Protein AF-0000000066530525 (afdb_homodimer)

Solvent-accessible surface area (backbone atoms only — not comparable to full-atom values): 28312 Å² total; per-residue (Å²): 135,85,79,77,78,76,69,78,75,75,74,71,73,74,76,71,74,76,57,92,73,70,79,67,71,62,77,43,75,44,38,34,40,32,46,62,47,77,69,37,93,89,78,38,77,35,65,62,40,33,33,30,38,30,34,34,74,51,79,55,91,53,41,34,40,40,40,39,33,54,46,49,60,94,56,88,71,56,88,66,39,27,39,45,40,33,41,35,35,56,82,79,39,29,33,33,80,48,50,69,79,32,78,45,62,76,74,68,93,49,53,59,66,38,38,52,50,9,54,53,42,45,59,44,36,73,79,42,27,84,22,32,36,68,40,48,56,42,35,51,80,58,39,76,40,72,67,42,32,53,51,50,52,46,46,44,40,71,32,47,35,44,79,47,57,83,45,94,80,63,61,44,37,32,40,36,46,69,36,43,60,66,43,40,54,64,60,63,60,78,34,43,33,79,44,54,67,53,55,51,27,42,49,49,38,49,46,53,52,49,47,52,51,49,50,51,48,46,51,51,51,50,51,50,44,52,51,49,52,52,50,50,55,51,50,52,50,51,42,51,52,46,50,53,51,38,52,52,49,52,51,52,44,54,50,59,72,73,103,134,84,77,76,79,75,69,78,75,76,73,72,73,74,77,72,74,77,58,92,72,71,80,68,70,62,77,42,78,45,39,33,40,32,44,62,46,78,68,37,92,87,78,38,77,35,64,62,41,34,33,32,39,31,33,36,72,50,79,55,92,53,40,34,40,40,40,40,34,55,47,47,60,95,55,88,71,57,88,66,38,26,40,44,42,35,41,36,34,57,82,78,39,30,33,33,79,50,48,70,78,33,78,44,62,75,76,69,94,47,53,57,64,40,38,52,50,10,54,52,41,45,60,44,37,74,80,41,26,84,22,32,34,68,43,47,56,42,37,50,80,57,39,77,39,71,67,41,32,52,51,51,53,46,47,44,40,72,32,48,35,43,79,47,59,82,44,95,80,63,61,46,36,31,41,37,44,68,36,43,59,65,42,40,53,64,58,62,61,78,32,42,33,80,44,53,67,53,55,49,24,42,49,49,38,50,45,52,53,49,49,52,49,49,51,52,50,46,52,50,51,51,50,50,43,53,51,50,52,52,50,49,55,52,51,52,50,51,42,51,53,46,51,53,50,38,52,53,52,53,50,50,46,55,50,57,72,73,100

Foldseek 3Di:
DPPPPPPPPPPPPPPPPDDPCNDDFFDDKFKKWFDFDPADPVQGGRHIFIKMWGWDWDDDPFKIKIKIAIGGPPDDDDPQARIKMKMAGPVQLEIETGDQQAYHYPPPPLFSVLQVVLVVLVVCCVPRQAGFYPKYKHAQVQPPDVVSVVVVCVSLVVQPWDKDAPDPVSRIIIIGDGTSNRTHNDTDCNRMPIADPVNVVVVVVVVVVVVVVVVVVVVVVVVVVVVVVVVVVVVVVVVVVVVVVVVVVVVVVVVVVVD/DPPPPPPPPPPPPPPPPDDPCNDDFFDDKFKKWFDFDPADPVQGGRHIFIKMKGWDWDDDPFKIKIKIAIGGPPDDDDPQARIKMKMAGPVQLEIETGDQQAYHYPPPPLFSVLQVVLVVLVVCCVPRQAGFYPKYKHAQVQPPDVVSVVVVCVSLVVQPWDWDAPDPVSRIIIIGDGTSNRTHNDTDCNRMPIADPVNVVVVVVVVVVVVVVVVVVVVVVVVVVVVVVVVVVVVVVVVVVVVVVVVVVVVVVVVVVVD

pLDDT: mean 87.41, std 14.87, range [31.16, 98.5]

Structure (mmCIF, N/CA/C/O backbone):
data_AF-0000000066530525-model_v1
#
loop_
_entity.id
_entity.type
_entity.pdbx_description
1 polymer N-acetyltransferase
#
loop_
_atom_site.group_PDB
_atom_site.id
_atom_site.type_symbol
_atom_site.label_atom_id
_atom_site.label_alt_id
_atom_site.label_comp_id
_atom_site.label_asym_id
_atom_site.label_entity_id
_atom_site.label_seq_id
_atom_site.pdbx_PDB_ins_code
_atom_site.Cartn_x
_atom_site.Cartn_y
_atom_site.Cartn_z
_atom_site.occupancy
_atom_site.B_iso_or_equiv
_atom_site.auth_seq_id
_atom_site.auth_comp_id
_atom_site.auth_asym_id
_atom_site.auth_atom_id
_atom_site.pdbx_PDB_model_num
ATOM 1 N N . MET A 1 1 ? -60.719 47.156 -19.688 1 31.31 1 MET A N 1
ATOM 2 C CA . MET A 1 1 ? -59.75 47.344 -18.609 1 31.31 1 MET A CA 1
ATOM 3 C C . MET A 1 1 ? -58.906 46.062 -18.453 1 31.31 1 MET A C 1
ATOM 5 O O . MET A 1 1 ? -59.406 45 -18.219 1 31.31 1 MET A O 1
ATOM 9 N N . ILE A 1 2 ? -57.656 46.031 -19.172 1 38.38 2 ILE A N 1
ATOM 10 C CA . ILE A 1 2 ? -56.656 45.031 -19.406 1 38.38 2 ILE A CA 1
ATOM 11 C C . ILE A 1 2 ? -56 44.625 -18.078 1 38.38 2 ILE A C 1
ATOM 13 O O . ILE A 1 2 ? -55.406 45.469 -17.391 1 38.38 2 ILE A O 1
ATOM 17 N N . ASP A 1 3 ? -56.656 43.875 -17.188 1 38.28 3 ASP A N 1
ATOM 18 C CA . ASP A 1 3 ? -56.156 43.344 -15.914 1 38.28 3 ASP A CA 1
ATOM 19 C C . ASP A 1 3 ? -54.75 42.75 -16.062 1 38.28 3 ASP A C 1
ATOM 21 O O . ASP A 1 3 ? -54.594 41.781 -16.812 1 38.28 3 ASP A O 1
ATOM 25 N N . SER A 1 4 ? -53.688 43.625 -16.078 1 39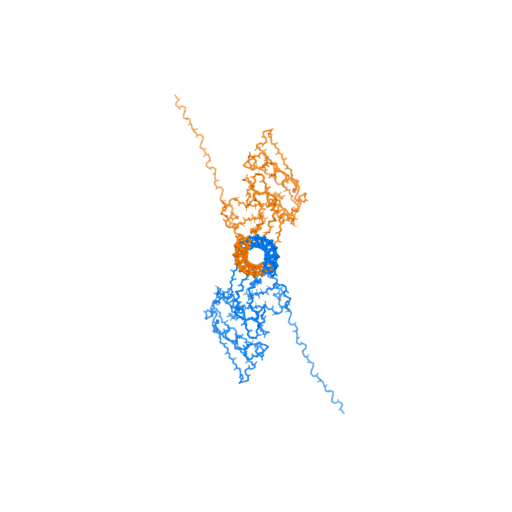.72 4 SER A N 1
ATOM 26 C CA . SER A 1 4 ? -52.25 43.312 -16.094 1 39.72 4 SER A CA 1
ATOM 27 C C . SER A 1 4 ? -51.906 42.281 -15.008 1 39.72 4 SER A C 1
ATOM 29 O O . SER A 1 4 ? -52.125 42.531 -13.82 1 39.72 4 SER A O 1
ATOM 31 N N . ASP A 1 5 ? -52.125 41 -15.219 1 41.25 5 ASP A N 1
ATOM 32 C CA . ASP A 1 5 ? -51.719 39.844 -14.438 1 41.25 5 ASP A CA 1
ATOM 33 C C . ASP A 1 5 ? -50.281 39.938 -13.977 1 41.25 5 ASP A C 1
ATOM 35 O O . ASP A 1 5 ? -49.344 39.844 -14.789 1 41.25 5 ASP A O 1
ATOM 39 N N . THR A 1 6 ? -49.906 41 -13.102 1 38.53 6 THR A N 1
ATOM 40 C CA . THR A 1 6 ? -48.562 41.125 -12.523 1 38.53 6 THR A CA 1
ATOM 41 C C . THR A 1 6 ? -48.125 39.812 -11.906 1 38.53 6 THR A C 1
ATOM 43 O O . THR A 1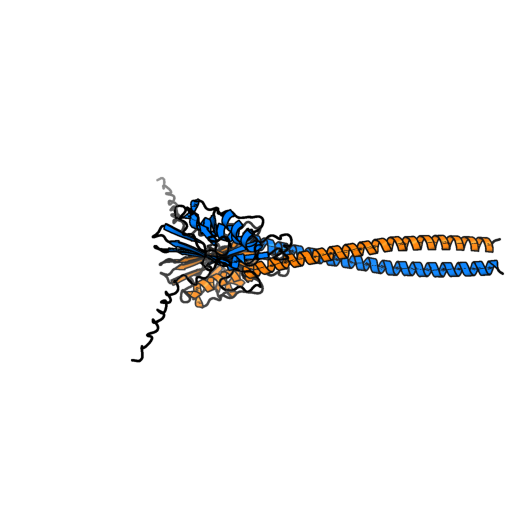 6 ? -48.719 39.312 -10.945 1 38.53 6 THR A O 1
ATOM 46 N N . GLN A 1 7 ? -47.656 38.812 -12.703 1 40.38 7 GLN A N 1
ATOM 47 C CA . GLN A 1 7 ? -47.031 37.594 -12.25 1 40.38 7 GLN A CA 1
ATOM 48 C C . GLN A 1 7 ? -46.062 37.844 -11.117 1 40.38 7 GLN A C 1
ATOM 50 O O . GLN A 1 7 ? -45.188 38.719 -11.211 1 40.38 7 GLN A O 1
ATOM 55 N N . PRO A 1 8 ? -46.438 37.625 -9.828 1 42.31 8 PRO A N 1
ATOM 56 C CA . PRO A 1 8 ? -45.5 37.812 -8.734 1 42.31 8 PRO A CA 1
ATOM 57 C C . PRO A 1 8 ? -44.062 37.406 -9.109 1 42.31 8 PRO A C 1
ATOM 59 O O . PRO A 1 8 ? -43.875 36.375 -9.797 1 42.31 8 PRO A O 1
ATOM 62 N N . ALA A 1 9 ? -43.094 38.344 -9.203 1 38.91 9 ALA A N 1
ATOM 63 C CA . ALA A 1 9 ? -41.656 38.188 -9.367 1 38.91 9 ALA A CA 1
ATOM 64 C C . ALA A 1 9 ? -41.125 37 -8.555 1 38.91 9 ALA A C 1
ATOM 66 O O . ALA A 1 9 ? -41.406 36.906 -7.359 1 38.91 9 ALA A O 1
ATOM 67 N N . ALA A 1 10 ? -40.969 35.844 -9.102 1 38.03 10 ALA A N 1
ATOM 68 C CA . ALA A 1 10 ? -40.156 34.75 -8.531 1 38.03 10 ALA A CA 1
ATOM 69 C C . ALA A 1 10 ? -39 35.312 -7.715 1 38.03 10 ALA A C 1
ATOM 71 O O . ALA A 1 10 ? -38.156 36.062 -8.234 1 38.03 10 ALA A O 1
ATOM 72 N N . GLU A 1 11 ? -39.125 35.812 -6.496 1 35.66 11 GLU A N 1
ATOM 73 C CA . GLU A 1 11 ? -37.969 36.156 -5.652 1 35.66 11 GLU A CA 1
ATOM 74 C C . GLU A 1 11 ? -36.781 35.25 -5.977 1 35.66 11 GLU A C 1
ATOM 76 O O . GLU A 1 11 ? -36.906 34.031 -5.988 1 35.66 11 GLU A O 1
ATOM 81 N N . GLU A 1 12 ? -35.906 35.625 -6.859 1 35.75 12 GLU A N 1
ATOM 82 C CA . GLU A 1 12 ? -34.594 35.062 -7.082 1 35.75 12 GLU A CA 1
ATOM 83 C C . GLU A 1 12 ? -33.969 34.562 -5.781 1 35.75 12 GLU A C 1
ATOM 85 O O . GLU A 1 12 ? -33.75 35.312 -4.844 1 35.75 12 GLU A O 1
ATOM 90 N N . ALA A 1 13 ? -34.438 33.531 -5.207 1 40.66 13 ALA A N 1
ATOM 91 C CA . ALA A 1 13 ? -33.781 32.938 -4.062 1 40.66 13 ALA A CA 1
ATOM 92 C C . ALA A 1 13 ? -32.312 33.312 -4.031 1 40.66 13 ALA A C 1
ATOM 94 O O . ALA A 1 13 ? -31.578 33.094 -5.016 1 40.66 13 ALA A O 1
ATOM 95 N N . GLU A 1 14 ? -31.859 34.344 -3.514 1 41.34 14 GLU A N 1
ATOM 96 C CA . GLU A 1 14 ? -30.516 34.812 -3.244 1 41.34 14 GLU A CA 1
ATOM 97 C C . GLU A 1 14 ? -29.562 33.625 -3.041 1 41.34 14 GLU A C 1
ATOM 99 O O . GLU A 1 14 ? -29.781 32.781 -2.176 1 41.34 14 GLU A O 1
ATOM 104 N N . LYS A 1 15 ? -29.016 33.156 -4.012 1 47.31 15 LYS A N 1
ATOM 105 C CA . LYS A 1 15 ? -27.922 32.188 -3.99 1 47.31 15 LYS A CA 1
ATOM 106 C C . LYS A 1 15 ? -26.938 32.469 -2.869 1 47.31 15 LYS A C 1
ATOM 108 O O . LYS A 1 15 ? -26.219 33.469 -2.918 1 47.31 15 LYS A O 1
ATOM 113 N N . LYS A 1 16 ? -27.219 32.281 -1.553 1 53.44 16 LYS A N 1
ATOM 114 C CA . LYS A 1 16 ? -26.266 32.375 -0.456 1 53.44 16 LYS A CA 1
ATOM 115 C C . LYS A 1 16 ? -24.859 31.953 -0.903 1 53.44 16 LYS A C 1
ATOM 117 O O . LYS A 1 16 ? -24.703 30.922 -1.566 1 53.44 16 LYS A O 1
ATOM 122 N N . PRO A 1 17 ? -23.906 32.875 -0.909 1 59.25 17 PRO A N 1
ATOM 123 C CA . PRO A 1 17 ? -22.531 32.562 -1.287 1 59.25 17 PRO A CA 1
ATOM 124 C C . PRO A 1 17 ? -22.031 31.25 -0.692 1 59.25 17 PRO A C 1
ATOM 126 O O . PRO A 1 17 ? -22.453 30.859 0.398 1 59.25 17 PRO A O 1
ATOM 129 N N . PRO A 1 18 ? -21.469 30.453 -1.572 1 64.81 18 PRO A N 1
ATOM 130 C CA . PRO A 1 18 ? -20.953 29.172 -1.075 1 64.81 18 PRO A CA 1
ATOM 131 C C . PRO A 1 18 ? -20.062 29.344 0.157 1 64.81 18 PRO A C 1
ATOM 133 O O . PRO A 1 18 ? -19.359 30.344 0.289 1 64.81 18 PRO A O 1
ATOM 136 N N . HIS A 1 19 ? -20.359 28.641 1.205 1 71.69 19 HIS A N 1
ATOM 137 C CA . HIS A 1 19 ? -19.562 28.656 2.428 1 71.69 19 HIS A CA 1
ATOM 138 C C . HIS A 1 19 ? -18.078 28.531 2.119 1 71.69 19 HIS A C 1
ATOM 140 O O . HIS A 1 19 ? -17.688 27.797 1.207 1 71.69 19 HIS A O 1
ATOM 146 N N . PRO A 1 20 ? -17.266 29.344 2.674 1 70.06 20 PRO A N 1
ATOM 147 C CA . PRO A 1 20 ? -15.812 29.328 2.441 1 70.06 20 PRO A CA 1
ATOM 148 C C . PRO A 1 20 ? -15.227 27.922 2.541 1 70.06 20 PRO A C 1
ATOM 150 O O . PRO A 1 20 ? -14.18 27.641 1.948 1 70.06 20 PRO A O 1
ATOM 153 N N . TRP A 1 21 ? -15.945 27.062 3.277 1 80 21 TRP A N 1
ATOM 154 C CA . TRP A 1 21 ? -15.414 25.719 3.471 1 80 21 TRP A CA 1
ATOM 155 C C . TRP A 1 21 ? -16.078 24.719 2.52 1 80 21 TRP A C 1
ATOM 157 O O . TRP A 1 21 ? -16.016 23.516 2.725 1 80 21 TRP A O 1
ATOM 167 N N . ALA A 1 22 ? -16.656 25.234 1.517 1 74.06 22 ALA A N 1
ATOM 168 C CA . ALA A 1 22 ? -17.422 24.375 0.608 1 74.06 22 ALA A CA 1
ATOM 169 C C . ALA A 1 22 ? -16.5 23.422 -0.149 1 74.06 22 ALA A C 1
ATOM 171 O O . ALA A 1 22 ? -16.828 22.25 -0.36 1 74.06 22 ALA A O 1
ATOM 172 N N . GLU A 1 23 ? -15.242 23.938 -0.478 1 75 23 GLU A N 1
ATOM 173 C CA . GLU A 1 23 ? -14.359 23.094 -1.267 1 75 23 GLU A CA 1
ATO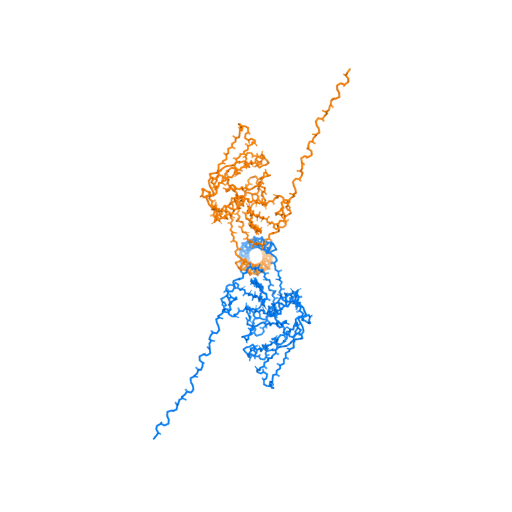M 174 C C . GLU A 1 23 ? -13.016 22.906 -0.567 1 75 23 GLU A C 1
ATOM 176 O O . GLU A 1 23 ? -12.008 23.469 -0.979 1 75 23 GLU A O 1
ATOM 181 N N . LEU A 1 24 ? -13.102 22.172 0.426 1 81.06 24 LEU A N 1
ATOM 182 C CA . LEU A 1 24 ? -11.844 21.906 1.121 1 81.06 24 LEU A CA 1
ATOM 183 C C . LEU A 1 24 ? -11.25 20.578 0.677 1 81.06 24 LEU A C 1
ATOM 185 O O . LEU A 1 24 ? -11.953 19.562 0.624 1 81.06 24 LEU A O 1
ATOM 189 N N . ALA A 1 25 ? -10.031 20.672 0.246 1 80.19 25 ALA A N 1
ATOM 190 C CA . ALA A 1 25 ? -9.336 19.438 -0.119 1 80.19 25 ALA A CA 1
ATOM 191 C C . ALA A 1 25 ? -8.883 18.672 1.122 1 80.19 25 ALA A C 1
ATOM 193 O O . ALA A 1 25 ? -8.547 19.281 2.143 1 80.19 25 ALA A O 1
ATOM 194 N N . PRO A 1 26 ? -8.875 17.359 1.005 1 81.19 26 PRO A N 1
ATOM 195 C CA . PRO A 1 26 ? -8.406 16.562 2.141 1 81.19 26 PRO A CA 1
ATOM 196 C C . PRO A 1 26 ? -6.953 16.859 2.506 1 81.19 26 PRO A C 1
ATOM 198 O O . PRO A 1 26 ? -6.133 17.125 1.623 1 81.19 26 PRO A O 1
ATOM 201 N N . GLU A 1 27 ? -6.742 16.781 3.785 1 84.19 27 GLU A N 1
ATOM 202 C CA . GLU A 1 27 ? -5.402 17.078 4.293 1 84.19 27 GLU A CA 1
ATOM 203 C C . GLU A 1 27 ? -4.719 15.812 4.809 1 84.19 27 GLU A C 1
ATOM 205 O O . GLU A 1 27 ? -3.488 15.719 4.801 1 84.19 27 GLU A O 1
ATOM 210 N N . HIS A 1 28 ? -5.582 14.93 5.289 1 89.25 28 HIS A N 1
ATOM 211 C CA . HIS A 1 28 ? -5.062 13.68 5.816 1 89.25 28 HIS A CA 1
ATOM 212 C C . HIS A 1 28 ? -5.648 12.484 5.07 1 89.25 28 HIS A C 1
ATOM 214 O O . HIS A 1 28 ? -6.832 12.477 4.734 1 89.25 28 HIS A O 1
ATOM 220 N N . PHE A 1 29 ? -4.773 11.609 4.797 1 93.31 29 PHE A N 1
ATOM 221 C CA . PHE A 1 29 ? -5.223 10.422 4.07 1 93.31 29 PHE A CA 1
ATOM 222 C C . PHE A 1 29 ? -4.875 9.156 4.84 1 93.31 29 PHE A C 1
ATOM 224 O O . PHE A 1 29 ? -3.846 9.094 5.516 1 93.31 29 PHE A O 1
ATOM 231 N N . ARG A 1 30 ? -5.797 8.211 4.707 1 95.75 30 ARG A N 1
ATOM 232 C CA . ARG A 1 30 ? -5.582 6.883 5.281 1 95.75 30 ARG A CA 1
ATOM 233 C C . ARG A 1 30 ? -6.023 5.793 4.312 1 95.75 30 ARG A C 1
ATOM 235 O O . ARG A 1 30 ? -6.852 6.031 3.43 1 95.75 30 ARG A O 1
ATOM 242 N N . LEU A 1 31 ? -5.438 4.699 4.523 1 97.06 31 LEU A N 1
ATOM 243 C CA . LEU A 1 31 ? -5.773 3.543 3.699 1 97.06 31 LEU A CA 1
ATOM 244 C C . LEU A 1 31 ? -6.738 2.615 4.434 1 97.06 31 LEU A C 1
ATOM 246 O O . LEU A 1 31 ? -6.547 2.328 5.617 1 97.06 31 LEU A O 1
ATOM 250 N N . LEU A 1 32 ? -7.773 2.225 3.734 1 97.94 32 LEU A N 1
ATOM 251 C CA . LEU A 1 32 ? -8.742 1.288 4.289 1 97.94 32 LEU A CA 1
ATOM 252 C C . LEU A 1 32 ? -8.719 -0.033 3.529 1 97.94 32 LEU A C 1
ATOM 254 O O . LEU A 1 32 ? -8.602 -0.045 2.303 1 97.94 32 LEU A O 1
ATOM 258 N N . ARG A 1 33 ? -8.797 -1.049 4.254 1 97.94 33 ARG A N 1
ATOM 259 C CA . ARG A 1 33 ? -8.945 -2.387 3.693 1 97.94 33 ARG A CA 1
ATOM 260 C C . ARG A 1 33 ? -10.383 -2.885 3.846 1 97.94 33 ARG A C 1
ATOM 262 O O . ARG A 1 33 ? -10.906 -2.941 4.957 1 97.94 33 ARG A O 1
ATOM 269 N N . LEU A 1 34 ? -11.008 -3.186 2.773 1 97.75 34 LEU A N 1
ATOM 270 C CA . LEU A 1 34 ? -12.336 -3.797 2.775 1 97.75 34 LEU A CA 1
ATOM 271 C C . LEU A 1 34 ? -12.234 -5.312 2.619 1 97.75 34 LEU A C 1
ATOM 273 O O . LEU A 1 34 ? -11.781 -5.805 1.583 1 97.75 34 LEU A O 1
ATOM 277 N N . ALA A 1 35 ? -12.648 -6.008 3.572 1 97.06 35 ALA A N 1
ATOM 278 C CA . ALA A 1 35 ? -12.547 -7.465 3.58 1 97.06 35 ALA A CA 1
ATOM 279 C C . ALA A 1 35 ? -13.43 -8.078 2.5 1 97.06 35 ALA A C 1
ATOM 281 O O . ALA A 1 35 ? -14.477 -7.523 2.152 1 97.06 35 ALA A O 1
ATOM 282 N N . PRO A 1 36 ? -12.93 -9.156 1.977 1 94.88 36 PRO A N 1
ATOM 283 C CA . PRO A 1 36 ? -13.828 -9.867 1.064 1 94.88 36 PRO A CA 1
ATOM 284 C C . PRO A 1 36 ? -15.07 -10.414 1.768 1 94.88 36 PRO A C 1
ATOM 286 O O . PRO A 1 36 ? -14.984 -10.883 2.906 1 94.88 36 PRO A O 1
ATOM 289 N N . LEU A 1 37 ? -16.156 -10.273 1.065 1 94.5 37 LEU A N 1
ATOM 290 C CA . LEU A 1 37 ? -17.438 -10.758 1.585 1 94.5 37 LEU A CA 1
ATOM 291 C C . LEU A 1 37 ? -18.109 -11.68 0.579 1 94.5 37 LEU A C 1
ATOM 293 O O . LEU A 1 37 ? -17.812 -11.625 -0.616 1 94.5 37 LEU A O 1
ATOM 297 N N . PRO A 1 38 ? -18.953 -12.562 1.107 1 93.62 38 PRO A N 1
ATOM 298 C CA . PRO A 1 38 ? -19.688 -13.406 0.16 1 93.62 38 PRO A CA 1
ATOM 299 C C . PRO A 1 38 ? -20.484 -12.609 -0.855 1 93.62 38 PRO A C 1
ATOM 301 O O . PRO A 1 38 ? -20.922 -11.484 -0.563 1 93.62 38 PRO A O 1
ATOM 304 N N . THR A 1 39 ? -20.609 -13.133 -2.025 1 92.75 39 THR A N 1
ATOM 305 C CA . THR A 1 39 ? -21.375 -12.477 -3.086 1 92.75 39 THR A CA 1
ATOM 306 C C . THR A 1 39 ? -22.781 -12.125 -2.605 1 92.75 39 THR A C 1
ATOM 308 O O . THR A 1 39 ? -23.422 -12.906 -1.896 1 92.75 39 THR A O 1
ATOM 311 N N . ASP A 1 40 ? -23.25 -10.938 -2.908 1 87.69 40 ASP A N 1
ATOM 312 C CA . ASP A 1 40 ? -24.562 -10.43 -2.523 1 87.69 40 ASP A CA 1
ATOM 313 C C . ASP A 1 40 ? -25.516 -10.383 -3.725 1 87.69 40 ASP A C 1
ATOM 315 O O . ASP A 1 40 ? -25.094 -10.047 -4.836 1 87.69 40 ASP A O 1
ATOM 319 N N . ARG A 1 41 ? -26.672 -10.719 -3.523 1 84.12 41 ARG A N 1
ATOM 320 C CA . ARG A 1 41 ? -27.656 -10.789 -4.598 1 84.12 41 ARG A CA 1
ATOM 321 C C . ARG A 1 41 ? -27.875 -9.414 -5.227 1 84.12 41 ARG A C 1
ATOM 323 O O . ARG A 1 41 ? -28 -9.297 -6.449 1 84.12 41 ARG A O 1
ATOM 330 N N . ALA A 1 42 ? -27.828 -8.438 -4.469 1 78.38 42 ALA A N 1
ATOM 331 C CA . ALA A 1 42 ? -28.172 -7.098 -4.938 1 78.38 42 ALA A CA 1
ATOM 332 C C . ALA A 1 42 ? -26.953 -6.383 -5.512 1 78.38 42 ALA A C 1
ATOM 334 O O . ALA A 1 42 ? -27.031 -5.73 -6.551 1 78.38 42 ALA A O 1
ATOM 335 N N . THR A 1 43 ? -25.719 -6.602 -4.91 1 83.44 43 THR A N 1
ATOM 336 C CA . THR A 1 43 ? -24.578 -5.781 -5.266 1 83.44 43 THR A CA 1
ATOM 337 C C . THR A 1 43 ? -23.531 -6.605 -6.012 1 83.44 43 THR A C 1
ATOM 339 O O . THR A 1 43 ? -22.625 -6.051 -6.641 1 83.44 43 THR A O 1
ATOM 342 N N . GLY A 1 44 ? -23.656 -7.969 -6 1 88.94 44 GLY A N 1
ATOM 343 C CA . GLY A 1 44 ? -22.734 -8.812 -6.734 1 88.94 44 GLY A CA 1
ATOM 344 C C . GLY A 1 44 ? -21.516 -9.211 -5.922 1 88.94 44 GLY A C 1
ATOM 345 O O . GLY A 1 44 ? -21.609 -9.438 -4.715 1 88.94 44 GLY A O 1
ATOM 346 N N . ALA A 1 45 ? -20.422 -9.328 -6.625 1 91.19 45 ALA A N 1
ATOM 347 C CA . ALA A 1 45 ? -19.203 -9.773 -5.969 1 91.19 45 ALA A CA 1
ATOM 348 C C . ALA A 1 45 ? -18.625 -8.68 -5.078 1 91.19 45 ALA A C 1
ATOM 350 O O . ALA A 1 45 ? -18.672 -7.5 -5.426 1 91.19 45 ALA A O 1
ATOM 351 N N . ARG A 1 46 ? -18.125 -9.055 -3.982 1 93.75 46 ARG A N 1
ATOM 352 C CA . ARG A 1 46 ? -17.516 -8.141 -3.023 1 93.75 46 ARG A CA 1
ATOM 353 C C . ARG A 1 46 ? -16.094 -8.586 -2.66 1 93.75 46 ARG A C 1
ATOM 355 O O . ARG A 1 46 ? -15.844 -9 -1.526 1 93.75 46 ARG A O 1
ATOM 362 N N . PRO A 1 47 ? -15.219 -8.422 -3.621 1 92.94 47 PRO A N 1
ATOM 363 C CA . PRO A 1 47 ? -13.836 -8.844 -3.396 1 92.94 47 PRO A CA 1
ATOM 364 C C . PRO A 1 47 ? -13.078 -7.922 -2.447 1 92.94 47 PRO A C 1
ATOM 366 O O . PRO A 1 47 ? -13.602 -6.875 -2.053 1 92.94 47 PRO A O 1
ATOM 369 N N . LEU A 1 48 ? -11.914 -8.375 -2.105 1 94.81 48 LEU A N 1
ATOM 370 C CA . LEU A 1 48 ? -11.023 -7.527 -1.325 1 94.81 48 LEU A CA 1
ATOM 371 C C . LEU A 1 48 ? -10.727 -6.223 -2.059 1 94.81 48 LEU A C 1
ATOM 373 O O . LEU A 1 48 ? -10.484 -6.227 -3.268 1 94.81 48 LEU A O 1
ATOM 377 N N . ARG A 1 49 ? -10.891 -5.152 -1.383 1 95.75 49 ARG A N 1
ATOM 378 C CA . ARG A 1 49 ? -10.625 -3.844 -1.969 1 95.75 49 ARG A CA 1
ATOM 379 C C . ARG A 1 49 ? -9.844 -2.961 -1.002 1 95.75 49 ARG A C 1
ATOM 381 O O . ARG A 1 49 ? -9.906 -3.152 0.214 1 95.75 49 ARG A O 1
ATOM 388 N N . PHE A 1 50 ? -9.086 -2.131 -1.589 1 97.25 50 PHE A N 1
ATOM 389 C CA . PHE A 1 50 ? -8.422 -1.085 -0.821 1 97.25 50 PHE A CA 1
ATOM 390 C C . PHE A 1 50 ? -8.844 0.296 -1.305 1 97.25 50 PHE A C 1
ATOM 392 O O . PHE A 1 50 ? -8.906 0.547 -2.51 1 97.25 50 PHE A O 1
ATOM 399 N N . VAL A 1 51 ? -9.227 1.144 -0.358 1 97.19 51 VAL A N 1
ATOM 400 C CA . VAL A 1 51 ? -9.695 2.477 -0.718 1 97.19 51 VAL A CA 1
ATOM 401 C C . VAL A 1 51 ? -8.984 3.525 0.131 1 97.19 51 VAL A C 1
ATOM 403 O O . VAL A 1 51 ? -8.32 3.188 1.119 1 97.19 51 VAL A O 1
ATOM 406 N N . GLN A 1 52 ? -9.047 4.762 -0.285 1 96.94 52 GLN A N 1
ATOM 407 C CA . GLN A 1 52 ? -8.391 5.859 0.417 1 96.94 52 GLN A CA 1
ATOM 408 C C . GLN A 1 52 ? -9.406 6.738 1.134 1 96.94 52 GLN A C 1
ATOM 410 O O . GLN A 1 52 ? -10.398 7.164 0.536 1 96.94 52 GLN A O 1
ATOM 415 N N . LEU A 1 53 ? -9.195 6.957 2.412 1 97.06 53 LEU A N 1
ATOM 416 C CA . LEU A 1 53 ? -10.016 7.867 3.199 1 97.06 53 LEU A CA 1
ATOM 417 C C . LEU A 1 53 ? -9.375 9.25 3.281 1 97.06 53 LEU A C 1
ATOM 419 O O . LEU A 1 53 ? -8.227 9.383 3.709 1 97.06 53 LEU A O 1
ATOM 423 N N . GLY A 1 54 ? -10.031 10.203 2.781 1 95.44 54 GLY A N 1
ATOM 424 C CA . GLY A 1 54 ? -9.609 11.586 2.943 1 95.44 54 GLY A CA 1
ATOM 425 C C . GLY A 1 54 ? -10.336 12.305 4.066 1 95.44 54 GLY A C 1
ATOM 426 O O . GLY A 1 54 ? -11.539 12.102 4.262 1 95.44 54 GLY A O 1
ATOM 427 N N . ARG A 1 55 ? -9.625 13.094 4.848 1 95.19 55 ARG A N 1
ATOM 428 C CA . ARG A 1 55 ? -10.188 13.805 5.988 1 95.19 55 ARG A CA 1
ATOM 429 C C . ARG A 1 55 ? -9.703 15.25 6.023 1 95.19 55 ARG A C 1
ATOM 431 O O . ARG A 1 55 ? -8.539 15.531 5.742 1 95.19 55 ARG A O 1
ATOM 438 N N . VAL A 1 56 ? -10.57 16.188 6.23 1 95 56 VAL A N 1
ATOM 439 C CA . VAL A 1 56 ? -10.219 17.594 6.453 1 95 56 VAL A CA 1
ATOM 440 C C . VAL A 1 56 ? -11.125 18.188 7.523 1 95 56 VAL A C 1
ATOM 442 O O . VAL A 1 56 ? -12.32 17.891 7.57 1 95 56 VAL A O 1
ATOM 445 N N . GLU A 1 57 ? -10.617 18.828 8.477 1 94 57 GLU A N 1
ATOM 446 C CA . GLU A 1 57 ? -11.406 19.484 9.516 1 94 57 GLU A CA 1
ATOM 447 C C . GLU A 1 57 ? -11.031 20.969 9.641 1 94 57 GLU A C 1
ATOM 449 O O . GLU A 1 57 ? -9.867 21.328 9.453 1 94 57 GLU A O 1
ATOM 454 N N . ARG A 1 58 ? -11.953 21.766 9.805 1 94.19 58 ARG A N 1
ATOM 455 C CA . ARG A 1 58 ? -11.789 23.203 10.016 1 94.19 58 ARG A CA 1
ATOM 456 C C . ARG A 1 58 ? -12.57 23.672 11.242 1 94.19 58 ARG A C 1
ATOM 458 O O . ARG A 1 58 ? -13.664 23.172 11.516 1 94.19 58 ARG A O 1
ATOM 465 N N . HIS A 1 59 ? -11.945 24.562 11.984 1 92.56 59 HIS A N 1
ATOM 466 C CA . HIS A 1 59 ? -12.586 25.062 13.203 1 92.56 59 HIS A CA 1
ATOM 467 C C . HIS A 1 59 ? -12.656 26.578 13.203 1 92.56 59 HIS A C 1
ATOM 469 O O . HIS A 1 59 ? -11.727 27.25 12.758 1 92.56 59 HIS A O 1
ATOM 475 N N . SER A 1 60 ? -13.781 27.094 13.461 1 92.69 60 SER A N 1
ATOM 476 C CA . SER A 1 60 ? -13.977 28.516 13.711 1 92.69 60 SER A CA 1
ATOM 477 C C . SER A 1 60 ? -14.703 28.75 15.031 1 92.69 60 SER A C 1
ATOM 479 O O . SER A 1 60 ? -15.094 27.797 15.711 1 92.69 60 SER A O 1
ATOM 481 N N . ALA A 1 61 ? -14.836 29.969 15.453 1 92.94 61 ALA A N 1
ATOM 482 C CA . ALA A 1 61 ? -15.508 30.312 16.703 1 92.94 61 ALA A CA 1
ATOM 483 C C . ALA A 1 61 ? -17 29.953 16.641 1 92.94 61 ALA A C 1
ATOM 48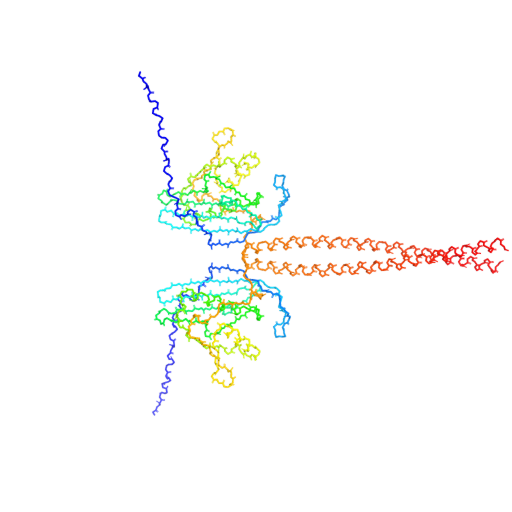5 O O . ALA A 1 61 ? -17.609 29.609 17.656 1 92.94 61 ALA A O 1
ATOM 486 N N . ASP A 1 62 ? -17.469 29.953 15.43 1 93.31 62 ASP A N 1
ATOM 487 C CA . ASP A 1 62 ? -18.906 29.797 15.289 1 93.31 62 ASP A CA 1
ATOM 488 C C . ASP A 1 62 ? -19.281 28.375 14.836 1 93.31 62 ASP A C 1
ATOM 490 O O . ASP A 1 62 ? -20.312 27.844 15.219 1 93.31 62 ASP A O 1
ATOM 494 N N . GLN A 1 63 ? -18.375 27.875 13.938 1 94.12 63 GLN A N 1
ATOM 495 C CA . GLN A 1 63 ? -18.734 26.578 13.359 1 94.12 63 GLN A CA 1
ATOM 496 C C . GLN A 1 63 ? -17.5 25.734 13.125 1 94.12 63 GLN A C 1
ATOM 498 O O . GLN A 1 63 ? -16.391 26.25 13 1 94.12 63 GLN A O 1
ATOM 503 N N . SER A 1 64 ? -17.688 24.453 13.227 1 95.38 64 SER A N 1
ATOM 504 C CA . SER A 1 64 ? -16.656 23.484 12.867 1 95.38 64 SER A CA 1
ATOM 505 C C . SER A 1 64 ? -17.172 22.5 11.82 1 95.38 64 SER A C 1
ATOM 507 O O . SER A 1 64 ? -18.359 22.172 11.797 1 95.38 64 SER A O 1
ATOM 509 N N . LEU A 1 65 ? -16.25 22.094 10.938 1 94.88 65 LEU A N 1
ATOM 510 C CA . LEU A 1 65 ? -16.625 21.203 9.852 1 94.88 65 LEU A CA 1
ATOM 511 C C . LEU A 1 65 ? -15.656 20.016 9.758 1 94.88 65 LEU A C 1
ATOM 513 O O . LEU A 1 65 ? -14.445 20.203 9.875 1 94.88 65 LEU A O 1
ATOM 517 N N . LEU A 1 66 ? -16.219 18.875 9.633 1 95.5 66 LEU A N 1
ATOM 518 C CA . LEU A 1 66 ? -15.461 17.672 9.258 1 95.5 66 LEU A CA 1
ATOM 519 C C . LEU A 1 66 ? -15.961 17.109 7.934 1 95.5 66 LEU A C 1
ATOM 521 O O . LEU A 1 66 ? -17.172 16.922 7.746 1 95.5 66 LEU A O 1
ATOM 525 N N . ARG A 1 67 ? -15.039 16.906 7.062 1 94.81 67 ARG A N 1
ATOM 526 C CA . ARG A 1 67 ? -15.367 16.297 5.777 1 94.81 67 ARG A CA 1
ATOM 527 C C . ARG A 1 67 ? -14.57 15.008 5.562 1 94.81 67 ARG A C 1
ATOM 529 O O . ARG A 1 67 ? -13.344 15.008 5.664 1 94.81 67 ARG A O 1
ATOM 536 N N . LEU A 1 68 ? -15.328 13.969 5.348 1 95.75 68 LEU A N 1
ATOM 537 C CA . LEU A 1 68 ? -14.742 12.664 5.059 1 95.75 68 LEU A CA 1
ATOM 538 C C . LEU A 1 68 ? -15.062 12.227 3.633 1 95.75 68 LEU A C 1
ATOM 540 O O . LEU A 1 68 ? -16.219 12.328 3.193 1 95.75 68 LEU A O 1
ATOM 544 N N . SER A 1 69 ? -14.078 11.828 2.938 1 94.81 69 SER A N 1
ATOM 545 C CA . SER A 1 69 ? -14.273 11.375 1.563 1 94.81 69 SER A CA 1
ATOM 546 C C . SER A 1 69 ? -13.555 10.055 1.307 1 94.81 69 SER A C 1
ATOM 548 O O . SER A 1 69 ? -12.5 9.797 1.888 1 94.81 69 SER A O 1
ATOM 550 N N . ILE A 1 70 ? -14.188 9.242 0.487 1 96.06 70 ILE A N 1
ATOM 551 C CA . ILE A 1 70 ? -13.602 7.949 0.125 1 96.06 70 ILE A CA 1
ATOM 552 C C . ILE A 1 70 ? -13.289 7.926 -1.369 1 96.06 70 ILE A C 1
ATOM 554 O O . ILE A 1 70 ? -14.148 8.25 -2.195 1 96.06 70 ILE A O 1
ATOM 558 N N . GLN A 1 71 ? -12.078 7.613 -1.689 1 96 71 GLN A N 1
ATOM 559 C CA . GLN A 1 71 ? -11.68 7.43 -3.082 1 96 71 GLN A CA 1
ATOM 560 C C . GLN A 1 71 ? -11.391 5.965 -3.385 1 96 71 GLN A C 1
ATOM 562 O O . GLN A 1 71 ? -10.719 5.285 -2.602 1 96 71 GLN A O 1
ATOM 567 N N . VAL A 1 72 ? -11.914 5.48 -4.426 1 95.31 72 VAL A N 1
ATOM 568 C CA . VAL A 1 72 ? -11.742 4.094 -4.848 1 95.31 72 VAL A CA 1
ATOM 569 C C . VAL A 1 72 ? -10.859 4.039 -6.09 1 95.31 72 VAL A C 1
ATOM 571 O O . VAL A 1 72 ? -11.125 4.727 -7.082 1 95.31 72 VAL A O 1
ATOM 574 N N . PRO A 1 73 ? -9.828 3.184 -5.992 1 94.19 73 PRO A N 1
ATOM 575 C CA . PRO A 1 73 ? -8.961 3.096 -7.168 1 94.19 73 PRO A CA 1
ATOM 576 C C . PRO A 1 73 ? -9.719 2.693 -8.43 1 94.19 73 PRO A C 1
ATOM 578 O O . PRO A 1 73 ? -10.453 1.703 -8.43 1 94.19 73 PRO A O 1
ATOM 581 N N . GLY A 1 74 ? -9.492 3.455 -9.492 1 88.75 74 GLY A N 1
ATOM 582 C CA . GLY A 1 74 ? -10.031 3.1 -10.797 1 88.75 74 GLY A CA 1
ATOM 583 C C . GLY A 1 74 ? -11.484 3.502 -10.969 1 88.75 74 GLY A C 1
ATOM 584 O O . GLY A 1 74 ? -12.078 3.256 -12.023 1 88.75 74 GLY A O 1
ATOM 585 N N . LEU A 1 75 ? -12.125 4.008 -9.945 1 88.75 75 LEU A N 1
ATOM 586 C CA . LEU A 1 75 ? -13.523 4.402 -10.031 1 88.75 75 LEU A CA 1
ATOM 587 C C . LEU A 1 75 ? -13.664 5.922 -9.992 1 88.75 75 LEU A C 1
ATOM 589 O O . LEU A 1 75 ? -13.117 6.578 -9.102 1 88.75 75 LEU A O 1
ATOM 593 N N . MET A 1 76 ? -14.25 6.422 -10.977 1 89.44 76 MET A N 1
ATOM 594 C CA . MET A 1 76 ? -14.531 7.852 -10.992 1 89.44 76 MET A CA 1
ATOM 595 C C . MET A 1 76 ? -15.867 8.156 -10.312 1 89.44 76 MET A C 1
ATOM 597 O O . MET A 1 76 ? -16.906 7.656 -10.742 1 89.44 76 MET A O 1
ATOM 601 N N . LEU A 1 77 ? -15.828 8.883 -9.32 1 88.38 77 LEU A N 1
ATOM 602 C CA . LEU A 1 77 ? -17.016 9.18 -8.523 1 88.38 77 LEU A CA 1
ATOM 603 C C . LEU A 1 77 ? -17.422 10.641 -8.688 1 88.38 77 LEU A C 1
ATOM 605 O O . LEU A 1 77 ? -16.594 11.492 -8.992 1 88.38 77 LEU A O 1
ATOM 609 N N . ARG A 1 78 ? -18.688 10.844 -8.562 1 86.75 78 ARG A N 1
ATOM 610 C CA . ARG A 1 78 ? -19.188 12.211 -8.555 1 86.75 78 ARG A CA 1
ATOM 611 C C . ARG A 1 78 ? -18.766 12.945 -7.285 1 86.75 78 ARG A C 1
ATOM 613 O O . ARG A 1 78 ? -18.406 12.312 -6.289 1 86.75 78 ARG A O 1
ATOM 620 N N . LYS A 1 79 ? -18.859 14.195 -7.336 1 81.88 79 LYS A N 1
ATOM 621 C CA . LYS A 1 79 ? -18.375 15.039 -6.25 1 81.88 79 LYS A CA 1
ATOM 622 C C . LYS A 1 79 ? -19.156 14.797 -4.969 1 81.88 79 LYS A C 1
ATOM 624 O O . LYS A 1 79 ? -18.609 14.883 -3.869 1 81.88 79 LYS A O 1
ATOM 629 N N . GLU A 1 80 ? -20.422 14.383 -5.16 1 84.38 80 GLU A N 1
ATOM 630 C CA . GLU A 1 80 ? -21.281 14.25 -3.98 1 84.38 80 GLU A CA 1
ATOM 631 C C . GLU A 1 80 ? -21.281 12.82 -3.459 1 84.38 80 GLU A C 1
ATOM 633 O O . GLU A 1 80 ? -21.812 12.539 -2.381 1 84.38 80 GLU A O 1
ATOM 638 N N . GLN A 1 81 ? -20.594 12.016 -4.242 1 89.25 81 GLN A N 1
ATOM 639 C CA . GLN A 1 81 ? -20.562 10.609 -3.838 1 89.25 81 GLN A CA 1
ATOM 640 C C . GLN A 1 81 ? -19.375 10.336 -2.928 1 89.25 81 GLN A C 1
ATOM 642 O O . GLN A 1 81 ? -18.297 10.906 -3.113 1 89.25 81 GLN A O 1
ATOM 647 N N . ASN A 1 82 ? -19.578 9.453 -1.98 1 93.31 82 ASN A N 1
ATOM 648 C CA . ASN A 1 82 ? -18.531 9.047 -1.052 1 93.31 82 ASN A CA 1
ATOM 649 C C . ASN A 1 82 ? -18.031 10.227 -0.225 1 93.31 82 ASN A C 1
ATOM 651 O O . ASN A 1 82 ? -16.812 10.398 -0.053 1 93.31 82 ASN A O 1
ATOM 655 N N . LEU A 1 83 ? -19.016 11.031 0.139 1 92.5 83 LEU A N 1
ATOM 656 C CA . LEU A 1 83 ? -18.688 12.242 0.888 1 92.5 83 LEU A CA 1
ATOM 657 C C . LEU A 1 83 ? -19.609 12.406 2.09 1 92.5 83 LEU A C 1
ATOM 659 O O . LEU A 1 83 ? -20.828 12.273 1.963 1 92.5 83 LEU A O 1
ATOM 663 N N . LEU A 1 84 ? -19.078 12.555 3.256 1 93.12 84 LEU A N 1
ATOM 664 C CA . LEU A 1 84 ? -19.844 12.828 4.469 1 93.12 84 LEU A CA 1
ATOM 665 C C . LEU A 1 84 ? -19.359 14.109 5.137 1 93.12 84 LEU A C 1
ATOM 667 O O . LEU A 1 84 ? -18.172 14.258 5.418 1 93.12 84 LEU A O 1
ATOM 671 N N . GLU A 1 85 ? -20.25 14.992 5.328 1 92.75 85 GLU A N 1
ATOM 672 C CA . GLU A 1 85 ? -19.922 16.25 5.996 1 92.75 85 GLU A CA 1
ATOM 673 C C . GLU A 1 85 ? -20.641 16.359 7.336 1 92.75 85 GLU A C 1
ATOM 675 O O . GLU A 1 85 ? -21.812 15.992 7.449 1 92.75 85 GLU A O 1
ATOM 680 N N . VAL A 1 86 ? -19.953 16.844 8.305 1 93.94 86 VAL A N 1
ATOM 681 C CA . VAL A 1 86 ? -20.516 17.078 9.633 1 93.94 86 VAL A CA 1
ATOM 682 C C . VAL A 1 86 ? -20.266 18.516 10.047 1 93.94 86 VAL A C 1
ATOM 684 O O . VAL A 1 86 ? -19.141 19 9.992 1 93.94 86 VAL A O 1
ATOM 687 N N . TRP A 1 87 ? -21.344 19.156 10.484 1 93.44 87 TRP A N 1
ATOM 688 C CA . TRP A 1 87 ? -21.266 20.562 10.875 1 93.44 87 TRP A CA 1
ATOM 689 C C . TRP A 1 87 ? -21.609 20.734 12.352 1 93.44 87 TRP A C 1
ATOM 691 O O . TRP A 1 87 ? -22.625 20.219 12.812 1 93.44 87 TRP A O 1
ATOM 701 N N . ALA A 1 88 ? -20.781 21.359 13.016 1 95.38 88 ALA A N 1
ATOM 702 C CA . ALA A 1 88 ? -21.047 21.719 14.406 1 95.38 88 ALA A CA 1
ATOM 703 C C . ALA A 1 88 ? -21.297 23.219 14.562 1 95.38 88 ALA A C 1
ATOM 705 O O . ALA A 1 88 ? -20.422 24.031 14.234 1 95.38 88 ALA A O 1
ATOM 706 N N . ASP A 1 89 ? -22.422 23.531 15 1 95.5 89 ASP A N 1
ATOM 707 C CA . ASP A 1 89 ? -22.781 24.922 15.297 1 95.5 89 ASP A CA 1
ATOM 708 C C . ASP A 1 89 ? -22.578 25.234 16.781 1 95.5 89 ASP A C 1
ATOM 710 O O . ASP A 1 89 ? -23.312 24.75 17.625 1 95.5 89 ASP A O 1
ATOM 714 N N . HIS A 1 90 ? -21.719 26.078 17.109 1 95.38 90 HIS A N 1
ATOM 715 C CA . HIS A 1 90 ? -21.344 26.328 18.5 1 95.38 90 HIS A CA 1
ATOM 716 C C . HIS A 1 90 ? -22.297 27.328 19.156 1 95.38 90 HIS A C 1
ATOM 718 O O . HIS A 1 90 ? -22.391 27.391 20.375 1 95.38 90 HIS A O 1
ATOM 724 N N . ARG A 1 91 ? -22.906 28.094 18.328 1 94.38 91 ARG A N 1
ATOM 725 C CA . ARG A 1 91 ? -23.875 29.047 18.875 1 94.38 91 ARG A CA 1
ATOM 726 C C . ARG A 1 91 ? -25.094 28.344 19.453 1 94.38 91 ARG A C 1
ATOM 728 O O . ARG A 1 91 ? -25.484 28.594 20.578 1 94.38 91 ARG A O 1
ATOM 735 N N . ASN A 1 92 ? -25.547 27.422 18.688 1 94.62 92 ASN A N 1
ATOM 736 C CA . ASN A 1 92 ? -26.75 26.703 19.094 1 94.62 92 ASN A CA 1
ATOM 737 C C . ASN A 1 92 ? -26.406 25.375 19.781 1 94.62 92 ASN A C 1
ATOM 739 O O . ASN A 1 92 ? -27.297 24.672 20.25 1 94.62 92 ASN A O 1
ATOM 743 N N . LYS A 1 93 ? -25.062 25.047 19.797 1 95.88 93 LYS A N 1
ATOM 744 C CA . LYS A 1 93 ? -24.578 23.812 20.406 1 95.88 93 LYS A CA 1
ATOM 745 C C . LYS A 1 93 ? -25.266 22.594 19.797 1 95.88 93 LYS A C 1
ATOM 747 O O . LYS A 1 93 ? -25.781 21.75 20.516 1 95.88 93 LYS A O 1
ATOM 752 N N . GLU A 1 94 ? -25.25 22.594 18.469 1 96.12 94 GLU A N 1
ATOM 753 C CA . GLU A 1 94 ? -25.859 21.5 17.703 1 96.12 94 GLU A CA 1
ATOM 754 C C . GLU A 1 94 ? -24.906 20.953 16.656 1 96.12 94 GLU A C 1
ATOM 756 O O . GLU A 1 94 ? -24.062 21.688 16.125 1 96.12 94 GLU A O 1
ATOM 761 N N . VAL A 1 95 ? -25.109 19.656 16.391 1 96 95 VAL A N 1
ATOM 762 C CA . VAL A 1 95 ? -24.297 19.016 15.367 1 96 95 VAL A CA 1
ATOM 763 C C . VAL A 1 95 ? -25.188 18.391 14.297 1 96 95 VAL A C 1
ATOM 765 O O . VAL A 1 95 ? -26.188 17.75 14.617 1 96 95 VAL A O 1
ATOM 768 N N . ARG A 1 96 ? -24.812 18.625 13.086 1 92.81 96 ARG A N 1
ATOM 769 C CA . ARG A 1 96 ? -25.547 18.047 11.961 1 92.81 96 ARG A CA 1
ATOM 770 C C . ARG A 1 96 ? -24.688 17.031 11.211 1 92.81 96 ARG A C 1
ATOM 772 O O . ARG A 1 96 ? -23.562 17.344 10.797 1 92.81 96 ARG A O 1
ATOM 779 N N . PHE A 1 97 ? -25.266 15.836 11.078 1 91.44 97 PHE A N 1
ATOM 780 C CA . PHE A 1 97 ? -24.547 14.789 10.352 1 91.44 97 PHE A CA 1
ATOM 781 C C . PHE A 1 97 ? -25.094 14.656 8.938 1 91.44 97 PHE A C 1
ATOM 783 O O . PHE A 1 97 ? -26.281 14.383 8.742 1 91.44 97 PHE A O 1
ATOM 790 N N . GLY A 1 98 ? -24.188 14.867 7.977 1 82.56 98 GLY A N 1
ATOM 791 C CA . GLY A 1 98 ? -24.562 14.648 6.59 1 82.56 98 GLY A CA 1
ATOM 792 C C . GLY A 1 98 ? -25.25 15.844 5.957 1 82.56 98 GLY A C 1
ATOM 793 O O . GLY A 1 98 ? -25.484 16.859 6.621 1 82.56 98 GLY A O 1
ATOM 794 N N . SER A 1 99 ? -25.438 15.688 4.645 1 72.94 99 SER A N 1
ATOM 795 C CA . SER A 1 99 ? -26.156 16.719 3.896 1 72.94 99 SER A CA 1
ATOM 796 C C . SER A 1 99 ? -27.594 16.281 3.619 1 72.94 99 SER A C 1
ATOM 798 O O . SER A 1 99 ? -27.953 15.133 3.867 1 72.94 99 SER A O 1
ATOM 800 N N . ASP A 1 100 ? -28.359 17.219 3.174 1 67.75 100 ASP A N 1
ATOM 801 C CA . ASP A 1 100 ? -29.75 16.938 2.824 1 67.75 100 ASP A CA 1
ATOM 802 C C . ASP A 1 100 ? -29.828 15.992 1.629 1 67.75 100 ASP A C 1
ATOM 804 O O . ASP A 1 100 ? -30.828 15.305 1.448 1 67.75 100 ASP A O 1
ATOM 808 N N . ALA A 1 101 ? -28.703 15.992 0.924 1 69.81 101 ALA A N 1
ATOM 809 C CA . ALA A 1 101 ? -28.688 15.156 -0.271 1 69.81 101 ALA A CA 1
ATOM 810 C C . ALA A 1 101 ? -28.469 13.688 0.092 1 69.81 101 ALA A C 1
ATOM 812 O O . ALA A 1 101 ? -28.719 12.797 -0.726 1 69.81 101 ALA A O 1
ATOM 813 N N . GLY A 1 102 ? -28.219 13.438 1.258 1 75.94 102 GLY A N 1
ATOM 814 C CA . GLY A 1 102 ? -28.016 12.062 1.692 1 75.94 102 GLY A CA 1
ATOM 815 C C . GLY A 1 102 ? -26.594 11.57 1.482 1 75.94 102 GLY A C 1
ATOM 816 O O . GLY A 1 102 ? -25.75 12.32 1.003 1 75.94 102 GLY A O 1
ATOM 817 N N . LEU A 1 103 ? -26.359 10.359 1.92 1 83.62 103 LEU A N 1
ATOM 818 C CA . LEU A 1 103 ? -25.047 9.734 1.823 1 83.62 103 LEU A CA 1
ATOM 819 C C . LEU A 1 103 ? -25.047 8.609 0.788 1 83.62 103 LEU A C 1
ATOM 821 O O . LEU A 1 103 ? -25.812 7.648 0.915 1 83.62 103 LEU A O 1
ATOM 825 N N . SER A 1 104 ? -24.406 8.891 -0.344 1 85.19 104 SER A N 1
ATOM 826 C CA . SER A 1 104 ? -24.25 7.875 -1.384 1 85.19 104 SER A CA 1
ATOM 827 C C . SER A 1 104 ? -22.844 7.301 -1.394 1 85.19 104 SER A C 1
ATOM 829 O O . SER A 1 104 ? -21.875 8.016 -1.674 1 85.19 104 SER A O 1
ATOM 831 N N . LEU A 1 105 ? -22.828 6.023 -1.168 1 89.06 105 LEU A N 1
ATOM 832 C CA . LEU A 1 105 ? -21.5 5.426 -1.013 1 89.06 105 LEU A CA 1
ATOM 833 C C . LEU A 1 105 ? -21.266 4.344 -2.061 1 89.06 105 LEU A C 1
ATOM 835 O O . LEU A 1 105 ? -22.188 3.596 -2.402 1 89.06 105 LEU A O 1
ATOM 839 N N . GLU A 1 106 ? -20.156 4.363 -2.535 1 90.44 106 GLU A N 1
ATOM 840 C CA . GLU A 1 106 ? -19.641 3.32 -3.414 1 90.44 106 GLU A CA 1
ATOM 841 C C . GLU A 1 106 ? -18.266 2.854 -2.957 1 90.44 106 GLU A C 1
ATOM 843 O O . GLU A 1 106 ? -17.391 3.674 -2.656 1 90.44 106 GLU A O 1
ATOM 848 N N . PRO A 1 107 ? -18.047 1.604 -2.945 1 91.25 107 PRO A N 1
ATOM 849 C CA . PRO A 1 107 ? -18.906 0.452 -3.221 1 91.25 107 PRO A CA 1
ATOM 850 C C . PRO A 1 107 ? -19.953 0.228 -2.135 1 91.25 107 PRO A C 1
ATOM 852 O O . PRO A 1 107 ? -19.719 0.545 -0.966 1 91.25 107 PRO A O 1
ATOM 855 N N . LEU A 1 108 ? -21.031 -0.43 -2.559 1 87.19 108 LEU A N 1
ATOM 856 C CA . LEU A 1 108 ? -22.172 -0.62 -1.671 1 87.19 108 LEU A CA 1
ATOM 857 C C . LEU A 1 108 ? -21.984 -1.862 -0.806 1 87.19 108 LEU A C 1
ATOM 859 O O . LEU A 1 108 ? -21.328 -2.818 -1.219 1 87.19 108 LEU A O 1
ATOM 863 N N . ASN A 1 109 ? -22.562 -1.73 0.371 1 89.19 109 ASN A N 1
ATOM 864 C CA . ASN A 1 109 ? -22.688 -2.887 1.253 1 89.19 109 ASN A CA 1
ATOM 865 C C . ASN A 1 109 ? -21.328 -3.441 1.644 1 89.19 109 ASN A C 1
ATOM 867 O O . ASN A 1 109 ? -21.094 -4.648 1.561 1 89.19 109 ASN A O 1
ATOM 871 N N . ARG A 1 110 ? -20.438 -2.57 1.997 1 92.88 110 ARG A N 1
ATOM 872 C CA . ARG A 1 110 ? -19.094 -2.969 2.42 1 92.88 110 ARG A CA 1
ATOM 873 C C . ARG A 1 110 ? -18.812 -2.494 3.84 1 92.88 110 ARG A C 1
ATOM 875 O O . ARG A 1 110 ? -17.703 -2.682 4.348 1 92.88 110 ARG A O 1
ATOM 882 N N . GLY A 1 111 ? -19.734 -1.819 4.422 1 93.19 111 GLY A N 1
ATOM 883 C CA . GLY A 1 111 ? -19.562 -1.338 5.785 1 93.19 111 GLY A CA 1
ATOM 884 C C . GLY A 1 111 ? -19 0.067 5.855 1 93.19 111 GLY A C 1
ATOM 885 O O . GLY A 1 111 ? -18.656 0.547 6.938 1 93.19 111 GLY A O 1
ATOM 886 N N . LEU A 1 112 ? -18.891 0.728 4.75 1 94.44 112 LEU A N 1
ATOM 887 C CA . LEU A 1 112 ? -18.281 2.049 4.672 1 94.44 112 LEU A CA 1
ATOM 888 C C . LEU A 1 112 ? -19.156 3.096 5.352 1 94.44 112 LEU A C 1
ATOM 890 O O . LEU A 1 112 ? -18.641 4.047 5.945 1 94.44 112 LEU A O 1
ATOM 894 N N . GLY A 1 113 ? -20.469 2.879 5.234 1 93.12 113 GLY A N 1
ATOM 895 C CA . GLY A 1 113 ? -21.375 3.824 5.871 1 93.12 113 GLY A CA 1
ATOM 896 C C . GLY A 1 113 ? -21.203 3.883 7.379 1 93.12 113 GLY A C 1
ATOM 897 O O . GLY A 1 113 ? -20.984 4.957 7.941 1 93.12 113 GLY A O 1
ATOM 898 N N . ARG A 1 114 ? -21.297 2.744 7.93 1 94.38 114 ARG A N 1
ATOM 899 C CA . ARG A 1 114 ? -21.125 2.664 9.375 1 94.38 114 ARG A CA 1
ATOM 900 C C . ARG A 1 114 ? -19.75 3.197 9.797 1 94.38 114 ARG A C 1
ATOM 902 O O . ARG A 1 114 ? -19.641 3.895 10.805 1 94.38 114 ARG A O 1
ATOM 909 N N . PHE A 1 115 ? -18.812 2.875 9.062 1 96.88 115 PHE A N 1
ATOM 910 C CA . PHE A 1 115 ? -17.453 3.312 9.367 1 96.88 115 PHE A CA 1
ATOM 911 C C . PHE A 1 115 ? -17.359 4.832 9.344 1 96.88 115 PHE A C 1
ATOM 913 O O . PHE A 1 115 ? -16.812 5.438 10.273 1 96.88 115 PHE A O 1
ATOM 920 N N . LEU A 1 116 ? -17.812 5.457 8.25 1 96.19 116 LEU A N 1
ATOM 921 C CA . LEU A 1 116 ? -17.734 6.906 8.102 1 96.19 116 LEU A CA 1
ATOM 922 C C . LEU A 1 116 ? -18.484 7.609 9.227 1 96.19 116 LEU A C 1
ATOM 924 O O . LEU A 1 116 ? -17.984 8.562 9.82 1 96.19 116 LEU A O 1
ATOM 928 N N . LEU A 1 117 ? -19.672 7.098 9.5 1 94.94 117 LEU A N 1
ATOM 929 C CA . LEU A 1 117 ? -20.453 7.695 10.57 1 94.94 117 LEU A CA 1
ATOM 930 C C . LEU A 1 117 ? -19.75 7.551 11.914 1 94.94 117 LEU A C 1
ATOM 932 O O . LEU A 1 117 ? -19.766 8.477 12.727 1 94.94 117 LEU A O 1
ATOM 936 N N . ALA A 1 118 ? -19.172 6.398 12.102 1 97.06 118 ALA A N 1
ATOM 937 C CA . ALA A 1 118 ? -18.438 6.172 13.344 1 97.06 118 ALA A CA 1
ATOM 938 C C . ALA A 1 118 ? -17.297 7.176 13.5 1 97.06 118 ALA A C 1
ATOM 940 O O . ALA A 1 118 ? -17.094 7.715 14.586 1 97.06 118 ALA A O 1
ATOM 941 N N . GLN A 1 119 ? -16.578 7.375 12.422 1 96.88 119 GLN A N 1
ATOM 942 C CA . GLN A 1 119 ? -15.5 8.352 12.438 1 96.88 119 GLN A CA 1
ATOM 943 C C . GLN A 1 119 ? -16.031 9.75 12.758 1 96.88 119 GLN A C 1
ATOM 945 O O . GLN A 1 119 ? -15.406 10.484 13.531 1 96.88 119 GLN A O 1
ATOM 950 N N . ALA A 1 120 ? -17.109 10.07 12.125 1 96.62 120 ALA A N 1
ATOM 951 C CA . ALA A 1 120 ? -17.719 11.391 12.32 1 96.62 120 ALA A CA 1
ATOM 952 C C . ALA A 1 120 ? -18.188 11.562 13.766 1 96.62 120 ALA A C 1
ATOM 954 O O . ALA A 1 120 ? -17.969 12.617 14.367 1 96.62 120 ALA A O 1
ATOM 955 N N . ILE A 1 121 ? -18.812 10.578 14.281 1 96.88 121 ILE A N 1
ATOM 956 C CA . ILE A 1 121 ? -19.328 10.609 15.648 1 96.88 121 ILE A CA 1
ATOM 957 C C . ILE A 1 121 ? -18.156 10.742 16.625 1 96.88 121 ILE A C 1
ATOM 959 O O . ILE A 1 121 ? -18.219 11.539 17.562 1 96.88 121 ILE A O 1
ATOM 963 N N . ALA A 1 122 ? -17.141 9.969 16.453 1 97.62 122 ALA A N 1
ATOM 964 C CA . ALA A 1 122 ? -15.969 10.047 17.328 1 97.62 122 ALA A CA 1
ATOM 965 C C . ALA A 1 122 ? -15.391 11.453 17.328 1 97.62 122 ALA A C 1
ATOM 967 O O . ALA A 1 122 ? -14.984 11.961 18.391 1 97.62 122 ALA A O 1
ATOM 968 N N . TRP A 1 123 ? -15.289 12.062 16.219 1 97.38 123 TRP A N 1
ATOM 969 C CA . TRP A 1 123 ? -14.797 13.422 16.078 1 97.38 123 TRP A CA 1
ATOM 970 C C . TRP A 1 123 ? -15.648 14.398 16.891 1 97.38 123 TRP A C 1
ATOM 972 O O . TRP A 1 123 ? -15.117 15.242 17.625 1 97.38 123 TRP A O 1
ATOM 982 N N . ALA A 1 124 ? -16.953 14.273 16.719 1 96.88 124 ALA A N 1
ATOM 983 C CA . ALA A 1 124 ? -17.875 15.172 17.422 1 96.88 124 ALA A CA 1
ATOM 984 C C . ALA A 1 124 ? -17.828 14.945 18.922 1 96.88 124 ALA A C 1
ATOM 986 O O . ALA A 1 124 ? -17.922 15.891 19.703 1 96.88 124 ALA A O 1
ATOM 987 N N . GLN A 1 125 ? -17.703 13.703 19.297 1 97.06 125 GLN A N 1
ATOM 988 C CA . GLN A 1 125 ? -17.734 13.344 20.719 1 97.06 125 GLN A CA 1
ATOM 989 C C . GLN A 1 125 ? -16.484 13.852 21.438 1 97.06 125 GLN A C 1
ATOM 991 O O . GLN A 1 125 ? -16.5 14.07 22.641 1 97.06 125 GLN A O 1
ATOM 996 N N . ARG A 1 126 ? -15.453 13.883 20.766 1 95.44 126 ARG A N 1
ATOM 997 C CA . ARG A 1 126 ? -14.188 14.281 21.375 1 95.44 126 ARG A CA 1
ATOM 998 C C . ARG A 1 126 ? -14.297 15.656 22.016 1 95.44 126 ARG A C 1
ATOM 1000 O O . ARG A 1 126 ? -13.805 15.859 23.141 1 95.44 126 ARG A O 1
ATOM 1007 N N . ARG A 1 127 ? -15.039 16.641 21.469 1 92.94 127 ARG A N 1
ATOM 1008 C CA . ARG A 1 127 ? -15.062 18.016 21.984 1 92.94 127 ARG A CA 1
ATOM 1009 C C . ARG A 1 127 ? -16.484 18.453 22.312 1 92.94 127 ARG A C 1
ATOM 1011 O O . ARG A 1 127 ? -16.688 19.297 23.172 1 92.94 127 ARG A O 1
ATOM 1018 N N . TRP A 1 128 ? -17.469 17.844 21.672 1 96.19 128 TRP A N 1
ATOM 1019 C CA . TRP A 1 128 ? -18.812 18.375 21.781 1 96.19 128 TRP A CA 1
ATOM 1020 C C . TRP A 1 128 ? -19.812 17.266 22.125 1 96.19 128 TRP A C 1
ATOM 1022 O O . TRP A 1 128 ? -20.875 17.172 21.531 1 96.19 128 TRP A O 1
ATOM 1032 N N . ALA A 1 129 ? -19.484 16.422 22.984 1 95.94 129 ALA A N 1
ATOM 1033 C CA . ALA A 1 129 ? -20.312 15.289 23.391 1 95.94 129 ALA A CA 1
ATOM 1034 C C . ALA A 1 129 ? -21.656 15.766 23.938 1 95.94 129 ALA A C 1
ATOM 1036 O O . ALA A 1 129 ? -22.672 15.07 23.797 1 95.94 129 ALA A O 1
ATOM 1037 N N . HIS A 1 130 ? -21.734 16.938 24.516 1 95.94 130 HIS A N 1
ATOM 1038 C CA . HIS A 1 130 ? -22.938 17.422 25.188 1 95.94 130 HIS A CA 1
ATOM 1039 C C . HIS A 1 130 ? -23.828 18.188 24.203 1 95.94 130 HIS A C 1
ATOM 1041 O O . HIS A 1 130 ? -24.953 18.562 24.562 1 95.94 130 HIS A O 1
ATOM 1047 N N . TYR A 1 131 ? -23.328 18.391 22.938 1 97.44 131 TYR A N 1
ATOM 1048 C CA . TYR A 1 131 ? -24.141 19.094 21.953 1 97.44 131 TYR A CA 1
ATOM 1049 C C . TYR A 1 131 ? -25.344 18.266 21.547 1 97.44 131 TYR A C 1
ATOM 1051 O O . TYR A 1 131 ? -25.328 17.047 21.641 1 97.44 131 TYR A O 1
ATOM 1059 N N . LYS A 1 132 ? -26.359 18.922 21.031 1 96.44 132 LYS A N 1
ATOM 1060 C CA . LYS A 1 132 ? -27.547 18.25 20.484 1 96.44 132 LYS A CA 1
ATOM 1061 C C . LYS A 1 132 ? -27.344 17.875 19.031 1 96.44 132 LYS A C 1
ATOM 1063 O O . LYS A 1 132 ? -26.531 18.484 18.328 1 96.44 132 LYS A O 1
ATOM 1068 N N . VAL A 1 133 ? -28.094 16.906 18.656 1 95.38 133 VAL A N 1
ATOM 1069 C CA . VAL A 1 133 ? -28.047 16.5 17.25 1 95.38 133 VAL A CA 1
ATOM 1070 C C . VAL A 1 133 ? -29.219 17.141 16.5 1 95.38 133 VAL A C 1
ATOM 1072 O O . VAL A 1 133 ? -30.375 16.953 16.875 1 95.38 133 VAL A O 1
ATOM 1075 N N . GLU A 1 134 ? -29.031 17.969 15.523 1 89.69 134 GLU A N 1
ATOM 1076 C CA . GLU A 1 134 ? -30.062 18.672 14.766 1 89.69 134 GLU A CA 1
ATOM 1077 C C . GLU A 1 134 ? -30.953 17.703 14.008 1 89.69 134 GLU A C 1
ATOM 1079 O O . GLU A 1 134 ? -32.156 17.922 13.875 1 89.69 134 GLU A O 1
ATOM 1084 N N . GLY A 1 135 ? -30.531 16.562 13.719 1 82.5 135 GLY A N 1
ATOM 1085 C CA . GLY A 1 135 ? -31.281 15.641 12.867 1 82.5 135 GLY A CA 1
ATOM 1086 C C . GLY A 1 135 ? -31.406 16.141 11.438 1 82.5 135 GLY A C 1
ATOM 1087 O O . GLY A 1 135 ? -30.875 17.188 11.086 1 82.5 135 GLY A O 1
ATOM 1088 N N . GLY A 1 136 ? -32.094 15.375 10.492 1 82.19 136 GLY A N 1
ATOM 1089 C CA . GLY A 1 136 ? -32.25 15.789 9.109 1 82.19 136 GLY A CA 1
ATOM 1090 C C . GLY A 1 136 ? -33.031 14.789 8.273 1 82.19 136 GLY A C 1
ATOM 1091 O O . GLY A 1 136 ? -33.375 13.711 8.75 1 82.19 136 GLY A O 1
ATOM 1092 N N . ALA A 1 137 ? -33.344 15.344 7.18 1 80.56 137 ALA A N 1
ATOM 1093 C CA . ALA A 1 137 ? -34.094 14.508 6.242 1 80.56 137 ALA A CA 1
ATOM 1094 C C . ALA A 1 137 ? -33.156 13.508 5.555 1 80.56 137 ALA A C 1
ATOM 1096 O O . ALA A 1 137 ? -32 13.812 5.289 1 80.56 137 ALA A O 1
ATOM 1097 N N . LEU A 1 138 ? -33.656 12.25 5.457 1 80.44 138 LEU A N 1
ATOM 1098 C CA . LEU A 1 138 ? -32.938 11.242 4.688 1 80.44 138 LEU A CA 1
ATOM 1099 C C . LEU A 1 138 ? -33.438 11.188 3.25 1 80.44 138 LEU A C 1
ATOM 1101 O O . LEU A 1 138 ? -34.656 11.266 3.01 1 80.44 138 LEU A O 1
ATOM 1105 N N . ALA A 1 139 ? -32.531 11.297 2.361 1 68.38 139 ALA A N 1
ATOM 1106 C CA . ALA A 1 139 ? -32.875 11.406 0.949 1 68.38 139 ALA A CA 1
ATOM 1107 C C . ALA A 1 139 ? -33.656 10.172 0.481 1 68.38 139 ALA A C 1
ATOM 1109 O O . ALA A 1 139 ? -33.344 9.055 0.925 1 68.38 139 ALA A O 1
ATOM 1110 N N . LEU A 1 140 ? -34.594 10.391 -0.394 1 60.53 140 LEU A N 1
ATOM 1111 C CA . LEU A 1 140 ? -35.469 9.375 -0.991 1 60.53 140 LEU A CA 1
ATOM 1112 C C . LEU A 1 140 ? -34.625 8.391 -1.822 1 60.53 140 LEU A C 1
ATOM 1114 O O . LEU A 1 140 ? -34.938 7.199 -1.853 1 60.53 140 LEU A O 1
ATOM 1118 N N . LYS A 1 141 ? -33.656 8.828 -2.512 1 59.84 141 LYS A N 1
ATOM 1119 C CA . LYS A 1 141 ? -32.875 8.008 -3.432 1 59.84 141 LYS A CA 1
ATOM 1120 C C . LYS A 1 141 ? -32.219 6.836 -2.703 1 59.84 141 LYS A C 1
ATOM 1122 O O . LYS A 1 141 ? -31.984 5.789 -3.301 1 59.84 141 LYS A O 1
ATOM 1127 N N . ASP A 1 142 ? -32.125 6.984 -1.477 1 55.81 142 ASP A N 1
ATOM 1128 C CA . ASP A 1 142 ? -31.391 6.004 -0.673 1 55.81 142 ASP A CA 1
ATOM 1129 C C . ASP A 1 142 ? -32.281 4.812 -0.323 1 55.81 142 ASP A C 1
ATOM 1131 O O . ASP A 1 142 ? -31.797 3.814 0.218 1 55.81 142 ASP A O 1
ATOM 1135 N N . GLY A 1 143 ? -33.5 4.984 -0.763 1 57.47 143 GLY A N 1
ATOM 1136 C CA . GLY A 1 143 ? -34.469 3.975 -0.373 1 57.47 143 GLY A CA 1
ATOM 1137 C C . GLY A 1 143 ? -35.312 3.498 -1.526 1 57.47 143 GLY A C 1
ATOM 1138 O O . GLY A 1 143 ? -36.5 3.189 -1.341 1 57.47 143 GLY A O 1
ATOM 1139 N N . LEU A 1 144 ? -34.625 3.59 -2.729 1 63.34 144 LEU A N 1
ATOM 1140 C CA . LEU A 1 144 ? -35.469 3.293 -3.885 1 63.34 144 LEU A CA 1
ATOM 1141 C C . LEU A 1 144 ? -35.906 1.835 -3.871 1 63.34 144 LEU A C 1
ATOM 1143 O O . LEU A 1 144 ? -37 1.516 -4.328 1 63.34 144 LEU A O 1
ATOM 1147 N N . THR A 1 145 ? -35.062 1.072 -3.295 1 76.38 145 THR A N 1
ATOM 1148 C CA . THR A 1 145 ? -35.469 -0.324 -3.119 1 76.38 145 THR A CA 1
ATOM 1149 C C . THR A 1 145 ? -35.625 -0.659 -1.641 1 76.38 145 THR A C 1
ATOM 1151 O O . THR A 1 145 ? -35.031 -0.003 -0.78 1 76.38 145 THR A O 1
ATOM 1154 N N . GLU A 1 146 ? -36.594 -1.506 -1.416 1 81.5 146 GLU A N 1
ATOM 1155 C CA . GLU A 1 146 ? -36.844 -1.905 -0.035 1 81.5 146 GLU A CA 1
ATOM 1156 C C . GLU A 1 146 ? -35.562 -2.371 0.648 1 81.5 146 GLU A C 1
ATOM 1158 O O . GLU A 1 146 ? -35.312 -2.039 1.81 1 81.5 146 GLU A O 1
ATOM 1163 N N . ASP A 1 147 ? -34.781 -3.076 -0.086 1 80.56 147 ASP A N 1
ATOM 1164 C CA . ASP A 1 147 ? -33.531 -3.574 0.484 1 80.56 147 ASP A CA 1
ATOM 1165 C C . ASP A 1 147 ? -32.594 -2.424 0.826 1 80.56 147 ASP A C 1
ATOM 1167 O O . ASP A 1 147 ? -31.938 -2.441 1.87 1 80.56 147 ASP A O 1
ATOM 1171 N N . ALA A 1 148 ? -32.531 -1.442 0.038 1 79.94 148 ALA A N 1
ATOM 1172 C CA . ALA A 1 148 ? -31.688 -0.277 0.25 1 79.94 148 ALA A CA 1
ATOM 1173 C C . ALA A 1 148 ? -32.156 0.536 1.453 1 79.94 148 ALA A C 1
ATOM 1175 O O . ALA A 1 148 ? -31.344 1.035 2.23 1 79.94 148 ALA A O 1
ATOM 1176 N N . ARG A 1 149 ? -33.438 0.592 1.545 1 83.88 149 ARG A N 1
ATOM 1177 C CA . ARG A 1 149 ? -34 1.327 2.67 1 83.88 149 ARG A CA 1
ATOM 1178 C C . ARG A 1 149 ? -33.688 0.649 3.994 1 83.88 149 ARG A C 1
ATOM 1180 O O . ARG A 1 149 ? -33.25 1.31 4.945 1 83.88 149 ARG A O 1
ATOM 1187 N N . LEU A 1 150 ? -33.844 -0.641 3.947 1 83.88 150 LEU A N 1
ATOM 1188 C CA . LEU A 1 150 ? -33.594 -1.405 5.164 1 83.88 150 LEU A CA 1
ATOM 1189 C C . LEU A 1 150 ? -32.125 -1.315 5.559 1 83.88 150 LEU A C 1
ATOM 1191 O O . LEU A 1 150 ? -31.797 -1.215 6.742 1 83.88 150 LEU A O 1
ATOM 1195 N N . ARG A 1 151 ? -31.312 -1.329 4.629 1 83.81 151 ARG A N 1
ATOM 1196 C CA . ARG A 1 151 ? -29.875 -1.235 4.895 1 83.81 151 ARG A CA 1
ATOM 1197 C C . ARG A 1 151 ? -29.516 0.134 5.461 1 83.81 151 ARG A C 1
ATOM 1199 O O . ARG A 1 151 ? -28.734 0.232 6.406 1 83.81 151 ARG A O 1
ATOM 1206 N N . ARG A 1 152 ? -30.031 1.089 4.887 1 84.19 152 ARG A N 1
ATOM 1207 C CA . ARG A 1 152 ? -29.797 2.451 5.348 1 84.19 152 ARG A CA 1
ATOM 1208 C C . ARG A 1 152 ? -30.266 2.637 6.785 1 84.19 152 ARG A C 1
ATOM 1210 O O . ARG A 1 152 ? -29.516 3.145 7.629 1 84.19 152 ARG A O 1
ATOM 1217 N N . ASP A 1 153 ? -31.5 2.223 7.004 1 87.44 153 ASP A N 1
ATOM 1218 C CA . ASP A 1 153 ? -32.062 2.357 8.352 1 87.44 153 ASP A CA 1
ATOM 1219 C C . ASP A 1 153 ? -31.219 1.579 9.367 1 87.44 153 ASP A C 1
ATOM 1221 O O . ASP A 1 153 ? -31.016 2.035 10.492 1 87.44 153 ASP A O 1
ATOM 1225 N N . HIS A 1 154 ? -30.812 0.527 8.898 1 87.31 154 HIS A N 1
ATOM 1226 C CA . HIS A 1 154 ? -30.062 -0.343 9.805 1 87.31 154 HIS A CA 1
ATOM 1227 C C . HIS A 1 154 ? -28.766 0.317 10.258 1 87.31 154 HIS A C 1
ATOM 1229 O O . HIS A 1 154 ? -28.453 0.333 11.445 1 87.31 154 HIS A O 1
ATOM 1235 N N . PHE A 1 155 ? -28.016 0.825 9.297 1 86.25 155 PHE A N 1
ATOM 1236 C CA . PHE A 1 155 ? -26.719 1.338 9.727 1 86.25 155 PHE A CA 1
ATOM 1237 C C . PHE A 1 155 ? -26.875 2.643 10.5 1 86.25 155 PHE A C 1
ATOM 1239 O O . PHE A 1 155 ? -26.078 2.953 11.383 1 86.25 155 PHE A O 1
ATOM 1246 N N . ILE A 1 156 ? -27.922 3.363 10.258 1 89.25 156 ILE A N 1
ATOM 1247 C CA . ILE A 1 156 ? -28.172 4.598 10.992 1 89.25 156 ILE A CA 1
ATOM 1248 C C . ILE A 1 156 ? -28.578 4.277 12.43 1 89.25 156 ILE A C 1
ATOM 1250 O O . ILE A 1 156 ? -28.031 4.855 13.375 1 89.25 156 ILE A O 1
ATOM 1254 N N . ARG A 1 157 ? -29.406 3.301 12.523 1 91.94 157 ARG A N 1
ATOM 1255 C CA . ARG A 1 157 ? -29.875 2.895 13.844 1 91.94 157 ARG A CA 1
ATOM 1256 C C . ARG A 1 157 ? -28.734 2.246 14.641 1 91.94 157 ARG A C 1
ATOM 1258 O O . ARG A 1 157 ? -28.656 2.402 15.859 1 91.94 157 ARG A O 1
ATOM 1265 N N . ALA A 1 158 ? -27.938 1.564 13.977 1 92.12 158 ALA A N 1
ATOM 1266 C CA . ALA A 1 158 ? -26.812 0.889 14.617 1 92.12 158 ALA A CA 1
ATOM 1267 C C . ALA A 1 158 ? -25.875 1.894 15.273 1 92.12 158 ALA A C 1
ATOM 1269 O O . ALA A 1 158 ? -25.203 1.572 16.266 1 92.12 158 ALA A O 1
ATOM 1270 N N . GLN A 1 159 ? -25.891 3.109 14.758 1 94.06 159 GLN A N 1
ATOM 1271 C CA . GLN A 1 159 ? -24.969 4.125 15.273 1 94.06 159 GLN A CA 1
ATOM 1272 C C . GLN A 1 159 ? -25.641 4.957 16.375 1 94.06 159 GLN A C 1
ATOM 1274 O O . GLN A 1 159 ? -25.031 5.883 16.906 1 94.06 159 GLN A O 1
ATOM 1279 N N . GLY A 1 160 ? -26.906 4.633 16.625 1 94.38 160 GLY A N 1
ATOM 1280 C CA . GLY A 1 160 ? -27.562 5.27 17.75 1 94.38 160 GLY A CA 1
ATOM 1281 C C . GLY A 1 160 ? -28.578 6.309 17.344 1 94.38 160 GLY A C 1
ATOM 1282 O O . GLY A 1 160 ? -29.172 6.977 18.188 1 94.38 160 GLY A O 1
ATOM 1283 N N . PHE A 1 161 ? -28.797 6.445 16.062 1 94.19 161 PHE A N 1
ATOM 1284 C CA . PHE A 1 161 ? -29.797 7.398 15.586 1 94.19 161 PHE A CA 1
ATOM 1285 C C . PHE A 1 161 ? -31.172 6.758 15.547 1 94.19 161 PHE A C 1
ATOM 1287 O O . PHE A 1 161 ? -31.297 5.539 15.398 1 94.19 161 PHE A O 1
ATOM 1294 N N . ASP A 1 162 ? -32.125 7.621 15.664 1 93.12 162 ASP A N 1
ATOM 1295 C CA . ASP A 1 162 ? -33.5 7.199 15.438 1 93.12 162 ASP A CA 1
ATOM 1296 C C . ASP A 1 162 ? -33.938 7.57 14.031 1 93.12 162 ASP A C 1
ATOM 1298 O O . ASP A 1 162 ? -33.594 8.633 13.516 1 93.12 162 ASP A O 1
ATOM 1302 N N . VAL A 1 163 ? -34.625 6.625 13.398 1 90.81 163 VAL A N 1
ATOM 1303 C CA . VAL A 1 163 ? -35.188 6.887 12.07 1 90.81 163 VAL A CA 1
ATOM 1304 C C . VAL A 1 163 ? -36.719 6.855 12.133 1 90.81 163 VAL A C 1
ATOM 1306 O O . VAL A 1 163 ? -37.312 5.879 12.609 1 90.81 163 VAL A O 1
ATOM 1309 N N . SER A 1 164 ? -37.281 7.949 11.734 1 89.25 164 SER A N 1
ATOM 1310 C CA . SER A 1 164 ? -38.75 8.023 11.734 1 89.25 164 SER A CA 1
ATOM 1311 C C . SER A 1 164 ? -39.281 8.336 10.336 1 89.25 164 SER A C 1
ATOM 1313 O O . SER A 1 164 ? -38.625 9.055 9.562 1 89.25 164 SER A O 1
ATOM 1315 N N . TYR A 1 165 ? -40.375 7.691 10.023 1 87.19 165 TYR A N 1
ATOM 1316 C CA . TYR A 1 165 ? -41.031 7.906 8.734 1 87.19 165 TYR A CA 1
ATOM 1317 C C . TYR A 1 165 ? -42.312 8.711 8.906 1 87.19 165 TYR A C 1
ATOM 1319 O O . TYR A 1 165 ? -43.062 8.5 9.867 1 87.19 165 TYR A O 1
ATOM 1327 N N . GLU A 1 166 ? -42.469 9.797 8.125 1 77.5 166 GLU A N 1
ATOM 1328 C CA . GLU A 1 166 ? -43.625 10.664 8.234 1 77.5 166 GLU A CA 1
ATOM 1329 C C . GLU A 1 166 ? -44.906 9.969 7.727 1 77.5 166 GLU A C 1
ATOM 1331 O O . GLU A 1 166 ? -46 10.234 8.219 1 77.5 166 GLU A O 1
ATOM 1336 N N . ASP A 1 167 ? -44.719 9.297 6.648 1 74.81 167 ASP A N 1
ATOM 1337 C CA . ASP A 1 167 ? -45.938 8.688 6.059 1 74.81 167 ASP A CA 1
ATOM 1338 C C . ASP A 1 167 ? -45.812 7.168 6.043 1 74.81 167 ASP A C 1
ATOM 1340 O O . ASP A 1 167 ? -44.719 6.617 6.215 1 74.81 167 ASP A O 1
ATOM 1344 N N . GLN A 1 168 ? -46.969 6.613 5.965 1 72 168 GLN A N 1
ATOM 1345 C CA . GLN A 1 168 ? -47.031 5.156 5.883 1 72 168 GLN A CA 1
ATOM 1346 C C . GLN A 1 168 ? -46.375 4.641 4.609 1 72 168 GLN A C 1
ATOM 1348 O O . GLN A 1 168 ? -46 3.473 4.539 1 72 168 GLN A O 1
ATOM 1353 N N . ARG A 1 169 ? -46.156 5.52 3.566 1 71.44 169 ARG A N 1
ATOM 1354 C CA . ARG A 1 169 ? -45.562 5.109 2.299 1 71.44 169 ARG A CA 1
ATOM 1355 C C . ARG A 1 169 ? -44.031 5.047 2.4 1 71.44 169 ARG A C 1
ATOM 1357 O O . ARG A 1 169 ? -43.344 4.574 1.481 1 71.44 169 ARG A O 1
ATOM 1364 N N . LEU A 1 170 ? -43.5 5.359 3.504 1 69.62 170 LEU A N 1
ATOM 1365 C CA . LEU A 1 170 ? -42.094 5.23 3.832 1 69.62 170 LEU A CA 1
ATOM 1366 C C . LEU A 1 170 ? -41.219 6.004 2.84 1 69.62 170 LEU A C 1
ATOM 1368 O O . LEU A 1 170 ? -40.156 5.531 2.439 1 69.62 170 LEU A O 1
ATOM 1372 N N . LEU A 1 171 ? -41.719 7.16 2.322 1 71.38 171 LEU A N 1
ATOM 1373 C CA . LEU A 1 171 ? -41.031 7.902 1.277 1 71.38 171 LEU A CA 1
ATOM 1374 C C . LEU A 1 171 ? -40.125 8.969 1.882 1 71.38 171 LEU A C 1
ATOM 1376 O O . LEU A 1 171 ? -39.094 9.336 1.29 1 71.38 171 LEU A O 1
ATOM 1380 N N . LYS A 1 172 ? -40.531 9.414 2.988 1 77.5 172 LYS A N 1
ATOM 1381 C CA . LYS A 1 172 ? -39.75 10.469 3.633 1 77.5 172 LYS A CA 1
ATOM 1382 C C . LYS A 1 172 ? -39.281 10.039 5.023 1 77.5 172 LYS A C 1
ATOM 1384 O O . LYS A 1 172 ? -40.125 9.719 5.883 1 77.5 172 LYS A O 1
ATOM 1389 N N . ALA A 1 173 ? -38 9.906 5.156 1 84.06 173 ALA A N 1
ATOM 1390 C CA . ALA A 1 173 ? -37.469 9.484 6.441 1 84.06 173 ALA A CA 1
ATOM 1391 C C . ALA A 1 173 ? -36.594 10.586 7.055 1 84.06 173 ALA A C 1
ATOM 1393 O O . ALA A 1 173 ? -36.062 11.438 6.336 1 84.06 173 ALA A O 1
ATOM 1394 N N . ARG A 1 174 ? -36.625 10.641 8.383 1 86.38 174 ARG A N 1
ATOM 1395 C CA . ARG A 1 174 ? -35.812 11.586 9.133 1 86.38 174 ARG A CA 1
ATOM 1396 C C . ARG A 1 174 ? -35 10.867 10.211 1 86.38 174 ARG A C 1
ATOM 1398 O O . ARG A 1 174 ? -35.5 9.914 10.82 1 86.38 174 ARG A O 1
ATOM 1405 N N . TYR A 1 175 ? -33.844 11.328 10.32 1 89.44 175 TYR A N 1
ATOM 1406 C CA . TYR A 1 175 ? -33.031 10.789 11.406 1 89.44 175 TYR A CA 1
ATOM 1407 C C . TYR A 1 175 ? -32.938 11.773 12.57 1 89.44 175 TYR A C 1
ATOM 1409 O O . TYR A 1 175 ? -33.094 12.977 12.375 1 89.44 175 TYR A O 1
ATOM 1417 N N . SER A 1 176 ? -32.844 11.297 13.828 1 89.12 176 SER A N 1
ATOM 1418 C CA . SER A 1 176 ? -32.75 12.133 15.016 1 89.12 176 SER A CA 1
ATOM 1419 C C . SER A 1 176 ? -31.984 11.422 16.125 1 89.12 176 SER A C 1
ATOM 1421 O O . SER A 1 176 ? -31.797 10.203 16.078 1 89.12 176 SER A O 1
ATOM 1423 N N . ALA A 1 177 ? -31.422 12.258 16.922 1 91.12 177 ALA A N 1
ATOM 1424 C CA . ALA A 1 177 ? -30.781 11.773 18.141 1 91.12 177 ALA A CA 1
ATOM 1425 C C . ALA A 1 177 ? -30.812 12.836 19.234 1 91.12 177 ALA A C 1
ATOM 1427 O O . ALA A 1 177 ? -31.031 14.016 18.969 1 91.12 177 ALA A O 1
ATOM 1428 N N . GLY A 1 178 ? -30.672 12.422 20.453 1 92.5 178 GLY A N 1
ATOM 1429 C CA . GLY A 1 178 ? -30.641 13.383 21.547 1 92.5 178 GLY A CA 1
ATOM 1430 C C . GLY A 1 178 ? -29.359 14.203 21.578 1 92.5 178 GLY A C 1
ATOM 1431 O O . GLY A 1 178 ? -29.312 15.32 21.062 1 92.5 178 GLY A O 1
ATOM 1432 N N . ARG A 1 179 ? -28.312 13.492 22.141 1 96.06 179 ARG A N 1
ATOM 1433 C CA . ARG A 1 179 ? -27 14.133 22.25 1 96.06 179 ARG A CA 1
ATOM 1434 C C . ARG A 1 179 ? -25.938 13.344 21.516 1 96.06 179 ARG A C 1
ATOM 1436 O O . ARG A 1 179 ? -26.094 12.148 21.266 1 96.06 179 ARG A O 1
ATOM 1443 N N . VAL A 1 180 ? -24.906 14.031 21.188 1 96.69 180 VAL A N 1
ATOM 1444 C CA . VAL A 1 180 ? -23.797 13.414 20.484 1 96.69 180 VAL A CA 1
ATOM 1445 C C . VAL A 1 180 ? -23.203 12.281 21.312 1 96.69 180 VAL A C 1
ATOM 1447 O O . VAL A 1 180 ? -22.766 11.266 20.781 1 96.69 180 VAL A O 1
ATOM 1450 N N . SER A 1 181 ? -23.297 12.406 22.609 1 96 181 SER A N 1
ATOM 1451 C CA . SER A 1 181 ? -22.734 11.43 23.547 1 96 181 SER A CA 1
ATOM 1452 C C . SER A 1 181 ? -23.5 10.109 23.469 1 96 181 SER A C 1
ATOM 1454 O O . SER A 1 181 ? -22.969 9.062 23.875 1 96 181 SER A O 1
ATOM 1456 N N . GLU A 1 182 ? -24.703 10.164 23.016 1 95.94 182 GLU A N 1
ATOM 1457 C CA . GLU A 1 182 ? -25.547 8.977 22.953 1 95.94 182 GLU A CA 1
ATOM 1458 C C . GLU A 1 182 ? -25.25 8.141 21.719 1 95.94 182 GLU A C 1
ATOM 1460 O O . GLU A 1 182 ? -25.703 6.996 21.609 1 95.94 182 GLU A O 1
ATOM 1465 N N . LEU A 1 183 ? -24.5 8.695 20.828 1 96.62 183 LEU A N 1
ATOM 1466 C CA . LEU A 1 183 ? -24.203 8.016 19.578 1 96.62 183 LEU A CA 1
ATOM 1467 C C . LEU A 1 183 ? -23.031 7.047 19.75 1 96.62 183 LEU A C 1
ATOM 1469 O O . LEU A 1 183 ? -22.297 7.133 20.734 1 96.62 183 LEU A O 1
ATOM 1473 N N . HIS A 1 184 ? -22.969 6.098 18.828 1 96.31 184 HIS A N 1
ATOM 1474 C CA . HIS A 1 184 ? -21.938 5.059 18.891 1 96.31 184 HIS A CA 1
ATOM 1475 C C . HIS A 1 184 ? -20.859 5.281 17.828 1 96.31 184 HIS A C 1
ATOM 1477 O O . HIS A 1 184 ? -21.172 5.445 16.656 1 96.31 184 HIS A O 1
ATOM 1483 N N . SER A 1 185 ? -19.656 5.227 18.25 1 95.56 185 SER A N 1
ATOM 1484 C CA . SER A 1 185 ? -18.547 5.469 17.344 1 95.56 185 SER A CA 1
ATOM 1485 C C . SER A 1 185 ? -17.844 4.172 16.969 1 95.56 185 SER A C 1
ATOM 1487 O O . SER A 1 185 ? -16.672 4.18 16.562 1 95.56 185 SER A O 1
ATOM 1489 N N . ASP A 1 186 ? -18.453 3.074 17.047 1 95.06 186 ASP A N 1
ATOM 1490 C CA . ASP A 1 186 ? -17.875 1.783 16.688 1 95.06 186 ASP A CA 1
ATOM 1491 C C . ASP A 1 186 ? -18.312 1.348 15.289 1 95.06 186 ASP A C 1
ATOM 1493 O O . ASP A 1 186 ? -19.344 1.816 14.781 1 95.06 186 ASP A O 1
ATOM 1497 N N . TRP A 1 187 ? -17.516 0.556 14.672 1 94.75 187 TRP A N 1
ATOM 1498 C CA . TRP A 1 187 ? -17.859 -0.028 13.383 1 94.75 187 TRP A CA 1
ATOM 1499 C C . TRP A 1 187 ? -17.391 -1.477 13.297 1 94.75 187 TRP A C 1
ATOM 1501 O O . TRP A 1 187 ? -16.797 -2 14.242 1 94.75 187 TRP A O 1
ATOM 1511 N N . HIS A 1 188 ? -17.781 -2.109 12.234 1 94 188 HIS A N 1
ATOM 1512 C CA . HIS A 1 188 ? -17.391 -3.504 12.047 1 94 188 HIS A CA 1
ATOM 1513 C C . HIS A 1 188 ? -15.961 -3.617 11.547 1 94 188 HIS A C 1
ATOM 1515 O O . HIS A 1 188 ? -15.719 -3.592 10.336 1 94 188 HIS A O 1
ATOM 1521 N N . LYS A 1 189 ? -15.055 -3.953 12.391 1 94.38 189 LYS A N 1
ATOM 1522 C CA . LYS A 1 189 ? -13.625 -3.959 12.086 1 94.38 189 LYS A CA 1
ATOM 1523 C C . LYS A 1 189 ? -13.266 -5.121 11.164 1 94.38 189 LYS A C 1
ATOM 1525 O O . LYS A 1 189 ? -12.234 -5.086 10.484 1 94.38 189 LYS A O 1
ATOM 1530 N N . ASP A 1 190 ? -14.141 -6.102 11.109 1 95.19 190 ASP A N 1
ATOM 1531 C CA . ASP A 1 190 ? -13.883 -7.238 10.227 1 95.19 190 ASP A CA 1
ATOM 1532 C C . ASP A 1 190 ? -14.172 -6.879 8.766 1 95.19 190 ASP A C 1
ATOM 1534 O O . ASP A 1 190 ? -13.648 -7.512 7.852 1 95.19 190 ASP A O 1
ATOM 1538 N N . LYS A 1 191 ? -15.023 -5.859 8.594 1 96.06 191 LYS A N 1
ATOM 1539 C CA . LYS A 1 191 ? -15.391 -5.461 7.238 1 96.06 191 LYS A CA 1
ATOM 1540 C C . LYS A 1 191 ? -14.484 -4.34 6.73 1 96.06 191 LYS A C 1
ATOM 1542 O O . LYS A 1 191 ? -14.031 -4.371 5.586 1 96.06 191 LYS A O 1
ATOM 1547 N N . VAL A 1 192 ? -14.258 -3.375 7.617 1 97.81 192 VAL A N 1
ATOM 1548 C CA . VAL A 1 192 ? -13.438 -2.227 7.238 1 97.81 192 VAL A CA 1
ATOM 1549 C C . VAL A 1 192 ? -12.305 -2.047 8.242 1 97.81 192 VAL A C 1
ATOM 1551 O O . VAL A 1 192 ? -12.547 -1.876 9.438 1 97.81 192 VAL A O 1
ATOM 1554 N N . GLN A 1 193 ? -11.078 -2.086 7.754 1 98 193 GLN A N 1
ATOM 1555 C CA . GLN A 1 193 ? -9.906 -1.924 8.617 1 98 193 GLN A CA 1
ATOM 1556 C C . GLN A 1 193 ? -9.023 -0.774 8.133 1 98 193 GLN A C 1
ATOM 1558 O O . GLN A 1 193 ? -8.812 -0.607 6.93 1 98 193 GLN A O 1
ATOM 1563 N N . ILE A 1 194 ? -8.594 0.008 9.055 1 97.44 194 ILE A N 1
ATOM 1564 C CA . ILE A 1 194 ? -7.617 1.043 8.734 1 97.44 194 ILE A CA 1
ATOM 1565 C C . ILE A 1 194 ? -6.227 0.424 8.633 1 97.44 194 ILE A C 1
ATOM 1567 O O . ILE A 1 194 ? -5.801 -0.317 9.516 1 97.44 194 ILE A O 1
ATOM 1571 N N . VAL A 1 195 ? -5.551 0.715 7.594 1 96.69 195 VAL A N 1
ATOM 1572 C CA . VAL A 1 195 ? -4.219 0.159 7.371 1 96.69 195 VAL A CA 1
ATOM 1573 C C . VAL A 1 195 ? -3.17 1.26 7.504 1 96.69 195 VAL A C 1
ATOM 1575 O O . VAL A 1 195 ? -3.055 2.125 6.637 1 96.69 195 VAL A O 1
ATOM 1578 N N . PRO A 1 196 ? -2.365 1.128 8.578 1 95.56 196 PRO A N 1
ATOM 1579 C CA . PRO A 1 196 ? -1.26 2.084 8.656 1 95.56 196 PRO A CA 1
ATOM 1580 C C . PRO A 1 196 ? -0.302 1.984 7.473 1 95.56 196 PRO A C 1
ATOM 1582 O O . PRO A 1 196 ? -0.142 0.908 6.895 1 95.56 196 PRO A O 1
ATOM 1585 N N . LEU A 1 197 ? 0.234 3.094 7.16 1 95.31 197 LEU A N 1
ATOM 1586 C CA . LEU A 1 197 ? 1.064 3.168 5.965 1 95.31 197 LEU A CA 1
ATOM 1587 C C . LEU A 1 197 ? 2.227 2.184 6.047 1 95.31 197 LEU A C 1
ATOM 1589 O O . LEU A 1 197 ? 2.57 1.54 5.051 1 95.31 197 LEU A O 1
ATOM 1593 N N . LEU A 1 198 ? 2.818 2.055 7.172 1 94.56 198 LEU A N 1
ATOM 1594 C CA . LEU A 1 198 ? 3.941 1.139 7.344 1 94.56 198 LEU A CA 1
ATOM 1595 C C . LEU A 1 198 ? 3.504 -0.305 7.121 1 94.56 198 LEU A C 1
ATOM 1597 O O . LEU A 1 198 ? 4.254 -1.105 6.559 1 94.56 198 LEU A O 1
ATOM 1601 N N . ASP A 1 199 ? 2.357 -0.641 7.559 1 96.06 199 ASP A N 1
ATOM 1602 C CA . ASP A 1 199 ? 1.811 -1.975 7.32 1 96.06 199 ASP A CA 1
ATOM 1603 C C . ASP A 1 199 ? 1.536 -2.201 5.836 1 96.06 199 ASP A C 1
ATOM 1605 O O . ASP A 1 199 ? 1.745 -3.303 5.324 1 96.06 199 ASP A O 1
ATOM 1609 N N . ALA A 1 200 ? 0.978 -1.172 5.219 1 96.81 200 ALA A N 1
ATOM 1610 C CA . ALA A 1 200 ? 0.757 -1.265 3.779 1 96.81 200 ALA A CA 1
ATOM 1611 C C . ALA A 1 200 ? 2.062 -1.552 3.043 1 96.81 200 ALA A C 1
ATOM 1613 O O . ALA A 1 200 ? 2.092 -2.359 2.111 1 96.81 200 ALA A O 1
ATOM 1614 N N . ALA A 1 201 ? 3.113 -0.886 3.451 1 97 201 ALA A N 1
ATOM 1615 C CA . ALA A 1 201 ? 4.43 -1.131 2.867 1 97 201 ALA A CA 1
ATOM 1616 C C . ALA A 1 201 ? 4.84 -2.592 3.033 1 97 201 ALA A C 1
ATOM 1618 O O . ALA A 1 201 ? 5.316 -3.221 2.086 1 97 201 ALA A O 1
ATOM 1619 N N . ALA A 1 202 ? 4.641 -3.088 4.203 1 96.5 202 ALA A N 1
ATOM 1620 C CA . ALA A 1 202 ? 4.98 -4.477 4.496 1 96.5 202 ALA A CA 1
ATOM 1621 C C . ALA A 1 202 ? 4.152 -5.438 3.646 1 96.5 202 ALA A C 1
ATOM 1623 O O . ALA A 1 202 ? 4.664 -6.449 3.16 1 96.5 202 ALA A O 1
ATOM 1624 N N . MET A 1 203 ? 2.912 -5.121 3.539 1 96.5 203 MET A N 1
ATOM 1625 C CA . MET A 1 203 ? 2.012 -5.957 2.75 1 96.5 203 MET A CA 1
ATOM 1626 C C . MET A 1 203 ? 2.455 -6.004 1.291 1 96.5 203 MET A C 1
ATOM 1628 O O . MET A 1 203 ? 2.439 -7.07 0.669 1 96.5 203 MET A O 1
ATOM 1632 N N . LEU A 1 204 ? 2.783 -4.871 0.771 1 96.69 204 LEU A N 1
ATOM 1633 C CA . LEU A 1 204 ? 3.221 -4.797 -0.619 1 96.69 204 LEU A CA 1
ATOM 1634 C C . LEU A 1 204 ? 4.488 -5.613 -0.836 1 96.69 204 LEU A C 1
ATOM 1636 O O . LEU A 1 204 ? 4.605 -6.332 -1.83 1 96.69 204 LEU A O 1
ATOM 1640 N N . GLU A 1 205 ? 5.414 -5.516 0.077 1 95.31 205 GLU A N 1
ATOM 1641 C CA . GLU A 1 205 ? 6.648 -6.289 -0.014 1 95.31 205 GLU A CA 1
ATOM 1642 C C . GLU A 1 205 ? 6.371 -7.785 0.063 1 95.31 205 GLU A C 1
ATOM 1644 O O . GLU A 1 205 ? 6.938 -8.57 -0.706 1 95.31 205 GLU A O 1
ATOM 1649 N N . GLN A 1 206 ? 5.551 -8.133 0.963 1 95.44 206 GLN A N 1
ATOM 1650 C CA . GLN A 1 206 ? 5.207 -9.539 1.13 1 95.44 206 GLN A CA 1
ATOM 1651 C C . GLN A 1 206 ? 4.512 -10.086 -0.115 1 95.44 206 GLN A C 1
ATOM 1653 O O . GLN A 1 206 ? 4.766 -11.219 -0.523 1 95.44 206 GLN A O 1
ATOM 1658 N N . ALA A 1 207 ? 3.627 -9.312 -0.649 1 96.25 207 ALA A N 1
ATOM 1659 C CA . ALA A 1 207 ? 2.93 -9.727 -1.863 1 96.25 207 ALA A CA 1
ATOM 1660 C C . ALA A 1 207 ? 3.914 -9.984 -3 1 96.25 207 ALA A C 1
ATOM 1662 O O . ALA A 1 207 ? 3.805 -10.992 -3.709 1 96.25 207 ALA A O 1
ATOM 1663 N N . GLU A 1 208 ? 4.84 -9.117 -3.119 1 94.25 208 GLU A N 1
ATOM 1664 C CA . GLU A 1 208 ? 5.832 -9.281 -4.176 1 94.25 208 GLU A CA 1
ATOM 1665 C C . GLU A 1 208 ? 6.668 -10.539 -3.967 1 94.25 208 GLU A C 1
ATOM 1667 O O . GLU A 1 208 ? 6.945 -11.273 -4.918 1 94.25 208 GLU A O 1
ATOM 1672 N N . GLN A 1 209 ? 7.047 -10.758 -2.766 1 94.38 209 GLN A N 1
ATOM 1673 C CA . GLN A 1 209 ? 7.828 -11.953 -2.449 1 94.38 209 GLN A CA 1
ATOM 1674 C C . GLN A 1 209 ? 7.031 -13.219 -2.734 1 94.38 209 GLN A C 1
ATOM 1676 O O . GLN A 1 209 ? 7.562 -14.18 -3.305 1 94.38 209 GLN A O 1
ATOM 1681 N N . THR A 1 210 ? 5.824 -13.203 -2.354 1 96.81 210 THR A N 1
ATOM 1682 C CA . THR A 1 210 ? 4.961 -14.359 -2.574 1 96.81 210 THR A CA 1
ATOM 1683 C C . THR A 1 210 ? 4.73 -14.586 -4.066 1 96.81 210 THR A C 1
ATOM 1685 O O . THR A 1 210 ? 4.715 -15.727 -4.527 1 96.81 210 THR A O 1
ATOM 1688 N N . LEU A 1 211 ? 4.512 -13.492 -4.758 1 96.69 211 LEU A N 1
ATOM 1689 C CA . LEU A 1 211 ? 4.32 -13.578 -6.199 1 96.69 211 LEU A CA 1
ATOM 1690 C C . LEU A 1 211 ? 5.535 -14.203 -6.875 1 96.69 211 LEU A C 1
ATOM 1692 O O . LEU A 1 211 ? 5.395 -15.07 -7.738 1 96.69 211 LEU A O 1
ATOM 1696 N N . GLN A 1 212 ? 6.715 -13.859 -6.418 1 95.38 212 GLN A N 1
ATOM 1697 C CA . GLN A 1 212 ? 7.941 -14.422 -6.973 1 95.38 212 GLN A CA 1
ATOM 1698 C C . GLN A 1 212 ? 8.078 -15.898 -6.629 1 95.38 212 GLN A C 1
ATOM 1700 O O . GLN A 1 212 ? 8.492 -16.703 -7.469 1 95.38 212 GLN A O 1
ATOM 1705 N N . ALA A 1 213 ? 7.695 -16.234 -5.473 1 96.88 213 ALA A N 1
ATOM 1706 C CA . ALA A 1 213 ? 7.754 -17.625 -5.043 1 96.88 213 ALA A CA 1
ATOM 1707 C C . ALA A 1 213 ? 6.785 -18.484 -5.848 1 96.88 213 ALA A C 1
ATOM 1709 O O . ALA A 1 213 ? 7.137 -19.594 -6.273 1 96.88 213 ALA A O 1
ATOM 1710 N N . GLN A 1 214 ? 5.629 -17.953 -6.082 1 97.31 214 GLN A N 1
ATOM 1711 C CA . GLN A 1 214 ? 4.637 -18.703 -6.855 1 97.31 214 GLN A CA 1
ATOM 1712 C C . GLN A 1 214 ? 5.059 -18.828 -8.312 1 97.31 214 GLN A C 1
ATOM 1714 O O . GLN A 1 214 ? 4.812 -19.844 -8.953 1 97.31 214 GLN A O 1
ATOM 1719 N N . ASP A 1 215 ? 5.664 -17.828 -8.758 1 97.19 215 ASP A N 1
ATOM 1720 C CA . ASP A 1 215 ? 6.184 -17.906 -10.117 1 97.19 215 ASP A CA 1
ATOM 1721 C C . ASP A 1 215 ? 7.23 -19.016 -10.25 1 97.19 215 ASP A C 1
ATOM 1723 O O . ASP A 1 215 ? 7.234 -19.75 -11.234 1 97.19 215 ASP A O 1
ATOM 1727 N N . ALA A 1 216 ? 8.078 -19.094 -9.289 1 97.38 216 ALA A N 1
ATOM 1728 C CA . ALA A 1 216 ? 9.086 -20.156 -9.281 1 97.38 216 ALA A CA 1
ATOM 1729 C C . ALA A 1 216 ? 8.438 -21.531 -9.172 1 97.38 216 ALA A C 1
ATOM 1731 O O . ALA A 1 216 ? 8.859 -22.484 -9.836 1 97.38 216 ALA A O 1
ATOM 1732 N N . GLU A 1 217 ? 7.438 -21.578 -8.398 1 98.06 217 GLU A N 1
ATOM 1733 C CA . GLU A 1 217 ? 6.703 -22.828 -8.25 1 98.06 217 GLU A CA 1
ATOM 1734 C C . GLU A 1 217 ? 6.027 -23.234 -9.555 1 98.06 217 GLU A C 1
ATOM 1736 O O . GLU A 1 217 ? 6.035 -24.406 -9.922 1 98.06 217 GLU A O 1
ATOM 1741 N N . ILE A 1 218 ? 5.441 -22.312 -10.203 1 98.44 218 ILE A N 1
ATOM 1742 C CA . ILE A 1 218 ? 4.781 -22.562 -11.477 1 98.44 218 ILE A CA 1
ATOM 1743 C C . ILE A 1 218 ? 5.801 -23.078 -12.5 1 98.44 218 ILE A C 1
ATOM 1745 O O . ILE A 1 218 ? 5.547 -24.047 -13.203 1 98.44 218 ILE A O 1
ATOM 1749 N N . ARG A 1 219 ? 6.934 -22.5 -12.453 1 98.12 219 ARG A N 1
ATOM 1750 C CA . ARG A 1 219 ? 7.988 -22.922 -13.367 1 98.12 219 ARG A CA 1
ATOM 1751 C C . ARG A 1 219 ? 8.445 -24.344 -13.062 1 98.12 219 ARG A C 1
ATOM 1753 O O . ARG A 1 219 ? 8.656 -25.156 -13.969 1 98.12 219 ARG A O 1
ATOM 1760 N N . GLN A 1 220 ? 8.539 -24.656 -11.875 1 98.06 220 GLN A N 1
ATOM 1761 C CA . GLN A 1 220 ? 8.938 -26 -11.461 1 98.06 220 GLN A CA 1
ATOM 1762 C C . GLN A 1 220 ? 7.898 -27.031 -11.875 1 98.06 220 GLN A C 1
ATOM 1764 O O . GLN A 1 220 ? 8.25 -28.125 -12.352 1 98.06 220 GLN A O 1
ATOM 1769 N N . LEU A 1 221 ? 6.688 -26.719 -11.703 1 97.94 221 LEU A N 1
ATOM 1770 C CA . LEU A 1 221 ? 5.613 -27.625 -12.07 1 97.94 221 LEU A CA 1
ATOM 1771 C C . LEU A 1 221 ? 5.57 -27.844 -13.578 1 97.94 221 LEU A C 1
ATOM 1773 O O . LEU A 1 221 ? 5.328 -28.953 -14.047 1 97.94 221 LEU A O 1
ATOM 1777 N N . GLU A 1 222 ? 5.82 -26.797 -14.273 1 97.94 222 GLU A N 1
ATOM 1778 C CA . GLU A 1 222 ? 5.863 -26.906 -15.727 1 97.94 222 GLU A CA 1
ATOM 1779 C C . GLU A 1 222 ? 7.004 -27.812 -16.188 1 97.94 222 GLU A C 1
ATOM 1781 O O . GLU A 1 222 ? 6.848 -28.594 -17.125 1 97.94 222 GLU A O 1
ATOM 1786 N N . GLN A 1 223 ? 8.117 -27.734 -15.523 1 97.69 223 GLN A N 1
ATOM 1787 C CA . GLN A 1 223 ? 9.234 -28.625 -15.836 1 97.69 223 GLN A CA 1
ATOM 1788 C C . GLN A 1 223 ? 8.898 -30.078 -15.531 1 97.69 223 GLN A C 1
ATOM 1790 O O . GLN A 1 223 ? 9.25 -30.969 -16.297 1 97.69 223 GLN A O 1
ATOM 1795 N N . ARG A 1 224 ? 8.258 -30.234 -14.5 1 96.75 224 ARG A N 1
ATOM 1796 C CA . ARG A 1 224 ? 7.836 -31.578 -14.141 1 96.75 224 ARG A CA 1
ATOM 1797 C C . ARG A 1 224 ? 6.875 -32.156 -15.18 1 96.75 224 ARG A C 1
ATOM 1799 O O . ARG A 1 224 ? 6.973 -33.312 -15.539 1 96.75 224 ARG A O 1
ATOM 1806 N N . ILE A 1 225 ? 6.008 -31.312 -15.594 1 97.38 225 ILE A N 1
ATOM 1807 C CA . ILE A 1 225 ? 5.051 -31.75 -16.609 1 97.38 225 ILE A CA 1
ATOM 1808 C C . ILE A 1 225 ? 5.793 -32.094 -17.891 1 97.38 225 ILE A C 1
ATOM 1810 O O . ILE A 1 225 ? 5.48 -33.125 -18.531 1 97.38 225 ILE A O 1
ATOM 1814 N N . ASN A 1 226 ? 6.734 -31.328 -18.203 1 97.12 226 ASN A N 1
ATOM 1815 C CA . ASN A 1 226 ? 7.52 -31.625 -19.391 1 97.12 226 ASN A CA 1
ATOM 1816 C C . ASN A 1 226 ? 8.289 -32.938 -19.266 1 97.12 226 ASN A C 1
ATOM 1818 O O . ASN A 1 226 ? 8.422 -33.688 -20.234 1 97.12 226 ASN A O 1
ATOM 1822 N N . HIS A 1 227 ? 8.758 -33.219 -18.109 1 96.12 227 HIS A N 1
ATOM 1823 C CA . HIS A 1 227 ? 9.43 -34.5 -17.844 1 96.12 227 HIS A CA 1
ATOM 1824 C C . HIS A 1 227 ? 8.477 -35.656 -18.016 1 96.12 227 HIS A C 1
ATOM 1826 O O . HIS A 1 227 ? 8.812 -36.656 -18.672 1 96.12 227 HIS A O 1
ATOM 1832 N N . TYR A 1 228 ? 7.238 -35.469 -17.484 1 94.94 228 TYR A N 1
ATOM 1833 C CA . TYR A 1 228 ? 6.242 -36.531 -17.609 1 94.94 228 TYR A CA 1
ATOM 1834 C C . TYR A 1 228 ? 5.844 -36.719 -19.078 1 94.94 228 TYR A C 1
ATOM 1836 O O . TYR A 1 228 ? 5.625 -37.844 -19.516 1 94.94 228 TYR A O 1
ATOM 1844 N N . ARG A 1 229 ? 5.766 -35.656 -19.766 1 94.62 229 ARG A N 1
ATOM 1845 C CA . ARG A 1 229 ? 5.406 -35.75 -21.172 1 94.62 229 ARG A CA 1
ATOM 1846 C C . ARG A 1 229 ? 6.453 -36.5 -21.969 1 94.62 229 ARG A C 1
AT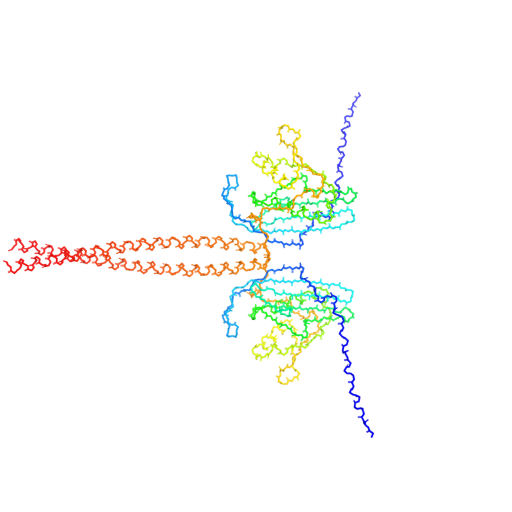OM 1848 O O . ARG A 1 229 ? 6.113 -37.312 -22.828 1 94.62 229 ARG A O 1
ATOM 1855 N N . ARG A 1 230 ? 7.723 -36.312 -21.672 1 95.25 230 ARG A N 1
ATOM 1856 C CA . ARG A 1 230 ? 8.805 -37.031 -22.344 1 95.25 230 ARG A CA 1
ATOM 1857 C C . ARG A 1 230 ? 8.781 -38.531 -22 1 95.25 230 ARG A C 1
ATOM 1859 O O . ARG A 1 230 ? 8.945 -39.375 -22.891 1 95.25 230 ARG A O 1
ATOM 1866 N N . ASP A 1 231 ? 8.539 -38.812 -20.734 1 94.5 231 ASP A N 1
ATOM 1867 C CA . ASP A 1 231 ? 8.445 -40.188 -20.312 1 94.5 231 ASP A CA 1
ATOM 1868 C C . ASP A 1 231 ? 7.273 -40.906 -20.984 1 94.5 231 ASP A C 1
ATOM 1870 O O . ASP A 1 231 ? 7.387 -42.062 -21.375 1 94.5 231 ASP A O 1
ATOM 1874 N N . ASP A 1 232 ? 6.191 -40.156 -21.094 1 94.56 232 ASP A N 1
ATOM 1875 C CA . ASP A 1 232 ? 5.012 -40.719 -21.75 1 94.56 232 ASP A CA 1
ATOM 1876 C C . ASP A 1 232 ? 5.309 -41.094 -23.203 1 94.56 232 ASP A C 1
ATOM 1878 O O . ASP A 1 232 ? 4.922 -42.188 -23.656 1 94.56 232 ASP A O 1
ATOM 1882 N N . THR A 1 233 ? 6.02 -40.219 -23.859 1 95.31 233 THR A N 1
ATOM 1883 C CA . THR A 1 233 ? 6.387 -40.469 -25.25 1 95.31 233 THR A CA 1
ATOM 1884 C C . THR A 1 233 ? 7.281 -41.719 -25.328 1 95.31 233 THR A C 1
ATOM 1886 O O . THR A 1 233 ? 7.117 -42.531 -26.234 1 95.31 233 THR A O 1
ATOM 1889 N N . SER A 1 234 ? 8.211 -41.875 -24.391 1 96.5 234 SER A N 1
ATOM 1890 C CA . SER A 1 234 ? 9.117 -43.031 -24.359 1 96.5 234 SER A CA 1
ATOM 1891 C C . SER A 1 234 ? 8.367 -44.312 -24.062 1 96.5 234 SER A C 1
ATOM 1893 O O . SER A 1 234 ? 8.648 -45.344 -24.672 1 96.5 234 SER A O 1
ATOM 1895 N N . LEU A 1 235 ? 7.406 -44.281 -23.141 1 96.44 235 LEU A N 1
ATOM 1896 C CA . LEU A 1 235 ? 6.648 -45.469 -22.766 1 96.44 235 LEU A CA 1
ATOM 1897 C C . LEU A 1 235 ? 5.75 -45.938 -23.906 1 96.44 235 LEU A C 1
ATOM 1899 O O . LEU A 1 235 ? 5.633 -47.125 -24.172 1 96.44 235 LEU A O 1
ATOM 1903 N N . ARG A 1 236 ? 5.148 -45.031 -24.578 1 96.62 236 ARG A N 1
ATOM 1904 C CA . ARG A 1 236 ? 4.301 -45.375 -25.719 1 96.62 236 ARG A CA 1
ATOM 1905 C C . ARG A 1 236 ? 5.125 -45.969 -26.859 1 96.62 236 ARG A C 1
ATOM 1907 O O . ARG A 1 236 ? 4.648 -46.844 -27.578 1 96.62 236 ARG A O 1
ATOM 1914 N N . PHE A 1 237 ? 6.324 -45.438 -27 1 97.25 237 PHE A N 1
ATOM 1915 C CA . PHE A 1 237 ? 7.223 -46.031 -27.984 1 97.25 237 PHE A CA 1
ATOM 1916 C C . PHE A 1 237 ? 7.574 -47.469 -27.609 1 97.25 237 PHE A C 1
ATOM 1918 O O . PHE A 1 237 ? 7.562 -48.344 -28.469 1 97.25 237 PHE A O 1
ATOM 1925 N N . THR A 1 238 ? 7.855 -47.688 -26.312 1 97.19 238 THR A N 1
ATOM 1926 C CA . THR A 1 238 ? 8.172 -49.031 -25.844 1 97.19 238 THR A CA 1
ATOM 1927 C C . THR A 1 238 ? 6.988 -49.969 -26.047 1 97.19 238 THR A C 1
ATOM 1929 O O . THR A 1 238 ? 7.168 -51.125 -26.453 1 97.19 238 THR A O 1
ATOM 1932 N N . ILE A 1 239 ? 5.797 -49.5 -25.781 1 97.31 239 ILE A N 1
ATOM 1933 C CA . ILE A 1 239 ? 4.598 -50.312 -25.953 1 97.31 239 ILE A CA 1
ATOM 1934 C C . ILE A 1 239 ? 4.414 -50.656 -27.422 1 97.31 239 ILE A C 1
ATOM 1936 O O . ILE A 1 239 ? 4.117 -51.781 -27.766 1 97.31 239 ILE A O 1
ATOM 1940 N N . ALA A 1 240 ? 4.645 -49.719 -28.297 1 97.5 240 ALA A N 1
ATOM 1941 C CA . ALA A 1 240 ? 4.527 -49.969 -29.734 1 97.5 240 ALA A CA 1
ATOM 1942 C C . ALA A 1 240 ? 5.527 -51.031 -30.188 1 97.5 240 ALA A C 1
ATOM 1944 O O . ALA A 1 240 ? 5.18 -51.938 -30.953 1 97.5 240 ALA A O 1
ATOM 1945 N N . CYS A 1 241 ? 6.77 -50.938 -29.672 1 97.06 241 CYS A N 1
ATOM 1946 C CA . CYS A 1 241 ? 7.809 -51.875 -30.047 1 97.06 241 CYS A CA 1
ATOM 1947 C C . CYS A 1 241 ? 7.477 -53.281 -29.531 1 97.06 241 CYS A C 1
ATOM 1949 O O . CYS A 1 241 ? 7.621 -54.25 -30.25 1 97.06 241 CYS A O 1
ATOM 1951 N N . LEU A 1 242 ? 6.98 -53.406 -28.281 1 96.75 242 LEU A N 1
ATOM 1952 C CA . LEU A 1 242 ? 6.633 -54.688 -27.688 1 96.75 242 LEU A CA 1
ATOM 1953 C C . LEU A 1 242 ? 5.438 -55.312 -28.391 1 96.75 242 LEU A C 1
ATOM 1955 O O . LEU A 1 242 ? 5.379 -56.531 -28.562 1 96.75 242 LEU A O 1
ATOM 1959 N N . THR A 1 243 ? 4.477 -54.469 -28.797 1 96.69 243 THR A N 1
ATOM 1960 C CA . THR A 1 243 ? 3.32 -54.969 -29.531 1 96.69 243 THR A CA 1
ATOM 1961 C C . THR A 1 243 ? 3.744 -55.5 -30.891 1 96.69 243 THR A C 1
ATOM 1963 O O . THR A 1 243 ? 3.285 -56.562 -31.297 1 96.69 243 THR A O 1
ATOM 1966 N N . ALA A 1 244 ? 4.68 -54.781 -31.656 1 97 244 ALA A N 1
ATOM 1967 C CA . ALA A 1 244 ? 5.191 -55.281 -32.938 1 97 244 ALA A CA 1
ATOM 1968 C C . ALA A 1 244 ? 5.926 -56.594 -32.781 1 97 244 ALA A C 1
ATOM 1970 O O . ALA A 1 244 ? 5.766 -57.5 -33.594 1 97 244 ALA A O 1
ATOM 1971 N N . PHE A 1 245 ? 6.707 -56.688 -31.688 1 96.44 245 PHE A N 1
ATOM 1972 C CA . PHE A 1 245 ? 7.457 -57.875 -31.391 1 96.44 245 PHE A CA 1
ATOM 1973 C C . PHE A 1 245 ? 6.516 -59.031 -31.078 1 96.44 245 PHE A C 1
ATOM 1975 O O . PHE A 1 245 ? 6.719 -60.156 -31.562 1 96.44 245 PHE A O 1
ATOM 1982 N N . ALA A 1 246 ? 5.414 -58.75 -30.328 1 95.31 246 ALA A N 1
ATOM 1983 C CA . ALA A 1 246 ? 4.438 -59.781 -29.969 1 95.31 246 ALA A CA 1
ATOM 1984 C C . ALA A 1 246 ? 3.684 -60.281 -31.203 1 95.31 246 ALA A C 1
ATOM 1986 O O . ALA A 1 246 ? 3.434 -61.469 -31.344 1 95.31 246 ALA A O 1
ATOM 1987 N N . VAL A 1 247 ? 3.326 -59.406 -32.031 1 95.19 247 VAL A N 1
ATOM 1988 C CA . VAL A 1 247 ? 2.615 -59.781 -33.25 1 95.19 247 VAL A CA 1
ATOM 1989 C C . VAL A 1 247 ? 3.527 -60.594 -34.156 1 95.19 247 VAL A C 1
ATOM 1991 O O . VAL A 1 247 ? 3.084 -61.594 -34.781 1 95.19 247 VAL A O 1
ATOM 1994 N N . PHE A 1 248 ? 4.852 -60.25 -34.281 1 95.56 248 PHE A N 1
ATOM 1995 C CA . PHE A 1 248 ? 5.824 -61 -35.062 1 95.56 248 PHE A CA 1
ATOM 1996 C C . PHE A 1 248 ? 5.984 -62.406 -34.531 1 95.56 248 PHE A C 1
ATOM 1998 O O . PHE A 1 248 ? 6.004 -63.375 -35.281 1 95.56 248 PHE A O 1
ATOM 2005 N N . GLN A 1 249 ? 6.012 -62.531 -33.156 1 94.81 249 GLN A N 1
ATOM 2006 C CA . GLN A 1 249 ? 6.137 -63.844 -32.531 1 94.81 249 GLN A CA 1
ATOM 2007 C C . GLN A 1 249 ? 4.895 -64.688 -32.781 1 94.81 249 GLN A C 1
ATOM 2009 O O . GLN A 1 249 ? 5 -65.875 -33.031 1 94.81 249 GLN A O 1
ATOM 2014 N N . ALA A 1 250 ? 3.705 -64 -32.688 1 93 250 ALA A N 1
ATOM 2015 C CA . ALA A 1 250 ? 2.463 -64.75 -32.969 1 93 250 ALA A CA 1
ATOM 2016 C C . ALA A 1 250 ? 2.416 -65.25 -34.406 1 93 2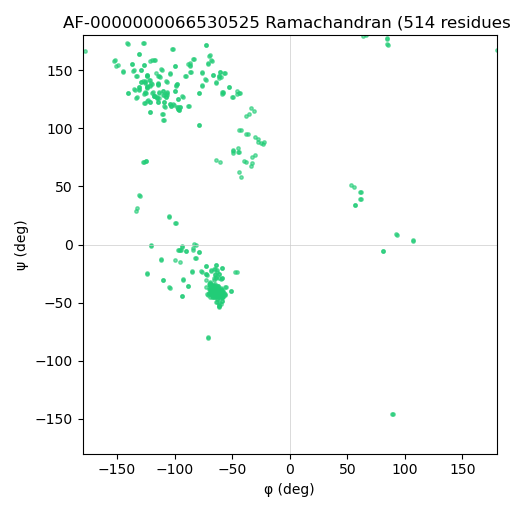50 ALA A C 1
ATOM 2018 O O . ALA A 1 250 ? 1.979 -66.375 -34.656 1 93 250 ALA A O 1
ATOM 2019 N N . GLY A 1 251 ? 2.91 -64.438 -35.312 1 92.56 251 GLY A N 1
ATOM 2020 C CA . GLY A 1 251 ? 2.982 -64.875 -36.719 1 92.56 251 GLY A CA 1
ATOM 2021 C C . GLY A 1 251 ? 3.912 -66.062 -36.906 1 92.56 251 GLY A C 1
ATOM 2022 O O . GLY A 1 251 ? 3.586 -67 -37.656 1 92.56 251 GLY A O 1
ATOM 2023 N N . LEU A 1 252 ? 5.074 -66.062 -36.312 1 93.56 252 LEU A N 1
ATOM 2024 C CA . LEU A 1 252 ? 6.031 -67.188 -36.406 1 93.56 252 LEU A CA 1
ATOM 2025 C C . LEU A 1 252 ? 5.449 -68.438 -35.812 1 93.56 252 LEU A C 1
ATOM 2027 O O . LEU A 1 252 ? 5.656 -69.562 -36.344 1 93.56 252 LEU A O 1
ATOM 2031 N N . LEU A 1 253 ? 4.711 -68.375 -34.719 1 91.88 253 LEU A N 1
ATOM 2032 C CA . LEU A 1 253 ? 4.09 -69.5 -34.062 1 91.88 253 LEU A CA 1
ATOM 2033 C C . LEU A 1 253 ? 3.031 -70.125 -34.969 1 91.88 253 LEU A C 1
ATOM 2035 O O . LEU A 1 253 ? 2.955 -71.375 -35.094 1 91.88 253 LEU A O 1
ATOM 2039 N N . ILE A 1 254 ? 2.236 -69.25 -35.562 1 90.06 254 ILE A N 1
ATOM 2040 C CA . ILE A 1 254 ? 1.216 -69.75 -36.5 1 90.06 254 ILE A CA 1
ATOM 2041 C C . ILE A 1 254 ? 1.88 -70.375 -37.688 1 90.06 254 ILE A C 1
ATOM 2043 O O . ILE A 1 254 ? 1.437 -71.438 -38.125 1 90.06 254 ILE A O 1
ATOM 2047 N N . TRP A 1 255 ? 3.029 -69.938 -38.188 1 90.12 255 TRP A N 1
ATOM 2048 C CA . TRP A 1 255 ? 3.754 -70.5 -39.312 1 90.12 255 TRP A CA 1
ATOM 2049 C C . TRP A 1 255 ? 4.344 -71.875 -38.969 1 90.12 255 TRP A C 1
ATOM 2051 O O . TRP A 1 255 ? 4.238 -72.812 -39.75 1 90.12 255 TRP A O 1
ATOM 2061 N N . ILE A 1 256 ? 4.887 -71.938 -37.781 1 88.38 256 ILE A N 1
ATOM 2062 C CA . ILE A 1 256 ? 5.504 -73.188 -37.344 1 88.38 256 ILE A CA 1
ATOM 2063 C C . ILE A 1 256 ? 4.426 -74.25 -37.094 1 88.38 256 ILE A C 1
ATOM 2065 O O . ILE A 1 256 ? 4.602 -75.438 -37.406 1 88.38 256 ILE A O 1
ATOM 2069 N N . ALA A 1 257 ? 3.311 -73.75 -36.531 1 83.94 257 ALA A N 1
ATOM 2070 C CA . ALA A 1 257 ? 2.242 -74.688 -36.219 1 83.94 257 ALA A CA 1
ATOM 2071 C C . ALA A 1 257 ? 1.537 -75.188 -37.5 1 83.94 257 ALA A C 1
ATOM 2073 O O . ALA A 1 257 ? 0.986 -76.312 -37.531 1 83.94 257 ALA A O 1
ATOM 2074 N N . THR A 1 258 ? 1.529 -74.5 -38.5 1 87.38 258 THR A N 1
ATOM 2075 C CA . THR A 1 258 ? 0.807 -74.875 -39.688 1 87.38 258 THR A CA 1
ATOM 2076 C C . THR A 1 258 ? 1.751 -75.5 -40.719 1 87.38 258 THR A C 1
ATOM 2078 O O . THR A 1 258 ? 1.306 -76.062 -41.719 1 87.38 258 THR A O 1
ATOM 2081 N N . HIS A 1 259 ? 2.988 -75.438 -40.625 1 79 259 HIS A N 1
ATOM 2082 C CA . HIS A 1 259 ? 3.961 -76.062 -41.5 1 79 259 HIS A CA 1
ATOM 2083 C C . HIS A 1 259 ? 4.895 -77 -40.688 1 79 259 HIS A C 1
ATOM 2085 O O . HIS A 1 259 ? 5.406 -77.938 -41.219 1 79 259 HIS A O 1
ATOM 2091 N N . MET B 1 1 ? 56.312 25.688 49.969 1 31.16 1 MET B N 1
ATOM 2092 C CA . MET B 1 1 ? 55.219 26.422 49.344 1 31.16 1 MET B CA 1
ATOM 2093 C C . MET B 1 1 ? 54.469 25.531 48.344 1 31.16 1 MET B C 1
ATOM 2095 O O . MET B 1 1 ? 55.062 25.016 47.406 1 31.16 1 MET B O 1
ATOM 2099 N N . ILE B 1 2 ? 53.438 24.781 48.875 1 38.75 2 ILE B N 1
ATOM 2100 C CA . ILE B 1 2 ? 52.562 23.734 48.375 1 38.75 2 ILE B CA 1
ATOM 2101 C C . ILE B 1 2 ? 51.75 24.281 47.188 1 38.75 2 ILE B C 1
ATOM 2103 O O . ILE B 1 2 ? 50.969 25.234 47.344 1 38.75 2 ILE B O 1
ATOM 2107 N N . ASP B 1 3 ? 52.375 24.516 46.031 1 38.62 3 ASP B N 1
ATOM 2108 C CA . ASP B 1 3 ? 51.719 24.984 44.781 1 38.62 3 ASP B CA 1
ATOM 2109 C C . ASP B 1 3 ? 50.438 24.219 44.5 1 38.62 3 ASP B C 1
ATOM 2111 O O . ASP B 1 3 ? 50.469 23 44.375 1 38.62 3 ASP B O 1
ATOM 2115 N N . SER B 1 4 ? 49.312 24.641 45.25 1 39.5 4 SER B N 1
ATOM 2116 C CA . SER B 1 4 ? 47.938 24.188 45.062 1 39.5 4 SER B CA 1
ATOM 2117 C C . SER B 1 4 ? 47.531 24.156 43.594 1 39.5 4 SER B C 1
ATOM 2119 O O . SER B 1 4 ? 47.594 25.172 42.906 1 39.5 4 SER B O 1
ATOM 2121 N N . ASP B 1 5 ? 47.875 23.078 42.875 1 41.12 5 ASP B N 1
ATOM 2122 C CA . ASP B 1 5 ? 47.469 22.672 41.531 1 41.12 5 ASP B CA 1
ATOM 2123 C C . ASP B 1 5 ? 45.969 22.891 41.312 1 41.12 5 ASP B C 1
ATOM 2125 O O . ASP B 1 5 ? 45.156 22.141 41.844 1 41.12 5 ASP B O 1
ATOM 2129 N N . THR B 1 6 ? 45.438 24.188 41.469 1 38.81 6 THR B N 1
ATOM 2130 C CA . THR B 1 6 ? 44.031 24.5 41.188 1 38.81 6 THR B CA 1
ATOM 2131 C C . THR B 1 6 ? 43.625 23.953 39.812 1 38.81 6 THR B C 1
ATOM 2133 O O . THR B 1 6 ? 44.156 24.391 38.781 1 38.81 6 THR B O 1
ATOM 2136 N N . GLN B 1 7 ? 43.312 22.656 39.75 1 40.38 7 GLN B N 1
ATOM 2137 C CA . GLN B 1 7 ? 42.75 22.016 38.562 1 40.38 7 GLN B CA 1
ATOM 2138 C C . GLN B 1 7 ? 41.656 22.859 37.938 1 40.38 7 GLN B C 1
ATOM 2140 O O . GLN B 1 7 ? 40.719 23.297 38.625 1 40.38 7 GLN B O 1
ATOM 2145 N N . PRO B 1 8 ? 41.938 23.672 36.844 1 42.06 8 PRO B N 1
ATOM 2146 C CA . PRO B 1 8 ? 40.875 24.469 36.219 1 42.06 8 PRO B CA 1
ATOM 2147 C C . PRO B 1 8 ? 39.531 23.734 36.156 1 42.06 8 PRO B C 1
ATOM 2149 O O . PRO B 1 8 ? 39.5 22.516 35.938 1 42.06 8 PRO B O 1
ATOM 2152 N N . ALA B 1 9 ? 38.5 24.172 36.938 1 39.28 9 ALA B N 1
ATOM 2153 C CA . ALA B 1 9 ? 37.094 23.766 36.938 1 39.28 9 ALA B CA 1
ATOM 2154 C C . ALA B 1 9 ? 36.594 23.469 35.531 1 39.28 9 ALA B C 1
ATOM 2156 O O . ALA B 1 9 ? 36.781 24.266 34.625 1 39.28 9 ALA B O 1
ATOM 2157 N N . ALA B 1 10 ? 36.594 22.266 35.094 1 38.5 10 ALA B N 1
ATOM 2158 C CA . ALA B 1 10 ? 35.844 21.828 33.906 1 38.5 10 ALA B CA 1
ATOM 2159 C C . ALA B 1 10 ? 34.562 22.609 33.75 1 38.5 10 ALA B C 1
ATOM 2161 O O . ALA B 1 10 ? 33.719 22.625 34.656 1 38.5 10 ALA B O 1
ATOM 2162 N N . GLU B 1 11 ? 34.5 23.891 33.312 1 35.09 11 GLU B N 1
ATOM 2163 C CA . GLU B 1 11 ? 33.25 24.547 32.969 1 35.09 11 GLU B CA 1
ATOM 2164 C C . GLU B 1 11 ? 32.188 23.547 32.5 1 35.09 11 GLU B C 1
ATOM 2166 O O . GLU B 1 11 ? 32.438 22.734 31.609 1 35.09 11 GLU B O 1
ATOM 2171 N N . GLU B 1 12 ? 31.375 23.016 33.344 1 35.66 12 GLU B N 1
ATOM 2172 C CA . GLU B 1 12 ? 30.156 22.281 33.062 1 35.66 12 GLU B CA 1
ATOM 2173 C C . GLU B 1 12 ? 29.469 22.844 31.812 1 35.66 12 GLU B C 1
ATOM 2175 O O . GLU B 1 12 ? 29.047 24 31.781 1 35.66 12 GLU B O 1
ATOM 2180 N N . ALA B 1 13 ? 30.031 22.703 30.703 1 40.88 13 ALA B N 1
ATOM 2181 C CA . ALA B 1 13 ? 29.344 23.109 29.484 1 40.88 13 ALA B CA 1
ATOM 2182 C C . ALA B 1 13 ? 27.828 23.141 29.688 1 40.88 13 ALA B C 1
ATOM 2184 O O . ALA B 1 13 ? 27.25 22.156 30.156 1 40.88 13 ALA B O 1
ATOM 2185 N N . GLU B 1 14 ? 27.203 24.125 30.109 1 41.12 14 GLU B N 1
ATOM 2186 C CA . GLU B 1 14 ? 25.781 24.438 30.203 1 41.12 14 GLU B CA 1
ATOM 2187 C C . GLU B 1 14 ? 24.969 23.656 29.172 1 41.12 14 GLU B C 1
ATOM 2189 O O . GLU B 1 14 ? 25.234 23.766 27.969 1 41.12 14 GLU B O 1
ATOM 2194 N N . LYS B 1 15 ? 24.578 22.562 29.469 1 47.59 15 LYS B N 1
ATOM 2195 C CA . LYS B 1 15 ? 23.625 21.781 28.703 1 47.59 15 LYS B CA 1
ATOM 2196 C C . LYS B 1 15 ? 22.516 22.656 28.141 1 47.59 15 LYS B C 1
ATOM 2198 O O . LYS B 1 15 ? 21.672 23.156 28.891 1 47.59 15 LYS B O 1
ATOM 2203 N N . LYS B 1 16 ? 22.672 23.547 27.125 1 53.81 16 LYS B N 1
ATOM 2204 C CA . LYS B 1 16 ? 21.625 24.297 26.438 1 53.81 16 LYS B CA 1
ATOM 2205 C C . LYS B 1 16 ? 20.344 23.484 26.344 1 53.81 16 LYS B C 1
ATOM 2207 O O . LYS B 1 16 ? 20.375 22.297 26 1 53.81 16 LYS B O 1
ATOM 2212 N N . PRO B 1 17 ? 19.25 23.922 26.938 1 58.75 17 PRO B N 1
ATOM 2213 C CA . PRO B 1 17 ? 17.953 23.25 26.875 1 58.75 17 PRO B CA 1
ATOM 2214 C C . PRO B 1 17 ? 17.594 22.766 25.484 1 58.75 17 PRO B C 1
ATOM 2216 O O . PRO B 1 17 ? 17.984 23.375 24.484 1 58.75 17 PRO B O 1
ATOM 2219 N N . PRO B 1 18 ? 17.188 21.484 25.438 1 64.94 18 PRO B N 1
ATOM 2220 C CA . PRO B 1 18 ? 16.812 20.953 24.125 1 64.94 18 PRO B CA 1
ATOM 2221 C C . PRO B 1 18 ? 15.836 21.859 23.375 1 64.94 18 PRO B C 1
ATOM 2223 O O . PRO B 1 18 ? 15 22.516 24 1 64.94 18 PRO B O 1
ATOM 2226 N N . HIS B 1 19 ? 16.156 22.219 22.172 1 71.62 19 HIS B N 1
ATOM 2227 C CA . HIS B 1 19 ? 15.289 23.016 21.312 1 71.62 19 HIS B CA 1
ATOM 2228 C C . HIS B 1 19 ? 13.852 22.5 21.328 1 71.62 19 HIS B C 1
ATOM 2230 O O . HIS B 1 19 ? 13.625 21.297 21.359 1 71.62 19 HIS B O 1
ATOM 2236 N N . PRO B 1 20 ? 12.898 23.328 21.547 1 70.06 20 PRO B N 1
ATOM 2237 C CA . PRO B 1 20 ? 11.484 22.938 21.594 1 70.06 20 PRO B CA 1
ATOM 2238 C C . PRO B 1 20 ? 11.094 22.031 20.438 1 70.06 20 PRO B C 1
ATOM 2240 O O . PRO B 1 20 ? 10.133 21.25 20.547 1 70.06 20 PRO B O 1
ATOM 2243 N N . TRP B 1 21 ? 11.875 22.125 19.328 1 79.94 21 TRP B N 1
ATOM 2244 C CA . TRP B 1 21 ? 11.523 21.328 18.156 1 79.94 21 TRP B CA 1
ATOM 2245 C C . TRP B 1 21 ? 12.375 20.062 18.094 1 79.94 21 TRP B C 1
ATOM 2247 O O . TRP B 1 21 ? 12.453 19.422 17.047 1 79.94 21 TRP B O 1
ATOM 2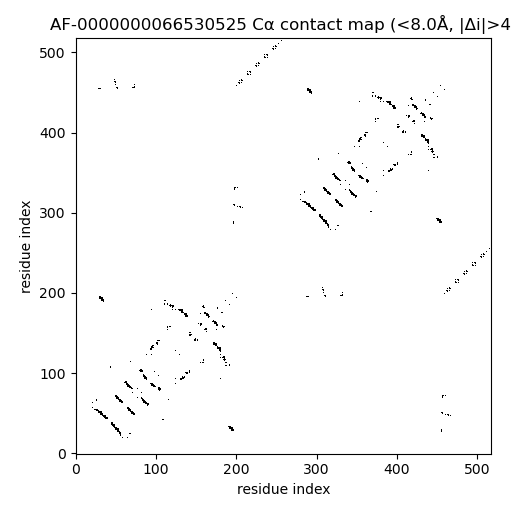257 N N . ALA B 1 22 ? 12.938 19.703 19.156 1 74.06 22 ALA B N 1
ATOM 2258 C CA . ALA B 1 22 ? 13.867 18.562 19.156 1 74.06 22 ALA B CA 1
ATOM 2259 C C . ALA B 1 22 ? 13.125 17.25 18.906 1 74.06 22 ALA B C 1
ATOM 2261 O O . ALA B 1 22 ? 13.625 16.391 18.188 1 74.06 22 ALA B O 1
ATOM 2262 N N . GLU B 1 23 ? 11.844 17.188 19.438 1 75.12 23 GLU B N 1
ATOM 2263 C CA . GLU B 1 23 ? 11.133 15.914 19.266 1 75.12 23 GLU B CA 1
ATOM 2264 C C . GLU B 1 23 ? 9.789 16.125 18.578 1 75.12 23 GLU B C 1
ATOM 2266 O O . GLU B 1 23 ? 8.742 16.031 19.219 1 75.12 23 GLU B O 1
ATOM 2271 N N . LEU B 1 24 ? 9.914 16.406 17.375 1 81.19 24 LEU B N 1
ATOM 2272 C CA . LEU B 1 24 ? 8.664 16.578 16.641 1 81.19 24 LEU B CA 1
ATOM 2273 C C . LEU B 1 24 ? 8.297 15.297 15.906 1 81.19 24 LEU B C 1
ATOM 2275 O O . LEU B 1 24 ? 9.141 14.703 15.227 1 81.19 24 LEU B O 1
ATOM 2279 N N . ALA B 1 25 ? 7.109 14.867 16.188 1 80.56 25 ALA B N 1
ATOM 2280 C CA . ALA B 1 25 ? 6.625 13.695 15.453 1 80.56 25 ALA B CA 1
ATOM 2281 C C . ALA B 1 25 ? 6.199 14.07 14.039 1 80.56 25 ALA B C 1
ATOM 2283 O O . ALA B 1 25 ? 5.727 15.188 13.805 1 80.56 25 ALA B O 1
ATOM 2284 N N . PRO B 1 26 ? 6.375 13.133 13.117 1 81.5 26 PRO B N 1
ATOM 2285 C CA . PRO B 1 26 ? 5.949 13.406 11.75 1 81.5 26 PRO B CA 1
ATOM 2286 C C . PRO B 1 26 ? 4.445 13.664 11.633 1 81.5 26 PRO B C 1
ATOM 2288 O O . PRO B 1 26 ? 3.658 13.055 12.367 1 81.5 26 PRO B O 1
ATOM 2291 N N . GLU B 1 27 ? 4.176 14.547 10.719 1 84.06 27 GLU B N 1
ATOM 2292 C CA . GLU B 1 27 ? 2.781 14.93 10.523 1 84.06 27 GLU B CA 1
ATOM 2293 C C . GLU B 1 27 ? 2.246 14.398 9.195 1 84.06 27 GLU B C 1
ATOM 2295 O O . GLU B 1 27 ? 1.046 14.148 9.062 1 84.06 27 GLU B O 1
ATOM 2300 N N . HIS B 1 28 ? 3.188 14.312 8.266 1 89.31 28 HIS B N 1
ATOM 2301 C CA . HIS B 1 28 ? 2.816 13.812 6.945 1 89.31 28 HIS B CA 1
ATOM 2302 C C . HIS B 1 28 ? 3.617 12.57 6.578 1 89.31 28 HIS B C 1
ATOM 2304 O O . HIS B 1 28 ? 4.812 12.492 6.867 1 89.31 28 HIS B O 1
ATOM 2310 N N . PHE B 1 29 ? 2.893 11.688 6.051 1 93.31 29 PHE B N 1
ATOM 2311 C CA . PHE B 1 29 ? 3.553 10.445 5.668 1 93.31 29 PHE B CA 1
ATOM 2312 C C . PHE B 1 29 ? 3.338 10.156 4.188 1 93.31 29 PHE B C 1
ATOM 2314 O O . PHE B 1 29 ? 2.289 10.484 3.631 1 93.31 29 PHE B O 1
ATOM 2321 N N . ARG B 1 30 ? 4.383 9.578 3.625 1 95.75 30 ARG B N 1
ATOM 2322 C CA . ARG B 1 30 ? 4.32 9.117 2.24 1 95.75 30 ARG B CA 1
ATOM 2323 C C . ARG B 1 30 ? 4.969 7.75 2.086 1 95.75 30 ARG B C 1
ATOM 2325 O O . ARG B 1 30 ? 5.805 7.355 2.9 1 95.75 30 ARG B O 1
ATOM 2332 N N . LEU B 1 31 ? 4.527 7.117 1.089 1 97 31 LEU B N 1
ATOM 2333 C CA . LEU B 1 31 ? 5.074 5.801 0.787 1 97 31 LEU B CA 1
ATOM 2334 C C . LEU B 1 31 ? 6.109 5.887 -0.332 1 97 31 LEU B C 1
ATOM 2336 O O . LEU B 1 31 ? 5.883 6.559 -1.339 1 97 31 LEU B O 1
ATOM 2340 N N . LEU B 1 32 ? 7.238 5.254 -0.101 1 97.94 32 LEU B N 1
ATOM 2341 C CA . LEU B 1 32 ? 8.289 5.203 -1.107 1 97.94 32 LEU B CA 1
ATOM 2342 C C . LEU B 1 32 ? 8.508 3.773 -1.598 1 97.94 32 LEU B C 1
ATOM 2344 O O . LEU B 1 32 ? 8.469 2.828 -0.806 1 97.94 32 LEU B O 1
ATOM 2348 N N . ARG B 1 33 ? 8.68 3.666 -2.836 1 97.94 33 ARG B N 1
ATOM 2349 C CA . ARG B 1 33 ? 9.055 2.4 -3.457 1 97.94 33 ARG B CA 1
ATOM 2350 C C . ARG B 1 33 ? 10.531 2.395 -3.84 1 97.94 33 ARG B C 1
ATOM 2352 O O . ARG B 1 33 ? 10.992 3.264 -4.586 1 97.94 33 ARG B O 1
ATOM 2359 N N . LEU B 1 34 ? 11.258 1.482 -3.316 1 97.69 34 LEU B N 1
ATOM 2360 C CA . LEU B 1 34 ? 12.648 1.275 -3.691 1 97.69 34 LEU B CA 1
ATOM 2361 C C . LEU B 1 34 ? 12.773 0.167 -4.734 1 97.69 34 LEU B C 1
ATOM 2363 O O . LEU B 1 34 ? 12.461 -0.992 -4.453 1 97.69 34 LEU B O 1
ATOM 2367 N N . ALA B 1 35 ? 13.227 0.494 -5.859 1 97.06 35 ALA B N 1
ATOM 2368 C CA . ALA B 1 35 ? 13.336 -0.456 -6.961 1 97.06 35 ALA B CA 1
ATOM 2369 C C . ALA B 1 35 ? 14.367 -1.54 -6.656 1 97.06 35 ALA B C 1
ATOM 2371 O O . ALA B 1 35 ? 15.336 -1.296 -5.938 1 97.06 35 ALA B O 1
ATOM 2372 N N . PRO B 1 36 ? 14.055 -2.699 -7.145 1 94.88 36 PRO B N 1
ATOM 2373 C CA . PRO B 1 36 ? 15.102 -3.717 -7.016 1 94.88 36 PRO B CA 1
ATOM 2374 C C . PRO B 1 36 ? 16.359 -3.377 -7.812 1 94.88 36 PRO B C 1
ATOM 2376 O O . PRO B 1 36 ? 16.266 -2.838 -8.914 1 94.88 36 PRO B O 1
ATOM 2379 N N . LEU B 1 37 ? 17.453 -3.658 -7.168 1 94.5 37 LEU B N 1
ATOM 2380 C CA . LEU B 1 37 ? 18.75 -3.406 -7.793 1 94.5 37 LEU B CA 1
ATOM 2381 C C . LEU B 1 37 ? 19.609 -4.66 -7.777 1 94.5 37 LEU B C 1
ATOM 2383 O O . LEU B 1 37 ? 19.391 -5.566 -6.973 1 94.5 37 LEU B O 1
ATOM 2387 N N . PRO B 1 38 ? 20.531 -4.719 -8.734 1 93.56 38 PRO B N 1
ATOM 2388 C CA . PRO B 1 38 ? 21.438 -5.879 -8.703 1 93.56 38 PRO B CA 1
ATOM 2389 C C . PRO B 1 38 ? 22.188 -6.004 -7.383 1 93.56 38 PRO B C 1
ATOM 2391 O O . PRO B 1 38 ? 22.422 -5 -6.707 1 93.56 38 PRO B O 1
ATOM 2394 N N . THR B 1 39 ? 22.453 -7.199 -7.004 1 92.75 39 THR B N 1
ATOM 2395 C CA . THR B 1 39 ? 23.188 -7.461 -5.77 1 92.75 39 THR B CA 1
ATOM 2396 C C . THR B 1 39 ? 24.484 -6.676 -5.734 1 92.75 39 THR B C 1
ATOM 2398 O O . THR B 1 39 ? 25.188 -6.566 -6.746 1 92.75 39 THR B O 1
ATOM 2401 N N . ASP B 1 40 ? 24.812 -6.062 -4.613 1 87.75 40 ASP B N 1
ATOM 2402 C CA . ASP B 1 40 ? 26.016 -5.266 -4.406 1 87.75 40 ASP B CA 1
ATOM 2403 C C . ASP B 1 40 ? 27.016 -6.004 -3.518 1 87.75 40 ASP B C 1
ATOM 2405 O O . ASP B 1 40 ? 26.625 -6.672 -2.555 1 87.75 40 ASP B O 1
ATOM 2409 N N . ARG B 1 41 ? 28.203 -5.906 -3.832 1 84.19 41 ARG B N 1
ATOM 2410 C CA . ARG B 1 41 ? 29.25 -6.621 -3.111 1 84.19 41 ARG B CA 1
ATOM 2411 C C . ARG B 1 41 ? 29.312 -6.18 -1.653 1 84.19 41 ARG B C 1
ATOM 2413 O O . ARG B 1 41 ? 29.484 -7.004 -0.754 1 84.19 41 ARG B O 1
ATOM 2420 N N . ALA B 1 42 ? 29.078 -4.98 -1.432 1 78.75 42 ALA B N 1
ATOM 2421 C CA . ALA B 1 42 ? 29.266 -4.418 -0.096 1 78.75 42 ALA B CA 1
ATOM 2422 C C . ALA B 1 42 ? 28 -4.559 0.739 1 78.75 42 ALA B C 1
ATOM 2424 O O . ALA B 1 42 ? 28.062 -4.902 1.921 1 78.75 42 ALA B O 1
ATOM 2425 N N . THR B 1 43 ? 26.781 -4.422 0.108 1 83.44 43 THR B N 1
ATOM 2426 C CA . THR B 1 43 ? 25.547 -4.316 0.882 1 83.44 43 THR B CA 1
ATOM 2427 C C . THR B 1 43 ? 24.672 -5.555 0.688 1 83.44 43 THR B C 1
ATOM 2429 O O . THR B 1 43 ? 23.75 -5.793 1.46 1 83.44 43 THR B O 1
ATOM 2432 N N . GLY B 1 44 ? 25 -6.41 -0.326 1 88.94 44 GLY B N 1
ATOM 2433 C CA . GLY B 1 44 ? 24.25 -7.641 -0.533 1 88.94 44 GLY B CA 1
ATOM 2434 C C . GLY B 1 44 ? 23.047 -7.457 -1.441 1 88.94 44 GLY B C 1
ATOM 2435 O O . GLY B 1 44 ? 23.094 -6.688 -2.402 1 88.94 44 GLY B O 1
ATOM 2436 N N . ALA B 1 45 ? 22.031 -8.203 -1.128 1 91.25 45 ALA B N 1
ATOM 2437 C CA . ALA B 1 45 ? 20.844 -8.172 -1.972 1 91.25 45 ALA B CA 1
ATOM 2438 C C . ALA B 1 45 ? 20.062 -6.879 -1.775 1 91.25 45 ALA B C 1
ATOM 2440 O O . ALA B 1 45 ? 19.953 -6.367 -0.656 1 91.25 45 ALA B O 1
ATOM 2441 N N . ARG B 1 46 ? 19.531 -6.371 -2.82 1 93.69 46 ARG B N 1
ATOM 2442 C CA . ARG B 1 46 ? 18.75 -5.145 -2.805 1 93.69 46 ARG B CA 1
ATOM 2443 C C . ARG B 1 46 ? 17.391 -5.355 -3.465 1 93.69 46 ARG B C 1
ATOM 2445 O O . ARG B 1 46 ? 17.125 -4.805 -4.535 1 93.69 46 ARG B O 1
ATOM 2452 N N . PRO B 1 47 ? 16.562 -6.105 -2.762 1 92.94 47 PRO B N 1
ATOM 2453 C CA . PRO B 1 47 ? 15.242 -6.406 -3.316 1 92.94 47 PRO B CA 1
ATOM 2454 C C . PRO B 1 47 ? 14.305 -5.203 -3.295 1 92.94 47 PRO B C 1
ATOM 2456 O O . PRO B 1 47 ? 14.648 -4.156 -2.736 1 92.94 47 PRO B O 1
ATOM 2459 N N . LEU B 1 48 ? 13.195 -5.402 -3.941 1 94.81 48 LEU B N 1
ATOM 2460 C CA . LEU B 1 48 ? 12.148 -4.395 -3.879 1 94.81 48 LEU B CA 1
ATOM 2461 C C . LEU B 1 48 ? 11.719 -4.145 -2.436 1 94.81 48 LEU B C 1
ATOM 2463 O O . LEU B 1 48 ? 11.555 -5.086 -1.66 1 94.81 48 LEU B O 1
ATOM 2467 N N . ARG B 1 49 ? 11.68 -2.924 -2.064 1 95.81 49 ARG B N 1
ATOM 2468 C CA . ARG B 1 49 ? 11.273 -2.555 -0.715 1 95.81 49 ARG B CA 1
ATOM 2469 C C . ARG B 1 49 ? 10.312 -1.368 -0.739 1 95.81 49 ARG B C 1
ATOM 2471 O O . ARG B 1 49 ? 10.328 -0.574 -1.683 1 95.81 49 ARG B O 1
ATOM 2478 N N . PHE B 1 50 ? 9.477 -1.373 0.221 1 97.25 50 PHE B N 1
ATOM 2479 C CA . PHE B 1 50 ? 8.625 -0.213 0.457 1 97.25 50 PHE B CA 1
ATOM 2480 C C . PHE B 1 50 ? 8.891 0.378 1.837 1 97.25 50 PHE B C 1
ATOM 2482 O O . PHE B 1 50 ? 8.984 -0.355 2.824 1 97.25 50 PHE B O 1
ATOM 2489 N N . VAL B 1 51 ? 9.086 1.685 1.874 1 97.19 51 VAL B N 1
ATOM 2490 C CA . VAL B 1 51 ? 9.391 2.344 3.141 1 97.19 51 VAL B CA 1
ATOM 2491 C C . VAL B 1 51 ? 8.477 3.557 3.32 1 97.19 51 VAL B C 1
ATOM 2493 O O . VAL B 1 51 ? 7.812 3.986 2.377 1 97.19 51 VAL B O 1
ATOM 2496 N N . GLN B 1 52 ? 8.391 4.055 4.52 1 96.94 52 GLN B N 1
ATOM 2497 C CA . GLN B 1 52 ? 7.543 5.195 4.844 1 96.94 52 GLN B CA 1
ATOM 2498 C C . GLN B 1 52 ? 8.383 6.449 5.098 1 96.94 52 GLN B C 1
ATOM 2500 O O . GLN B 1 52 ? 9.336 6.414 5.875 1 96.94 52 GLN B O 1
ATOM 2505 N N . LEU B 1 53 ? 8.062 7.516 4.398 1 97 53 LEU B N 1
ATOM 2506 C CA . LEU B 1 53 ? 8.703 8.812 4.617 1 97 53 LEU B CA 1
ATOM 2507 C C . LEU B 1 53 ? 7.871 9.68 5.559 1 97 53 LEU B C 1
ATOM 2509 O O . LEU B 1 53 ? 6.691 9.922 5.305 1 97 53 LEU B O 1
ATOM 2513 N N . GLY B 1 54 ? 8.414 10.016 6.652 1 95.38 54 GLY B N 1
ATOM 2514 C CA . GLY B 1 54 ? 7.793 10.969 7.555 1 95.38 54 GLY B CA 1
ATOM 2515 C C . GLY B 1 54 ? 8.344 12.375 7.402 1 95.38 54 GLY B C 1
ATOM 2516 O O . GLY B 1 54 ? 9.539 12.562 7.199 1 95.38 54 GLY B O 1
ATOM 2517 N N . ARG B 1 55 ? 7.469 13.359 7.426 1 95.12 55 ARG B N 1
ATOM 2518 C CA . ARG B 1 55 ? 7.848 14.758 7.242 1 95.12 55 ARG B CA 1
ATOM 2519 C C . ARG B 1 55 ? 7.168 15.648 8.273 1 95.12 55 ARG B C 1
ATOM 2521 O O . ARG B 1 55 ? 5.992 15.453 8.594 1 95.12 55 ARG B O 1
ATOM 2528 N N . VAL B 1 56 ? 7.879 16.531 8.906 1 94.94 56 VAL B N 1
ATOM 2529 C CA . VAL B 1 56 ? 7.324 17.547 9.781 1 94.94 56 VAL B CA 1
ATOM 2530 C C . VAL B 1 56 ? 8.07 18.875 9.586 1 94.94 56 VAL B C 1
ATOM 2532 O O . VAL B 1 56 ? 9.289 18.875 9.391 1 94.94 56 VAL B O 1
ATOM 2535 N N . GLU B 1 57 ? 7.41 19.938 9.406 1 93.94 57 GLU B N 1
ATOM 2536 C CA . GLU B 1 57 ? 8.031 21.25 9.266 1 93.94 57 GLU B CA 1
ATOM 2537 C C . GLU B 1 57 ? 7.449 22.234 10.266 1 93.94 57 GLU B C 1
ATOM 2539 O O . GLU B 1 57 ? 6.262 22.172 10.594 1 93.94 57 GLU B O 1
ATOM 2544 N N . ARG B 1 58 ? 8.227 23.016 10.82 1 94.12 58 ARG B N 1
ATOM 2545 C CA . ARG B 1 58 ? 7.855 24.078 11.75 1 94.12 58 ARG B CA 1
ATOM 2546 C C . ARG B 1 58 ? 8.484 25.406 11.344 1 94.12 58 ARG B C 1
ATOM 2548 O O . ARG B 1 58 ? 9.617 25.453 10.859 1 94.12 58 ARG B O 1
ATOM 2555 N N . HIS B 1 59 ? 7.703 26.453 11.484 1 92.56 59 HIS B N 1
ATOM 2556 C CA . HIS B 1 59 ? 8.18 27.781 11.102 1 92.56 59 HIS B CA 1
ATOM 2557 C C . HIS B 1 59 ? 8.047 28.766 12.25 1 92.56 59 HIS B C 1
ATOM 2559 O O . HIS B 1 59 ? 7.055 28.734 12.992 1 92.56 59 HIS B O 1
ATOM 2565 N N . SER B 1 60 ? 9.055 29.469 12.531 1 92.69 60 SER B N 1
ATOM 2566 C CA . SER B 1 60 ? 9.031 30.594 13.445 1 92.69 60 SER B CA 1
ATOM 2567 C C . SER B 1 60 ? 9.633 31.844 12.805 1 92.69 60 SER B C 1
ATOM 2569 O O . SER B 1 60 ? 10.102 31.797 11.664 1 92.69 60 SER B O 1
ATOM 2571 N N . ALA B 1 61 ? 9.562 32.969 13.445 1 92.81 61 ALA B N 1
ATOM 2572 C CA . ALA B 1 61 ? 10.102 34.219 12.922 1 92.81 61 ALA B CA 1
ATOM 2573 C C . ALA B 1 61 ? 11.617 34.156 12.789 1 92.81 61 ALA B C 1
ATOM 2575 O O . ALA B 1 61 ? 12.203 34.781 11.898 1 92.81 61 ALA B O 1
ATOM 2576 N N . ASP B 1 62 ? 12.172 33.312 13.602 1 93.19 62 ASP B N 1
ATOM 2577 C CA . ASP B 1 62 ? 13.633 33.312 13.664 1 93.19 62 ASP B CA 1
ATOM 2578 C C . ASP B 1 62 ? 14.219 32.094 12.93 1 93.19 62 ASP B C 1
ATOM 2580 O O . ASP B 1 62 ? 15.297 32.188 12.336 1 93.19 62 ASP B O 1
ATOM 2584 N N . GLN B 1 63 ? 13.461 30.984 13.086 1 94 63 GLN B N 1
ATOM 2585 C CA . GLN B 1 63 ? 14.031 29.766 12.523 1 94 63 GLN B CA 1
ATOM 2586 C C . GLN B 1 63 ? 12.938 28.859 11.961 1 94 63 GLN B C 1
ATOM 2588 O O . GLN B 1 63 ? 11.773 28.953 12.367 1 94 63 GLN B O 1
ATOM 2593 N N . SER B 1 64 ? 13.305 28.141 10.945 1 95.31 64 SER B N 1
ATOM 2594 C CA . SER B 1 64 ? 12.445 27.094 10.391 1 95.31 64 SER B CA 1
ATOM 2595 C C . SER B 1 64 ? 13.156 25.75 10.375 1 95.31 64 SER B C 1
ATOM 2597 O O . SER B 1 64 ? 14.375 25.672 10.219 1 95.31 64 SER B O 1
ATOM 2599 N N . LEU B 1 65 ? 12.367 24.688 10.594 1 94.75 65 LEU B N 1
ATOM 2600 C CA . LEU B 1 65 ? 12.93 23.344 10.656 1 94.75 65 LEU B CA 1
ATOM 2601 C C . LEU B 1 65 ? 12.148 22.375 9.781 1 94.75 65 LEU B C 1
ATOM 2603 O O . LEU B 1 65 ? 10.914 22.422 9.758 1 94.75 65 LEU B O 1
ATOM 2607 N N . LEU B 1 66 ? 12.852 21.625 9.031 1 95.44 66 LEU B N 1
ATOM 2608 C CA . LEU B 1 66 ? 12.305 20.469 8.336 1 95.44 66 LEU B CA 1
ATOM 2609 C C . LEU B 1 66 ? 12.961 19.172 8.812 1 95.44 66 LEU B C 1
ATOM 2611 O O . LEU B 1 66 ? 14.195 19.078 8.859 1 95.44 66 LEU B O 1
ATOM 2615 N N . ARG B 1 67 ? 12.141 18.266 9.18 1 94.75 67 ARG B N 1
ATOM 2616 C CA . ARG B 1 67 ? 12.641 16.953 9.594 1 94.75 67 ARG B CA 1
ATOM 2617 C C . ARG B 1 67 ? 12.047 15.844 8.719 1 94.75 67 ARG B C 1
ATOM 2619 O O . ARG B 1 67 ? 10.828 15.742 8.578 1 94.75 67 ARG B O 1
ATOM 2626 N N . LEU B 1 68 ? 12.945 15.117 8.125 1 95.69 68 LEU B N 1
ATOM 2627 C CA . LEU B 1 68 ? 12.57 13.969 7.301 1 95.69 68 LEU B CA 1
ATOM 2628 C C . LEU B 1 68 ? 13.039 12.672 7.934 1 95.69 68 LEU B C 1
ATOM 2630 O O . LEU B 1 68 ? 14.188 12.57 8.383 1 95.69 68 LEU B O 1
ATOM 2634 N N . SER B 1 69 ? 12.172 11.742 8.023 1 94.75 69 SER B N 1
ATOM 2635 C CA . SER B 1 69 ? 12.516 10.453 8.602 1 94.75 69 SER B CA 1
ATOM 2636 C C . SER B 1 69 ? 12.008 9.305 7.734 1 94.75 69 SER B C 1
ATOM 2638 O O . SER B 1 69 ? 10.969 9.422 7.09 1 94.75 69 SER B O 1
ATOM 2640 N N . ILE B 1 70 ? 12.797 8.25 7.703 1 96 70 ILE B N 1
ATOM 2641 C CA . ILE B 1 70 ? 12.43 7.062 6.941 1 96 70 ILE B CA 1
ATOM 2642 C C . ILE B 1 70 ? 12.211 5.887 7.887 1 96 70 ILE B C 1
ATOM 2644 O O . ILE B 1 70 ? 13.07 5.594 8.727 1 96 70 ILE B O 1
ATOM 2648 N N . GLN B 1 71 ? 11.086 5.273 7.781 1 95.94 71 GLN B N 1
ATOM 2649 C CA . GLN B 1 71 ? 10.805 4.055 8.539 1 95.94 71 GLN B CA 1
ATOM 2650 C C . GLN B 1 71 ? 10.742 2.84 7.617 1 95.94 71 GLN B C 1
ATOM 2652 O O . GLN B 1 71 ? 10.125 2.895 6.551 1 95.94 71 GLN B O 1
ATOM 2657 N N . VAL B 1 72 ? 11.391 1.823 7.98 1 95.31 72 VAL B N 1
ATOM 2658 C CA . VAL B 1 72 ? 11.445 0.586 7.207 1 95.31 72 VAL B CA 1
ATOM 2659 C C . VAL B 1 72 ? 10.664 -0.508 7.926 1 95.31 72 VAL B C 1
ATOM 2661 O O . VAL B 1 72 ? 10.891 -0.773 9.109 1 95.31 72 VAL B O 1
ATOM 2664 N N . PRO B 1 73 ? 9.766 -1.136 7.141 1 94.12 73 PRO B N 1
ATOM 2665 C CA . PRO B 1 73 ? 8.992 -2.199 7.793 1 94.12 73 PRO B CA 1
ATOM 2666 C C . PRO B 1 73 ? 9.883 -3.299 8.367 1 94.12 73 PRO B C 1
ATOM 2668 O O . PRO B 1 73 ? 10.75 -3.828 7.672 1 94.12 73 PRO B O 1
ATOM 2671 N N . GLY B 1 74 ? 9.617 -3.639 9.625 1 88.94 74 GLY B N 1
ATOM 2672 C CA . GLY B 1 74 ? 10.281 -4.77 10.25 1 88.94 74 GLY B CA 1
ATOM 2673 C C . GLY B 1 74 ? 11.672 -4.438 10.766 1 88.94 74 GLY B C 1
ATOM 2674 O O . GLY B 1 74 ? 12.352 -5.301 11.312 1 88.94 74 GLY B O 1
ATOM 2675 N N . LEU B 1 75 ? 12.164 -3.248 10.516 1 88.88 75 LEU B N 1
ATOM 2676 C CA . LEU B 1 75 ? 13.5 -2.859 10.961 1 88.88 75 LEU B CA 1
ATOM 2677 C C . LEU B 1 75 ? 13.422 -1.832 12.086 1 88.88 75 LEU B C 1
ATOM 2679 O O . LEU B 1 75 ? 12.727 -0.823 11.961 1 88.88 75 LEU B O 1
ATOM 2683 N N . MET B 1 76 ? 14 -2.168 13.133 1 89.44 76 MET B N 1
ATOM 2684 C CA . MET B 1 76 ? 14.078 -1.215 14.234 1 89.44 76 MET B CA 1
ATOM 2685 C C . MET B 1 76 ? 15.312 -0.324 14.102 1 89.44 76 MET B C 1
ATOM 2687 O O . MET B 1 76 ? 16.438 -0.818 14.07 1 89.44 76 MET B O 1
ATOM 2691 N N . LEU B 1 77 ? 15.117 0.893 14 1 88.31 77 LEU B N 1
ATOM 2692 C CA . LEU B 1 77 ? 16.203 1.846 13.773 1 88.31 77 LEU B CA 1
ATOM 2693 C C . LEU B 1 77 ? 16.406 2.725 15.008 1 88.31 77 LEU B C 1
ATOM 2695 O O . LEU B 1 77 ? 15.477 2.926 15.797 1 88.31 77 LEU B O 1
ATOM 2699 N N . ARG B 1 78 ? 17.609 3.135 15.148 1 86.5 78 ARG B N 1
ATOM 2700 C CA . ARG B 1 78 ? 17.906 4.098 16.203 1 86.5 78 ARG B CA 1
ATOM 2701 C C . ARG B 1 78 ? 17.312 5.461 15.891 1 86.5 78 ARG B C 1
ATOM 2703 O O . ARG B 1 78 ? 16.969 5.75 14.742 1 86.5 78 ARG B O 1
ATOM 2710 N N . LYS B 1 79 ? 17.219 6.238 16.859 1 81.88 79 LYS B N 1
ATOM 2711 C CA . LYS B 1 79 ? 16.547 7.527 16.75 1 81.88 79 LYS B CA 1
ATOM 2712 C C . LYS B 1 79 ? 17.281 8.445 15.773 1 81.88 79 LYS B C 1
ATOM 2714 O O . LYS B 1 79 ? 16.641 9.25 15.078 1 81.88 79 LYS B O 1
ATOM 2719 N N . GLU B 1 80 ? 18.609 8.219 15.688 1 84.31 80 GLU B N 1
ATOM 2720 C CA . GLU B 1 80 ? 19.391 9.133 14.867 1 84.31 80 GLU B CA 1
ATOM 2721 C C . GLU B 1 80 ? 19.562 8.594 13.445 1 84.31 80 GLU B C 1
ATOM 2723 O O . GLU B 1 80 ? 20.047 9.297 12.562 1 84.31 80 GLU B O 1
ATOM 2728 N N . GLN B 1 81 ? 19.047 7.391 13.312 1 89.19 81 GLN B N 1
ATOM 2729 C CA . GLN B 1 81 ? 19.188 6.781 11.992 1 89.19 81 GLN B CA 1
ATOM 2730 C C . GLN B 1 81 ? 17.984 7.117 11.109 1 89.19 81 GLN B C 1
ATOM 2732 O O . GLN B 1 81 ? 16.859 7.203 11.586 1 89.19 81 GLN B O 1
ATOM 2737 N N . ASN B 1 82 ? 18.266 7.285 9.828 1 93.25 82 ASN B N 1
ATOM 2738 C CA . ASN B 1 82 ? 17.219 7.57 8.852 1 93.25 82 ASN B CA 1
ATOM 2739 C C . ASN B 1 82 ? 16.5 8.883 9.156 1 93.25 82 ASN B C 1
ATOM 2741 O O . ASN B 1 82 ? 15.273 8.953 9.094 1 93.25 82 ASN B O 1
ATOM 2745 N N . LEU B 1 83 ? 17.344 9.82 9.586 1 92.44 83 LEU B N 1
ATOM 2746 C CA . LEU B 1 83 ? 16.797 11.117 9.977 1 92.44 83 LEU B CA 1
ATOM 2747 C C . LEU B 1 83 ? 17.609 12.25 9.359 1 92.44 83 LEU B C 1
ATOM 2749 O O . LEU B 1 83 ? 18.844 12.242 9.422 1 92.44 83 LEU B O 1
ATOM 2753 N N . LEU B 1 84 ? 17 13.156 8.672 1 93 84 LEU B N 1
ATOM 2754 C CA . LEU B 1 84 ? 17.641 14.352 8.125 1 93 84 LEU B CA 1
ATOM 2755 C C . LEU B 1 84 ? 16.938 15.609 8.617 1 93 84 LEU B C 1
ATOM 2757 O O . LEU B 1 84 ? 15.719 15.75 8.469 1 93 84 LEU B O 1
ATOM 2761 N N . GLU B 1 85 ? 17.672 16.438 9.219 1 92.62 85 GLU B N 1
ATOM 2762 C CA . GLU B 1 85 ? 17.125 17.703 9.703 1 92.62 85 GLU B CA 1
ATOM 2763 C C . GLU B 1 85 ? 17.734 18.891 8.961 1 92.62 85 GLU B C 1
ATOM 2765 O O . GLU B 1 85 ? 18.938 18.906 8.68 1 92.62 85 GLU B O 1
ATOM 2770 N N . VAL B 1 86 ? 16.922 19.828 8.617 1 93.81 86 VAL B N 1
ATOM 2771 C CA . VAL B 1 86 ? 17.359 21.047 7.957 1 93.81 86 VAL B CA 1
ATOM 2772 C C . VAL B 1 86 ? 16.891 22.266 8.75 1 93.81 86 VAL B C 1
ATOM 2774 O O . VAL B 1 86 ? 15.703 22.375 9.078 1 93.81 86 VAL B O 1
ATOM 2777 N N . TRP B 1 87 ? 17.828 23.156 9.008 1 93.31 87 TRP B N 1
ATOM 2778 C CA . TRP B 1 87 ? 17.531 24.344 9.797 1 93.31 87 TRP B CA 1
ATOM 2779 C C . TRP B 1 87 ? 17.75 25.625 8.977 1 93.31 87 TRP B C 1
ATOM 2781 O O . TRP B 1 87 ? 18.797 25.781 8.352 1 93.31 87 TRP B O 1
ATOM 2791 N N . ALA B 1 88 ? 16.797 26.406 8.969 1 95.25 88 ALA B N 1
ATOM 2792 C CA . ALA B 1 88 ? 16.922 27.719 8.328 1 95.25 88 ALA B CA 1
ATOM 2793 C C . ALA B 1 88 ? 16.953 28.828 9.367 1 95.25 88 ALA B C 1
ATOM 2795 O O . ALA B 1 88 ? 15.992 29 10.141 1 95.25 88 ALA B O 1
ATOM 2796 N N . ASP B 1 89 ? 17.984 29.531 9.398 1 95.44 89 ASP B N 1
ATOM 2797 C CA . ASP B 1 89 ? 18.125 30.703 10.266 1 95.44 89 ASP B CA 1
ATOM 2798 C C . ASP B 1 89 ? 17.781 31.984 9.508 1 95.44 89 ASP B C 1
ATOM 2800 O O . ASP B 1 89 ? 18.531 32.406 8.633 1 95.44 89 ASP B O 1
ATOM 2804 N N . HIS B 1 90 ? 16.797 32.656 9.875 1 95.31 90 HIS B N 1
ATOM 2805 C CA . HIS B 1 90 ? 16.312 33.812 9.125 1 95.31 90 HIS B CA 1
ATOM 2806 C C . HIS B 1 90 ? 17.062 35.094 9.5 1 95.31 90 HIS B C 1
ATOM 2808 O O . HIS B 1 90 ? 17.078 36.062 8.742 1 95.31 90 HIS B O 1
ATOM 2814 N N . ARG B 1 91 ? 17.609 35.062 10.641 1 94.31 91 ARG B N 1
ATOM 2815 C CA . ARG B 1 91 ? 18.375 36.219 11.062 1 94.31 91 ARG B CA 1
ATOM 2816 C C . ARG B 1 91 ? 19.656 36.344 10.234 1 94.31 91 ARG B C 1
ATOM 2818 O O . ARG B 1 91 ? 19.938 37.406 9.695 1 94.31 91 ARG B O 1
ATOM 2825 N N . ASN B 1 92 ? 20.281 35.25 10.086 1 94.56 92 ASN B N 1
ATOM 2826 C CA . ASN B 1 92 ? 21.547 35.25 9.359 1 94.56 92 ASN B CA 1
ATOM 2827 C C . ASN B 1 92 ? 21.344 34.875 7.895 1 94.56 92 ASN B C 1
ATOM 2829 O O . ASN B 1 92 ? 22.297 34.906 7.109 1 94.56 92 ASN B O 1
ATOM 2833 N N . LYS B 1 93 ? 20.062 34.5 7.535 1 95.81 93 LYS B N 1
ATOM 2834 C CA . LYS B 1 93 ? 19.719 34.062 6.18 1 95.81 93 LYS B CA 1
ATOM 2835 C C . LYS B 1 93 ? 20.609 32.938 5.707 1 95.81 93 LYS B C 1
ATOM 2837 O O . LYS B 1 93 ? 21.203 33 4.629 1 95.81 93 LYS B O 1
ATOM 2842 N N . GLU B 1 94 ? 20.688 31.922 6.586 1 96 94 GLU B N 1
ATOM 2843 C CA . GLU B 1 94 ? 21.5 30.734 6.309 1 96 94 GLU B CA 1
ATOM 2844 C C . GLU B 1 94 ? 20.688 29.453 6.523 1 96 94 GLU B C 1
ATOM 2846 O O . GLU B 1 94 ? 19.797 29.406 7.363 1 96 94 GLU B O 1
ATOM 2851 N N . VAL B 1 95 ? 21.094 28.453 5.738 1 95.88 95 VAL B N 1
ATOM 2852 C CA . VAL B 1 95 ? 20.453 27.156 5.875 1 95.88 95 VAL B CA 1
ATOM 2853 C C . VAL B 1 95 ? 21.5 26.078 6.168 1 95.88 95 VAL B C 1
ATOM 2855 O O . VAL B 1 95 ? 22.547 26.047 5.535 1 95.88 95 VAL B O 1
ATOM 2858 N N . ARG B 1 96 ? 21.156 25.266 7.109 1 92.62 96 ARG B N 1
ATOM 2859 C CA . ARG B 1 96 ? 22.047 24.141 7.461 1 92.62 96 ARG B CA 1
ATOM 2860 C C . ARG B 1 96 ? 21.375 22.812 7.148 1 92.62 96 ARG B C 1
ATOM 2862 O O . ARG B 1 96 ? 20.266 22.547 7.586 1 92.62 96 ARG B O 1
ATOM 2869 N N . PHE B 1 97 ? 22.125 22.031 6.375 1 91.25 97 PHE B N 1
ATOM 2870 C CA . PHE B 1 97 ? 21.625 20.703 6.027 1 91.25 97 PHE B CA 1
ATOM 2871 C C . PHE B 1 97 ? 22.266 19.625 6.898 1 91.25 97 PHE B C 1
ATOM 2873 O O . PHE B 1 97 ? 23.5 19.5 6.914 1 91.25 97 PHE B O 1
ATOM 2880 N N . GLY B 1 98 ? 21.406 18.906 7.625 1 82.25 98 GLY B N 1
ATOM 2881 C CA . GLY B 1 98 ? 21.906 17.766 8.391 1 82.25 98 GLY B CA 1
ATOM 2882 C C . GLY B 1 98 ? 22.438 18.172 9.75 1 82.25 98 GLY B C 1
ATOM 2883 O O . GLY B 1 98 ? 22.5 19.359 10.086 1 82.25 98 GLY B O 1
ATOM 2884 N N . SER B 1 99 ? 22.719 17.109 10.516 1 72.19 99 SER B N 1
ATOM 2885 C CA . SER B 1 99 ? 23.328 17.312 11.828 1 72.19 99 SER B CA 1
ATOM 2886 C C . SER B 1 99 ? 24.828 17.031 11.781 1 72.19 99 SER B C 1
ATOM 2888 O O . SER B 1 99 ? 25.344 16.531 10.781 1 72.19 99 SER B O 1
ATOM 2890 N N . ASP B 1 100 ? 25.469 17.422 12.828 1 67.25 100 ASP B N 1
ATOM 2891 C CA . ASP B 1 100 ? 26.906 17.188 12.945 1 67.25 100 ASP B CA 1
ATOM 2892 C C . ASP B 1 100 ? 27.203 15.688 13.023 1 67.25 100 ASP B C 1
ATOM 2894 O O . ASP B 1 100 ? 28.312 15.258 12.703 1 67.25 100 ASP B O 1
ATOM 2898 N N . ALA B 1 101 ? 26.141 15 13.414 1 69.5 101 ALA B N 1
ATOM 2899 C CA . ALA B 1 101 ? 26.344 13.555 13.57 1 69.5 101 ALA B CA 1
ATOM 2900 C C . ALA B 1 101 ? 26.312 12.852 12.219 1 69.5 101 ALA B C 1
ATOM 2902 O O . ALA B 1 101 ? 26.75 11.703 12.102 1 69.5 101 ALA B O 1
ATOM 2903 N N . GLY B 1 102 ? 26.016 13.531 11.242 1 75.81 102 GLY B N 1
ATOM 2904 C CA . GLY B 1 102 ? 25.984 12.945 9.914 1 75.81 102 GLY B CA 1
ATOM 2905 C C . GLY B 1 102 ? 24.672 12.266 9.594 1 75.81 102 GLY B C 1
ATOM 2906 O O . GLY B 1 102 ? 23.734 12.273 10.406 1 75.81 102 GLY B O 1
ATOM 2907 N N . LEU B 1 103 ? 24.562 11.758 8.383 1 83.5 103 LEU B N 1
ATOM 2908 C CA . LEU B 1 103 ? 23.359 11.094 7.895 1 83.5 103 LEU B CA 1
ATOM 2909 C C . LEU B 1 103 ? 23.594 9.594 7.734 1 83.5 103 LEU B C 1
ATOM 2911 O O . LEU B 1 103 ? 24.469 9.172 6.973 1 83.5 103 LEU B O 1
ATOM 2915 N N . SER B 1 104 ? 23 8.836 8.641 1 85.12 104 SER B N 1
ATOM 2916 C CA . SER B 1 104 ? 23.047 7.379 8.555 1 85.12 104 SER B CA 1
ATOM 2917 C C . SER B 1 104 ? 21.734 6.805 8.047 1 85.12 104 SER B C 1
ATOM 2919 O O . SER B 1 104 ? 20.703 6.918 8.711 1 85.12 104 SER B O 1
ATOM 2921 N N . LEU B 1 105 ? 21.891 6.152 6.93 1 89 105 LEU B N 1
ATOM 2922 C CA . LEU B 1 105 ? 20.656 5.695 6.297 1 89 105 LEU B CA 1
ATOM 2923 C C . LEU B 1 105 ? 20.641 4.18 6.16 1 89 105 LEU B C 1
ATOM 2925 O O . LEU B 1 105 ? 21.672 3.568 5.883 1 89 105 LEU B O 1
ATOM 2929 N N . GLU B 1 106 ? 19.578 3.68 6.418 1 90.5 106 GLU B N 1
ATOM 2930 C CA . GLU B 1 106 ? 19.266 2.273 6.184 1 90.5 106 GLU B CA 1
ATOM 2931 C C . GLU B 1 106 ? 17.938 2.119 5.441 1 90.5 106 GLU B C 1
ATOM 2933 O O . GLU B 1 106 ? 16.953 2.754 5.801 1 90.5 106 GLU B O 1
ATOM 2938 N N . PRO B 1 107 ? 17.891 1.293 4.477 1 91.31 107 PRO B N 1
ATOM 2939 C CA . PRO B 1 107 ? 18.922 0.46 3.852 1 91.31 107 PRO B CA 1
ATOM 2940 C C . PRO B 1 107 ? 19.922 1.273 3.035 1 91.31 107 PRO B C 1
ATOM 2942 O O . PRO B 1 107 ? 19.562 2.32 2.486 1 91.31 107 PRO B O 1
ATOM 2945 N N . LEU B 1 108 ? 21.094 0.671 2.889 1 87.06 108 LEU B N 1
ATOM 2946 C CA . LEU B 1 108 ? 22.203 1.37 2.236 1 87.06 108 LEU B CA 1
ATOM 2947 C C . LEU B 1 108 ? 22.141 1.192 0.722 1 87.06 108 LEU B C 1
ATOM 2949 O O . LEU B 1 108 ? 21.641 0.175 0.233 1 87.06 108 LEU B O 1
ATOM 2953 N N . ASN B 1 109 ? 22.625 2.24 0.094 1 89.19 109 ASN B N 1
ATOM 2954 C CA . ASN B 1 109 ? 22.844 2.174 -1.346 1 89.19 109 ASN B CA 1
ATOM 2955 C C . ASN B 1 109 ? 21.547 1.919 -2.107 1 89.19 109 ASN B C 1
ATOM 2957 O O . ASN B 1 109 ? 21.5 1.043 -2.973 1 89.19 109 ASN B O 1
ATOM 2961 N N . ARG B 1 110 ? 20.531 2.617 -1.747 1 92.94 110 ARG B N 1
ATOM 2962 C CA . ARG B 1 110 ? 19.25 2.49 -2.41 1 92.94 110 ARG B CA 1
ATOM 2963 C C . ARG B 1 110 ? 18.797 3.822 -3.008 1 92.94 110 ARG B C 1
ATOM 2965 O O . ARG B 1 110 ? 17.703 3.926 -3.564 1 92.94 110 ARG B O 1
ATOM 2972 N N . GLY B 1 111 ? 19.578 4.82 -2.828 1 93.19 111 GLY B N 1
ATOM 2973 C CA . GLY B 1 111 ? 19.266 6.133 -3.373 1 93.19 111 GLY B CA 1
ATOM 2974 C C . GLY B 1 111 ? 18.5 7.016 -2.404 1 93.19 111 GLY B C 1
ATOM 2975 O O . GLY B 1 111 ? 18.031 8.094 -2.777 1 93.19 111 GLY B O 1
ATOM 2976 N N . LEU B 1 112 ? 18.375 6.602 -1.19 1 94.44 112 LEU B N 1
ATOM 2977 C CA . LEU B 1 112 ? 17.578 7.312 -0.186 1 94.44 112 LEU B CA 1
ATOM 2978 C C . LEU B 1 112 ? 18.266 8.625 0.203 1 94.44 112 LEU B C 1
ATOM 2980 O O . LEU B 1 112 ? 17.578 9.609 0.498 1 94.44 112 LEU B O 1
ATOM 2984 N N . GLY B 1 113 ? 19.594 8.57 0.201 1 93 113 GLY B N 1
ATOM 2985 C CA . GLY B 1 113 ? 20.312 9.789 0.547 1 93 113 GLY B CA 1
ATOM 2986 C C . GLY B 1 113 ? 20.047 10.93 -0.411 1 93 113 GLY B C 1
ATOM 2987 O O . GLY B 1 113 ? 19.641 12.016 0.008 1 93 113 GLY B O 1
ATOM 2988 N N . ARG B 1 114 ? 20.25 10.625 -1.621 1 94.19 114 ARG B N 1
ATOM 2989 C CA . ARG B 1 114 ? 20 11.633 -2.645 1 94.19 114 ARG B CA 1
ATOM 2990 C C . ARG B 1 114 ? 18.547 12.102 -2.607 1 94.19 114 ARG B C 1
ATOM 2992 O O . ARG B 1 114 ? 18.281 13.297 -2.76 1 94.19 114 ARG B O 1
ATOM 2999 N N . PHE B 1 115 ? 17.703 11.211 -2.424 1 96.81 115 PHE B N 1
ATOM 3000 C CA . PHE B 1 115 ? 16.281 11.531 -2.383 1 96.81 115 PHE B CA 1
ATOM 3001 C C . PHE B 1 115 ? 15.977 12.484 -1.234 1 96.81 115 PHE B C 1
ATOM 3003 O O . PHE B 1 115 ? 15.305 13.5 -1.428 1 96.81 115 PHE B O 1
ATOM 3010 N N . LEU B 1 116 ? 16.406 12.125 -0.014 1 96.06 116 LEU B N 1
ATOM 3011 C CA . LEU B 1 116 ? 16.141 12.945 1.163 1 96.06 116 LEU B CA 1
ATOM 3012 C C . LEU B 1 116 ? 16.719 14.352 0.995 1 96.06 116 LEU B C 1
ATOM 3014 O O . LEU B 1 116 ? 16.031 15.336 1.291 1 96.06 116 LEU B O 1
ATOM 3018 N N . LEU B 1 117 ? 17.938 14.391 0.51 1 94.81 117 LEU B N 1
ATOM 3019 C CA . LEU B 1 117 ? 18.562 15.688 0.302 1 94.81 117 LEU B CA 1
ATOM 3020 C C . LEU B 1 117 ? 17.797 16.5 -0.735 1 94.81 117 LEU B C 1
ATOM 3022 O O . LEU B 1 117 ? 17.625 17.719 -0.579 1 94.81 117 LEU B O 1
ATOM 3026 N N . ALA B 1 118 ? 17.391 15.82 -1.763 1 97 118 ALA B N 1
ATOM 3027 C CA . ALA B 1 118 ? 16.609 16.5 -2.799 1 97 118 ALA B CA 1
ATOM 3028 C C . ALA B 1 118 ? 15.328 17.109 -2.221 1 97 118 ALA B C 1
ATOM 3030 O O . ALA B 1 118 ? 14.969 18.234 -2.543 1 97 118 ALA B O 1
ATOM 3031 N N . GLN B 1 119 ? 14.656 16.344 -1.412 1 96.88 119 GLN B N 1
ATOM 3032 C CA . GLN B 1 119 ? 13.445 16.828 -0.76 1 96.88 119 GLN B CA 1
ATOM 3033 C C . GLN B 1 119 ? 13.742 18.047 0.11 1 96.88 119 GLN B C 1
ATOM 3035 O O . GLN B 1 119 ? 12.984 19.016 0.115 1 96.88 119 GLN B O 1
ATOM 3040 N N . ALA B 1 120 ? 14.812 17.922 0.849 1 96.56 120 ALA B N 1
ATOM 3041 C CA . ALA B 1 120 ? 15.211 19.016 1.743 1 96.56 120 ALA B CA 1
ATOM 3042 C C . ALA B 1 120 ? 15.562 20.266 0.957 1 96.56 120 ALA B C 1
ATOM 3044 O O . ALA B 1 120 ? 15.164 21.375 1.335 1 96.56 120 ALA B O 1
ATOM 3045 N N . ILE B 1 121 ? 16.297 20.109 -0.091 1 96.81 121 ILE B N 1
ATOM 3046 C CA . ILE B 1 121 ? 16.703 21.219 -0.935 1 96.81 121 ILE B CA 1
ATOM 3047 C C . ILE B 1 121 ? 15.469 21.891 -1.553 1 96.81 121 ILE B C 1
ATOM 3049 O O . ILE B 1 121 ? 15.359 23.109 -1.566 1 96.81 121 ILE B O 1
ATOM 3053 N N . ALA B 1 122 ? 14.586 21.125 -2.082 1 97.62 122 ALA B N 1
ATOM 3054 C CA . ALA B 1 122 ? 13.352 21.656 -2.666 1 97.62 122 ALA B CA 1
ATOM 3055 C C . ALA B 1 122 ? 12.578 22.484 -1.654 1 97.62 122 ALA B C 1
ATOM 3057 O O . ALA B 1 122 ? 12.047 23.547 -1.995 1 97.62 122 ALA B O 1
ATOM 3058 N N . TRP B 1 123 ? 12.469 22.031 -0.476 1 97.38 123 TRP B N 1
ATOM 3059 C CA . TRP B 1 123 ? 11.797 22.734 0.608 1 97.38 123 TRP B CA 1
ATOM 3060 C C . TRP B 1 123 ? 12.453 24.094 0.864 1 97.38 123 TRP B C 1
ATOM 3062 O O . TRP B 1 123 ? 11.766 25.109 0.978 1 97.38 123 TRP B O 1
ATOM 3072 N N . ALA B 1 124 ? 13.781 24.062 0.963 1 96.81 124 ALA B N 1
ATOM 3073 C CA . ALA B 1 124 ? 14.516 25.297 1.237 1 96.81 124 ALA B CA 1
ATOM 3074 C C . ALA B 1 124 ? 14.406 26.266 0.069 1 96.81 124 ALA B C 1
ATOM 3076 O O . ALA B 1 124 ? 14.312 27.484 0.271 1 96.81 124 ALA B O 1
ATOM 3077 N N . GLN B 1 125 ? 14.43 25.734 -1.11 1 97 125 GLN B N 1
ATOM 3078 C CA . GLN B 1 125 ? 14.414 26.562 -2.312 1 97 125 GLN B CA 1
ATOM 3079 C C . GLN B 1 125 ? 13.062 27.25 -2.488 1 97 125 GLN B C 1
ATOM 3081 O O . GLN B 1 125 ? 12.977 28.312 -3.117 1 97 125 GLN B O 1
ATOM 3086 N N . ARG B 1 126 ? 12.086 26.625 -2.096 1 95.38 126 ARG B N 1
ATOM 3087 C CA . ARG B 1 126 ? 10.734 27.156 -2.277 1 95.38 126 ARG B CA 1
ATOM 3088 C C . ARG B 1 126 ? 10.609 28.547 -1.667 1 95.38 126 ARG B C 1
ATOM 3090 O O . ARG B 1 126 ? 10.023 29.453 -2.273 1 95.38 126 ARG B O 1
ATOM 3097 N N . ARG B 1 127 ? 11.25 28.875 -0.507 1 92.94 127 ARG B N 1
ATOM 3098 C CA . ARG B 1 127 ? 11.039 30.141 0.175 1 92.94 127 ARG B CA 1
ATOM 3099 C C . ARG B 1 127 ? 12.367 30.875 0.379 1 92.94 127 ARG B C 1
ATOM 3101 O O . ARG B 1 127 ? 12.391 32.094 0.466 1 92.94 127 ARG B O 1
ATOM 3108 N N . TRP B 1 128 ? 13.453 30.156 0.417 1 96.12 128 TRP B N 1
ATOM 3109 C CA . TRP B 1 128 ? 14.711 30.766 0.819 1 96.12 128 TRP B CA 1
ATOM 3110 C C . TRP B 1 128 ? 15.82 30.453 -0.178 1 96.12 128 TRP B C 1
ATOM 3112 O O . TRP B 1 128 ? 16.938 30.094 0.216 1 96.12 128 TRP B O 1
ATOM 3122 N N . ALA B 1 129 ? 15.57 30.5 -1.402 1 95.81 129 ALA B N 1
ATOM 3123 C CA . ALA B 1 129 ? 16.531 30.188 -2.463 1 95.81 129 ALA B CA 1
ATOM 3124 C C . ALA B 1 129 ? 17.75 31.094 -2.381 1 95.81 129 ALA B C 1
ATOM 3126 O O . ALA B 1 129 ? 18.859 30.688 -2.742 1 95.81 129 ALA B O 1
ATOM 3127 N N . HIS B 1 130 ? 17.609 32.312 -1.875 1 95.88 130 HIS B N 1
ATOM 3128 C CA . HIS B 1 130 ? 18.688 33.281 -1.869 1 95.88 130 HIS B CA 1
ATOM 3129 C C . HIS B 1 130 ? 19.531 33.188 -0.604 1 95.88 130 HIS B C 1
ATOM 3131 O O . HIS B 1 130 ? 20.562 33.844 -0.476 1 95.88 130 HIS B O 1
ATOM 3137 N N . TYR B 1 131 ? 19.094 32.312 0.363 1 97.38 131 TYR B N 1
ATOM 3138 C CA . TYR B 1 131 ? 19.859 32.125 1.594 1 97.38 131 TYR B CA 1
ATOM 3139 C C . TYR B 1 131 ? 21.203 31.453 1.312 1 97.38 131 TYR B C 1
ATOM 3141 O O . TYR B 1 131 ? 21.344 30.719 0.329 1 97.38 131 TYR B O 1
ATOM 3149 N N . LYS B 1 132 ? 22.141 31.625 2.215 1 96.38 132 LYS B N 1
ATOM 3150 C CA . LYS B 1 132 ? 23.438 30.953 2.135 1 96.38 132 LYS B CA 1
ATOM 3151 C C . LYS B 1 132 ? 23.391 29.594 2.807 1 96.38 132 LYS B C 1
ATOM 3153 O O . LYS B 1 132 ? 22.562 29.344 3.678 1 96.38 132 LYS B O 1
ATOM 3158 N N . VAL B 1 133 ? 24.281 28.781 2.361 1 95.25 133 VAL B N 1
ATOM 3159 C CA . VAL B 1 133 ? 24.391 27.469 2.986 1 95.25 133 VAL B CA 1
ATOM 3160 C C . VAL B 1 133 ? 25.516 27.484 4.027 1 95.25 133 VAL B C 1
ATOM 3162 O O . VAL B 1 133 ? 26.656 27.828 3.717 1 95.25 133 VAL B O 1
ATOM 3165 N N . GLU B 1 134 ? 25.281 27.266 5.293 1 89.38 134 GLU B N 1
ATOM 3166 C CA . GLU B 1 134 ? 26.25 27.297 6.387 1 89.38 134 GLU B CA 1
ATOM 3167 C C . GLU B 1 134 ? 27.312 26.203 6.211 1 89.38 134 GLU B C 1
ATOM 3169 O O . GLU B 1 134 ? 28.469 26.406 6.555 1 89.38 134 GLU B O 1
ATOM 3174 N N . GLY B 1 135 ? 27.078 25.219 5.508 1 82.5 135 GLY B N 1
ATOM 3175 C CA . GLY B 1 135 ? 27.984 24.078 5.426 1 82.5 135 GLY B CA 1
ATOM 3176 C C . GLY B 1 135 ? 28.141 23.344 6.742 1 82.5 135 GLY B C 1
ATOM 3177 O O . GLY B 1 135 ? 27.484 23.672 7.73 1 82.5 135 GLY B O 1
ATOM 3178 N N . GLY B 1 136 ? 28.953 22.219 6.836 1 81.88 136 GLY B N 1
ATOM 3179 C CA . GLY B 1 136 ? 29.125 21.469 8.062 1 81.88 136 GLY B CA 1
ATOM 3180 C C . GLY B 1 136 ? 30.094 20.312 7.914 1 81.88 136 GLY B C 1
ATOM 3181 O O . GLY B 1 136 ? 30.562 20.016 6.809 1 81.88 136 GLY B O 1
ATOM 3182 N N . ALA B 1 137 ? 30.406 19.891 9.07 1 80 137 ALA B N 1
ATOM 3183 C CA . ALA B 1 137 ? 31.328 18.75 9.102 1 80 137 ALA B CA 1
ATOM 3184 C C . ALA B 1 137 ? 30.594 17.453 8.75 1 80 137 ALA B C 1
ATOM 3186 O O . ALA B 1 137 ? 29.422 17.281 9.07 1 80 137 ALA B O 1
ATOM 3187 N N . LEU B 1 138 ? 31.281 16.641 7.902 1 79.81 138 LEU B N 1
ATOM 3188 C CA . LEU B 1 138 ? 30.75 15.32 7.605 1 79.81 138 LEU B CA 1
ATOM 3189 C C . LEU B 1 138 ? 31.344 14.273 8.547 1 79.81 138 LEU B C 1
ATOM 3191 O O . LEU B 1 138 ? 32.531 14.32 8.844 1 79.81 138 LEU B O 1
ATOM 3195 N N . ALA B 1 139 ? 30.484 13.547 9.141 1 67.94 139 ALA B N 1
ATOM 3196 C CA . ALA B 1 139 ? 30.922 12.602 10.172 1 67.94 139 ALA B CA 1
ATOM 3197 C C . ALA B 1 139 ? 31.875 11.562 9.594 1 67.94 139 ALA B C 1
ATOM 3199 O O . ALA B 1 139 ? 31.719 11.133 8.445 1 67.94 139 ALA B O 1
ATOM 3200 N N . LEU B 1 140 ? 32.844 11.188 10.391 1 60.28 140 LEU B N 1
ATOM 3201 C CA . LEU B 1 140 ? 33.875 10.203 10.078 1 60.28 140 LEU B CA 1
ATOM 3202 C C . LEU B 1 140 ? 33.25 8.828 9.844 1 60.28 140 LEU B C 1
ATOM 3204 O O . LEU B 1 140 ? 33.719 8.07 8.984 1 60.28 140 LEU B O 1
ATOM 3208 N N . LYS B 1 141 ? 32.281 8.461 10.578 1 59.47 141 LYS B N 1
ATOM 3209 C CA . LYS B 1 141 ? 31.688 7.129 10.523 1 59.47 141 LYS B CA 1
ATOM 3210 C C . LYS B 1 141 ? 31.156 6.816 9.133 1 59.47 141 LYS B C 1
ATOM 3212 O O . LYS B 1 141 ? 31.109 5.652 8.727 1 59.47 141 LYS B O 1
ATOM 3217 N N . ASP B 1 142 ? 30.953 7.812 8.43 1 55.81 142 ASP B N 1
ATOM 3218 C CA . ASP B 1 142 ? 30.297 7.668 7.129 1 55.81 142 ASP B CA 1
ATOM 3219 C C . ASP B 1 142 ? 31.328 7.285 6.055 1 55.81 142 ASP B C 1
ATOM 3221 O O . ASP B 1 142 ? 30.953 6.949 4.93 1 55.81 142 ASP B O 1
ATOM 3225 N N . GLY B 1 143 ? 32.531 7.27 6.535 1 57.47 143 GLY B N 1
ATOM 3226 C CA . GLY B 1 143 ? 33.594 7.035 5.57 1 57.47 143 GLY B CA 1
ATOM 3227 C C . GLY B 1 143 ? 34.594 5.996 6.031 1 57.47 143 GLY B C 1
ATOM 3228 O O . GLY B 1 143 ? 35.781 6.113 5.754 1 57.47 143 GLY B O 1
ATOM 3229 N N . LEU B 1 144 ? 33.969 5.055 6.836 1 62.97 144 LEU B N 1
ATOM 3230 C CA . LEU B 1 144 ? 34.906 4.121 7.43 1 62.97 144 LEU B CA 1
ATOM 3231 C C . LEU B 1 144 ? 35.562 3.258 6.355 1 62.97 144 LEU B C 1
ATOM 3233 O O . LEU B 1 144 ? 36.75 2.873 6.488 1 62.97 144 LEU B O 1
ATOM 3237 N N . THR B 1 145 ? 34.812 3.061 5.352 1 76.12 145 THR B N 1
ATOM 3238 C CA . THR B 1 145 ? 35.375 2.348 4.215 1 76.12 145 THR B CA 1
ATOM 3239 C C . THR B 1 145 ? 35.5 3.268 3.002 1 76.12 145 THR B C 1
ATOM 3241 O O . THR B 1 145 ? 34.75 4.254 2.891 1 76.12 145 THR B O 1
ATOM 3244 N N . GLU B 1 146 ? 36.562 3.031 2.281 1 81.25 146 GLU B N 1
ATOM 3245 C CA . GLU B 1 146 ? 36.781 3.844 1.089 1 81.25 146 GLU B CA 1
ATOM 3246 C C . GLU B 1 146 ? 35.531 3.873 0.208 1 81.25 146 GLU B C 1
ATOM 3248 O O . GLU B 1 146 ? 35.156 4.926 -0.321 1 81.25 146 GLU B O 1
ATOM 3253 N N . ASP B 1 147 ? 34.906 2.746 0.116 1 80.5 147 ASP B N 1
ATOM 3254 C CA . ASP B 1 147 ? 33.719 2.676 -0.71 1 80.5 147 ASP B CA 1
ATOM 3255 C C . ASP B 1 147 ? 32.594 3.541 -0.131 1 80.5 147 ASP B C 1
ATOM 3257 O O . ASP B 1 147 ? 31.891 4.223 -0.872 1 80.5 147 ASP B O 1
ATOM 3261 N N . ALA B 1 148 ? 32.469 3.576 1.109 1 79.69 148 ALA B N 1
ATOM 3262 C CA . ALA B 1 148 ? 31.438 4.367 1.791 1 79.69 148 ALA B CA 1
ATOM 3263 C C . ALA B 1 148 ? 31.703 5.859 1.644 1 79.69 148 ALA B C 1
ATOM 3265 O O . ALA B 1 148 ? 30.781 6.652 1.456 1 79.69 148 ALA B O 1
ATOM 3266 N N . ARG B 1 149 ? 32.969 6.148 1.718 1 83.62 149 ARG B N 1
ATOM 3267 C CA . ARG B 1 149 ? 33.344 7.547 1.568 1 83.62 149 ARG B CA 1
ATOM 3268 C C . ARG B 1 149 ? 33.031 8.055 0.168 1 83.62 149 ARG B C 1
ATOM 3270 O O . ARG B 1 149 ? 32.469 9.141 0.012 1 83.62 149 ARG B O 1
ATOM 3277 N N . LEU B 1 150 ? 33.406 7.223 -0.765 1 83.81 150 LEU B N 1
ATOM 3278 C CA . LEU B 1 150 ? 33.156 7.605 -2.154 1 83.81 150 LEU B CA 1
ATOM 3279 C C . LEU B 1 150 ? 31.672 7.75 -2.441 1 83.81 150 LEU B C 1
ATOM 3281 O O . LEU B 1 150 ? 31.266 8.664 -3.164 1 83.81 150 LEU B O 1
ATOM 3285 N N . ARG B 1 151 ? 30.922 6.93 -1.887 1 83.69 151 ARG B N 1
ATOM 3286 C CA . ARG B 1 151 ? 29.484 6.988 -2.084 1 83.69 151 ARG B CA 1
ATOM 3287 C C . ARG B 1 151 ? 28.891 8.242 -1.448 1 83.69 151 ARG B C 1
ATOM 3289 O O . ARG B 1 151 ? 28.047 8.906 -2.045 1 83.69 151 ARG B O 1
ATOM 3296 N N . ARG B 1 152 ? 29.328 8.5 -0.323 1 83.88 152 ARG B N 1
ATOM 3297 C CA . ARG B 1 152 ? 28.859 9.688 0.381 1 83.88 152 ARG B CA 1
ATOM 3298 C C . ARG B 1 152 ? 29.203 10.953 -0.393 1 83.88 152 ARG B C 1
ATOM 3300 O O . ARG B 1 152 ? 28.344 11.812 -0.613 1 83.88 152 ARG B O 1
ATOM 3307 N N . ASP B 1 153 ? 30.469 11.023 -0.769 1 87.06 153 ASP B N 1
ATOM 3308 C CA . ASP B 1 153 ? 30.906 12.195 -1.515 1 87.06 153 ASP B CA 1
ATOM 3309 C C . ASP B 1 153 ? 30.125 12.344 -2.822 1 87.06 153 ASP B C 1
ATOM 3311 O O . ASP B 1 153 ? 29.797 13.453 -3.234 1 87.06 153 ASP B O 1
ATOM 3315 N N . HIS B 1 154 ? 29.922 11.25 -3.33 1 87.12 154 HIS B N 1
ATOM 3316 C CA . HIS B 1 154 ? 29.25 11.266 -4.625 1 87.12 154 HIS B CA 1
ATOM 3317 C C . HIS B 1 154 ? 27.844 11.852 -4.508 1 87.12 154 HIS B C 1
ATOM 3319 O O . HIS B 1 154 ? 27.453 12.711 -5.305 1 87.12 154 HIS B O 1
ATOM 3325 N N . PHE B 1 155 ? 27.078 11.359 -3.551 1 86.19 155 PHE B N 1
ATOM 3326 C CA . PHE B 1 155 ? 25.703 11.828 -3.531 1 86.19 155 PHE B CA 1
ATOM 3327 C C . PHE B 1 155 ? 25.625 13.273 -3.049 1 86.19 155 PHE B C 1
ATOM 3329 O O . PHE B 1 155 ? 24.734 14.023 -3.453 1 86.19 155 PHE B O 1
ATOM 3336 N N . ILE B 1 156 ? 26.578 13.703 -2.283 1 89 156 ILE B N 1
ATOM 3337 C CA . ILE B 1 156 ? 26.609 15.086 -1.818 1 89 156 ILE B CA 1
ATOM 3338 C C . ILE B 1 156 ? 26.953 16.016 -2.98 1 89 156 ILE B C 1
ATOM 3340 O O . ILE B 1 156 ? 26.281 17.016 -3.201 1 89 156 ILE B O 1
ATOM 3344 N N . ARG B 1 157 ? 27.906 15.578 -3.719 1 91.69 157 ARG B N 1
ATOM 3345 C CA . ARG B 1 157 ? 28.328 16.375 -4.867 1 91.69 157 ARG B CA 1
ATOM 3346 C C . ARG B 1 157 ? 27.25 16.391 -5.945 1 91.69 157 ARG B C 1
ATOM 3348 O O . ARG B 1 157 ? 27.062 17.391 -6.637 1 91.69 157 ARG B O 1
ATOM 3355 N N . ALA B 1 158 ? 26.594 15.328 -6.07 1 91.88 158 ALA B N 1
ATOM 3356 C CA . ALA B 1 158 ? 25.531 15.219 -7.07 1 91.88 158 ALA B CA 1
ATOM 3357 C C . ALA B 1 158 ? 24.422 16.234 -6.809 1 91.88 158 ALA B C 1
ATOM 3359 O O . ALA B 1 158 ? 23.75 16.672 -7.738 1 91.88 158 ALA B O 1
ATOM 3360 N N . GLN B 1 159 ? 24.297 16.641 -5.562 1 93.94 159 GLN B N 1
ATOM 3361 C CA . GLN B 1 159 ? 23.219 17.547 -5.195 1 93.94 159 GLN B CA 1
ATOM 3362 C C . GLN B 1 159 ? 23.703 19 -5.254 1 93.94 159 GLN B C 1
ATOM 3364 O O . GLN B 1 159 ? 22.938 19.922 -4.953 1 93.94 159 GLN B O 1
ATOM 3369 N N . GLY B 1 160 ? 24.969 19.156 -5.578 1 94.19 160 GLY B N 1
ATOM 3370 C CA . GLY B 1 160 ? 25.453 20.516 -5.809 1 94.19 160 GLY B CA 1
ATOM 3371 C C . GLY B 1 160 ? 26.344 21.016 -4.691 1 94.19 160 GLY B C 1
ATOM 3372 O O . GLY B 1 160 ? 26.781 22.172 -4.715 1 94.19 160 GLY B O 1
ATOM 3373 N N . PHE B 1 161 ? 26.609 20.172 -3.727 1 94.06 161 PHE B N 1
ATOM 3374 C CA . PHE B 1 161 ? 27.5 20.578 -2.639 1 94.06 161 PHE B CA 1
ATOM 3375 C C . PHE B 1 161 ? 28.953 20.328 -3.004 1 94.06 161 PHE B C 1
ATOM 3377 O O . PHE B 1 161 ? 29.266 19.438 -3.814 1 94.06 161 PHE B O 1
ATOM 3384 N N . ASP B 1 162 ? 29.75 21.109 -2.373 1 92.94 162 ASP B N 1
ATOM 3385 C CA . ASP B 1 162 ? 31.188 20.859 -2.453 1 92.94 162 ASP B CA 1
ATOM 3386 C C . ASP B 1 162 ? 31.688 20.109 -1.217 1 92.94 162 ASP B C 1
ATOM 3388 O O . ASP B 1 162 ? 31.234 20.375 -0.102 1 92.94 162 ASP B O 1
ATOM 3392 N N . VAL B 1 163 ? 32.531 19.109 -1.474 1 90.62 163 VAL B N 1
ATOM 3393 C CA . VAL B 1 163 ? 33.125 18.375 -0.37 1 90.62 163 VAL B CA 1
ATOM 3394 C C . VAL B 1 163 ? 34.625 18.609 -0.334 1 90.62 163 VAL B C 1
ATOM 3396 O O . VAL B 1 163 ? 35.344 18.422 -1.338 1 90.62 163 VAL B O 1
ATOM 3399 N N . SER B 1 164 ? 35.062 19.109 0.791 1 89.06 164 SER B N 1
ATOM 3400 C CA . SER B 1 164 ? 36.5 19.359 0.947 1 89.06 164 SER B CA 1
ATOM 3401 C C . SER B 1 164 ? 37.062 18.594 2.133 1 89.06 164 SER B C 1
ATOM 3403 O O . SER B 1 164 ? 36.375 18.391 3.133 1 89.06 164 SER B O 1
ATOM 3405 N N . TYR B 1 165 ? 38.281 18.094 1.923 1 86.94 165 TYR B N 1
ATOM 3406 C CA . TYR B 1 165 ? 38.969 17.359 2.973 1 86.94 165 TYR B CA 1
ATOM 3407 C C . TYR B 1 165 ? 40.094 18.188 3.547 1 86.94 165 TYR B C 1
ATOM 3409 O O . TYR B 1 165 ? 40.812 18.875 2.812 1 86.94 165 TYR B O 1
ATOM 3417 N N . GLU B 1 166 ? 40.156 18.328 4.895 1 77.25 166 GLU B N 1
ATOM 3418 C CA . GLU B 1 166 ? 41.188 19.141 5.559 1 77.25 166 GLU B CA 1
ATOM 3419 C C . GLU B 1 166 ? 42.562 18.484 5.449 1 77.25 166 GLU B C 1
ATOM 3421 O O . GLU B 1 166 ? 43.562 19.172 5.398 1 77.25 166 GLU B O 1
ATOM 3426 N N . ASP B 1 167 ? 42.562 17.203 5.637 1 74.5 167 ASP B N 1
ATOM 3427 C CA . ASP B 1 167 ? 43.844 16.547 5.648 1 74.5 167 ASP B CA 1
ATOM 3428 C C . ASP B 1 167 ? 43.969 15.539 4.504 1 74.5 167 ASP B C 1
ATOM 3430 O O . ASP B 1 167 ? 42.969 15.156 3.904 1 74.5 167 ASP B O 1
ATOM 3434 N N . GLN B 1 168 ? 45.188 15.273 4.223 1 71.19 168 GLN B N 1
ATOM 3435 C CA . GLN B 1 168 ? 45.469 14.289 3.193 1 71.19 168 GLN B CA 1
ATOM 3436 C C . GLN B 1 168 ? 44.969 12.906 3.594 1 71.19 168 GLN B C 1
ATOM 3438 O O . GLN B 1 168 ? 44.75 12.047 2.738 1 71.19 168 GLN B O 1
ATOM 3443 N N . ARG B 1 169 ? 44.688 12.664 4.918 1 70.75 169 ARG B N 1
ATOM 3444 C CA . ARG B 1 169 ? 44.25 11.359 5.398 1 70.75 169 ARG B CA 1
ATOM 3445 C C . ARG B 1 169 ? 42.719 11.18 5.191 1 70.75 169 ARG B C 1
ATOM 3447 O O . ARG B 1 169 ? 42.188 10.094 5.398 1 70.75 169 ARG B O 1
ATOM 3454 N N . LEU B 1 170 ? 42.094 12.141 4.66 1 69 170 LEU B N 1
ATOM 3455 C CA . LEU B 1 170 ? 40.688 12.102 4.25 1 69 170 LEU B CA 1
ATOM 3456 C C . LEU B 1 170 ? 39.812 11.734 5.426 1 69 170 LEU B C 1
ATOM 3458 O O . LEU B 1 170 ? 38.844 10.984 5.262 1 69 170 LEU B O 1
ATOM 3462 N N . LEU B 1 171 ? 40.156 12.156 6.672 1 71.12 171 LEU B N 1
ATOM 3463 C CA . LEU B 1 171 ? 39.438 11.75 7.867 1 71.12 171 LEU B CA 1
ATOM 3464 C C . LEU B 1 171 ? 38.344 12.758 8.203 1 71.12 171 LEU B C 1
ATOM 3466 O O . LEU B 1 171 ? 37.312 12.391 8.789 1 71.12 171 LEU B O 1
ATOM 3470 N N . LYS B 1 172 ? 38.625 13.945 7.855 1 77.19 172 LYS B N 1
ATOM 3471 C CA . LYS B 1 172 ? 37.656 14.992 8.172 1 77.19 172 LYS B CA 1
ATOM 3472 C C . LYS B 1 172 ? 37.188 15.695 6.906 1 77.19 172 LYS B C 1
ATOM 3474 O O . LYS B 1 172 ? 37.969 16.266 6.16 1 77.19 172 LYS B O 1
ATOM 3479 N N . ALA B 1 173 ? 35.938 15.516 6.625 1 83.69 173 ALA B N 1
ATOM 3480 C CA . ALA B 1 173 ? 35.344 16.141 5.43 1 83.69 173 ALA B CA 1
ATOM 3481 C C . ALA B 1 173 ? 34.312 17.188 5.801 1 83.69 173 ALA B C 1
ATOM 3483 O O . ALA B 1 173 ? 33.688 17.109 6.867 1 83.69 173 ALA B O 1
ATOM 3484 N N . ARG B 1 174 ? 34.281 18.234 4.973 1 86.12 174 ARG B N 1
ATOM 3485 C CA . ARG B 1 174 ? 33.281 19.297 5.133 1 86.12 174 ARG B CA 1
ATOM 3486 C C . ARG B 1 174 ? 32.5 19.516 3.834 1 86.12 174 ARG B C 1
ATOM 3488 O O . ARG B 1 174 ? 33.094 19.438 2.746 1 86.12 174 ARG B O 1
ATOM 3495 N N . TYR B 1 175 ? 31.266 19.734 4.035 1 89.19 175 TYR B N 1
ATOM 3496 C CA . TYR B 1 175 ? 30.484 20.078 2.859 1 89.19 175 TYR B CA 1
ATOM 3497 C C . TYR B 1 175 ? 30.188 21.578 2.83 1 89.19 175 TYR B C 1
ATOM 3499 O O . TYR B 1 175 ? 30.172 22.234 3.873 1 89.19 175 TYR B O 1
ATOM 3507 N N . SER B 1 176 ? 30.109 22.203 1.638 1 88.81 176 SER B N 1
ATOM 3508 C CA . SER B 1 176 ? 29.812 23.625 1.477 1 88.81 176 SER B CA 1
ATOM 3509 C C . SER B 1 176 ? 29.062 23.891 0.168 1 88.81 176 SER B C 1
ATOM 3511 O O . SER B 1 176 ? 29.062 23.047 -0.726 1 88.81 176 SER B O 1
ATOM 3513 N N . ALA B 1 177 ? 28.359 24.953 0.233 1 90.94 177 ALA B N 1
ATOM 3514 C CA . ALA B 1 177 ? 27.703 25.453 -0.969 1 90.94 177 ALA B CA 1
ATOM 3515 C C . ALA B 1 177 ? 27.5 26.969 -0.892 1 90.94 177 ALA B C 1
ATOM 3517 O O . ALA B 1 177 ? 27.609 27.562 0.186 1 90.94 177 ALA B O 1
ATOM 3518 N N . GLY B 1 178 ? 27.344 27.594 -2.029 1 92.38 178 GLY B N 1
ATOM 3519 C CA . GLY B 1 178 ? 27.094 29.031 -2.031 1 92.38 178 GLY B CA 1
ATOM 3520 C C . GLY B 1 178 ? 25.719 29.391 -1.519 1 92.38 178 GLY B C 1
ATOM 3521 O O . GLY B 1 178 ? 25.562 29.719 -0.341 1 92.38 178 GLY B O 1
ATOM 3522 N N . ARG B 1 179 ? 24.75 29.234 -2.488 1 95.94 179 ARG B N 1
ATOM 3523 C CA . ARG B 1 179 ? 23.375 29.547 -2.156 1 95.94 179 ARG B CA 1
ATOM 3524 C C . ARG B 1 179 ? 22.469 28.328 -2.324 1 95.94 179 ARG B C 1
ATOM 3526 O O . ARG B 1 179 ? 22.812 27.391 -3.053 1 95.94 179 ARG B O 1
ATOM 3533 N N . VAL B 1 180 ? 21.375 28.375 -1.667 1 96.62 180 VAL B N 1
ATOM 3534 C CA . VAL B 1 180 ? 20.406 27.281 -1.729 1 96.62 180 VAL B CA 1
ATOM 3535 C C . VAL B 1 180 ? 19.922 27.109 -3.168 1 96.62 180 VAL B C 1
ATOM 3537 O O . VAL B 1 180 ? 19.672 25.984 -3.604 1 96.62 180 VAL B O 1
ATOM 3540 N N . SER B 1 181 ? 19.922 28.172 -3.918 1 95.94 181 SER B N 1
ATOM 3541 C CA . SER B 1 181 ? 19.453 28.156 -5.297 1 95.94 181 SER B CA 1
ATOM 3542 C C . SER B 1 181 ? 20.391 27.359 -6.195 1 95.94 181 SER B C 1
ATOM 3544 O O . SER B 1 181 ? 19.984 26.891 -7.27 1 95.94 181 SER B O 1
ATOM 3546 N N . GLU B 1 182 ? 21.594 27.219 -5.773 1 95.81 182 GLU B N 1
ATOM 3547 C CA . GLU B 1 182 ? 22.609 26.531 -6.574 1 95.81 182 GLU B CA 1
ATOM 3548 C C . GLU B 1 182 ? 22.516 25.016 -6.402 1 95.81 182 GLU B C 1
ATOM 3550 O O . GLU B 1 182 ? 23.125 24.266 -7.164 1 95.81 182 GLU B O 1
ATOM 3555 N N . LEU B 1 183 ? 21.75 24.609 -5.445 1 96.56 183 LEU B N 1
ATOM 3556 C CA . LEU B 1 183 ? 21.625 23.188 -5.148 1 96.56 183 LEU B CA 1
ATOM 3557 C C . LEU B 1 183 ? 20.609 22.531 -6.062 1 96.56 183 LEU B C 1
ATOM 3559 O O . LEU B 1 183 ? 19.797 23.203 -6.691 1 96.56 183 LEU B O 1
ATOM 3563 N N . HIS B 1 184 ? 20.734 21.203 -6.172 1 96.19 184 HIS B N 1
ATOM 3564 C CA . HIS B 1 184 ? 19.859 20.438 -7.059 1 96.19 184 HIS B CA 1
ATOM 3565 C C . HIS B 1 184 ? 18.828 19.625 -6.266 1 96.19 184 HIS B C 1
ATOM 3567 O O . HIS B 1 184 ? 19.188 18.891 -5.344 1 96.19 184 HIS B O 1
ATOM 3573 N N . SER B 1 185 ? 17.625 19.75 -6.664 1 95.44 185 SER B N 1
ATOM 3574 C CA . SER B 1 185 ? 16.562 19.062 -5.949 1 95.44 185 SER B CA 1
ATOM 3575 C C . SER B 1 185 ? 16.078 17.844 -6.727 1 95.44 185 SER B C 1
ATOM 3577 O O . SER B 1 185 ? 14.938 17.391 -6.547 1 95.44 185 SER B O 1
ATOM 3579 N N . ASP B 1 186 ? 16.828 17.266 -7.551 1 95 186 ASP B N 1
ATOM 3580 C CA . ASP B 1 186 ? 16.469 16.078 -8.32 1 95 186 ASP B CA 1
ATOM 3581 C C . ASP B 1 186 ? 17.047 14.82 -7.703 1 95 186 ASP B C 1
ATOM 3583 O O . ASP B 1 186 ? 18.016 14.883 -6.945 1 95 186 ASP B O 1
ATOM 3587 N N . TRP B 1 187 ? 16.406 13.742 -7.941 1 94.69 187 TRP B N 1
ATOM 3588 C CA . TRP B 1 187 ? 16.906 12.438 -7.504 1 94.69 187 TRP B CA 1
ATOM 3589 C C . TRP B 1 187 ? 16.656 11.375 -8.562 1 94.69 187 TRP B C 1
ATOM 3591 O O . TRP B 1 187 ? 16.078 11.656 -9.617 1 94.69 187 TRP B O 1
ATOM 3601 N N . HIS B 1 188 ? 17.203 10.219 -8.312 1 93.94 188 HIS B N 1
ATOM 3602 C CA . HIS B 1 188 ? 17.031 9.117 -9.258 1 93.94 188 HIS B CA 1
ATOM 3603 C C . HIS B 1 188 ? 15.656 8.469 -9.094 1 93.94 188 HIS B C 1
ATOM 3605 O O . HIS B 1 188 ? 15.492 7.547 -8.289 1 93.94 188 HIS B O 1
ATOM 3611 N N . LYS B 1 189 ? 14.75 8.758 -9.961 1 94.31 189 LYS B N 1
ATOM 3612 C CA . LYS B 1 189 ? 13.359 8.328 -9.852 1 94.31 189 LYS B CA 1
ATOM 3613 C C . LYS B 1 189 ? 13.227 6.832 -10.141 1 94.31 189 LYS B C 1
ATOM 3615 O O . LYS B 1 189 ? 12.25 6.203 -9.734 1 94.31 189 LYS B O 1
ATOM 3620 N N . ASP B 1 190 ? 14.234 6.285 -10.781 1 95.19 190 ASP B N 1
ATOM 3621 C CA . ASP B 1 190 ? 14.203 4.855 -11.07 1 95.19 190 ASP B CA 1
ATOM 3622 C C . ASP B 1 190 ? 14.523 4.035 -9.82 1 95.19 190 ASP B C 1
ATOM 3624 O O . ASP B 1 190 ? 14.156 2.865 -9.727 1 95.19 190 ASP B O 1
ATOM 3628 N N . LYS B 1 191 ? 15.227 4.676 -8.891 1 96 191 LYS B N 1
ATOM 3629 C CA . LYS B 1 191 ? 15.617 3.971 -7.676 1 96 191 LYS B CA 1
ATOM 3630 C C . LYS B 1 191 ? 14.602 4.188 -6.562 1 96 191 LYS B C 1
ATOM 3632 O O . LYS B 1 191 ? 14.227 3.246 -5.859 1 96 191 LYS B O 1
ATOM 3637 N N . VAL B 1 192 ? 14.188 5.449 -6.434 1 97.75 192 VAL B N 1
ATOM 3638 C CA . VAL B 1 192 ? 13.242 5.789 -5.379 1 97.75 192 VAL B CA 1
ATOM 3639 C C . VAL B 1 192 ? 12.031 6.5 -5.977 1 97.75 192 VAL B C 1
ATOM 3641 O O . VAL B 1 192 ? 12.172 7.543 -6.621 1 97.75 192 VAL B O 1
ATOM 3644 N N . GLN B 1 193 ? 10.852 5.938 -5.77 1 98 193 GLN B N 1
ATOM 3645 C CA . GLN B 1 193 ? 9.625 6.527 -6.289 1 98 193 GLN B CA 1
ATOM 3646 C C . GLN B 1 193 ? 8.617 6.785 -5.168 1 98 193 GLN B C 1
ATOM 3648 O O . GLN B 1 193 ? 8.461 5.961 -4.266 1 98 193 GLN B O 1
ATOM 3653 N N . ILE B 1 194 ? 8.023 7.926 -5.223 1 97.44 194 ILE B N 1
ATOM 3654 C CA . ILE B 1 194 ? 6.934 8.219 -4.297 1 97.44 194 ILE B CA 1
ATOM 3655 C C . ILE B 1 194 ? 5.652 7.543 -4.781 1 97.44 194 ILE B C 1
ATOM 3657 O O . ILE B 1 194 ? 5.277 7.676 -5.949 1 97.44 194 ILE B O 1
ATOM 3661 N N . VAL B 1 195 ? 5.012 6.855 -3.922 1 96.69 195 VAL B N 1
ATOM 3662 C CA . VAL B 1 195 ? 3.791 6.145 -4.277 1 96.69 195 VAL B CA 1
ATOM 3663 C C . VAL B 1 195 ? 2.59 6.809 -3.607 1 96.69 195 VAL B C 1
ATOM 3665 O O . VAL B 1 195 ? 2.41 6.699 -2.393 1 96.69 195 VAL B O 1
ATOM 3668 N N . PRO B 1 196 ? 1.739 7.414 -4.461 1 95.62 196 PRO B N 1
ATOM 3669 C CA . PRO B 1 196 ? 0.506 7.938 -3.869 1 95.62 196 PRO B CA 1
ATOM 3670 C C . PRO B 1 196 ? -0.347 6.852 -3.223 1 95.62 196 PRO B C 1
ATOM 3672 O O . PRO B 1 196 ? -0.32 5.699 -3.66 1 95.62 196 PRO B O 1
ATOM 3675 N N . LEU B 1 197 ? -1.014 7.258 -2.225 1 95.31 197 LEU B N 1
ATOM 3676 C CA . LEU B 1 197 ? -1.767 6.293 -1.432 1 95.31 197 LEU B CA 1
ATOM 3677 C C . LEU B 1 197 ? -2.785 5.555 -2.297 1 95.31 197 LEU B C 1
ATOM 3679 O O . LEU B 1 197 ? -2.971 4.344 -2.148 1 95.31 197 LEU B O 1
ATOM 3683 N N . LEU B 1 198 ? -3.426 6.238 -3.164 1 94.62 198 LEU B N 1
ATOM 3684 C CA . LEU B 1 198 ? -4.418 5.621 -4.035 1 94.62 198 LEU B CA 1
ATOM 3685 C C . LEU B 1 198 ? -3.771 4.582 -4.949 1 94.62 198 LEU B C 1
ATOM 3687 O O . LEU B 1 198 ? -4.363 3.537 -5.223 1 94.62 198 LEU B O 1
ATOM 3691 N N . ASP B 1 199 ? -2.617 4.852 -5.418 1 96.06 199 ASP B N 1
ATOM 3692 C CA . ASP B 1 199 ? -1.878 3.891 -6.23 1 96.06 199 ASP B CA 1
ATOM 3693 C C . ASP B 1 199 ? -1.479 2.666 -5.41 1 96.06 199 ASP B C 1
ATOM 3695 O O . ASP B 1 199 ? -1.5 1.541 -5.914 1 96.06 199 ASP B O 1
ATOM 3699 N N . ALA B 1 200 ? -1.038 2.945 -4.195 1 96.81 200 ALA B N 1
ATOM 3700 C CA . ALA B 1 200 ? -0.713 1.833 -3.305 1 96.81 200 ALA B CA 1
ATOM 3701 C C . ALA B 1 200 ? -1.915 0.912 -3.115 1 96.81 200 ALA B C 1
ATOM 3703 O O . ALA B 1 200 ? -1.771 -0.313 -3.109 1 96.81 200 ALA B O 1
ATOM 3704 N N . ALA B 1 201 ? -3.07 1.504 -2.953 1 97.06 201 ALA B N 1
ATOM 3705 C CA . ALA B 1 201 ? -4.301 0.723 -2.834 1 97.06 201 ALA B CA 1
ATOM 3706 C C . ALA B 1 201 ? -4.516 -0.152 -4.066 1 97.06 201 ALA B C 1
ATOM 3708 O O . ALA B 1 201 ? -4.836 -1.336 -3.945 1 97.06 201 ALA B O 1
ATOM 3709 N N . ALA B 1 202 ? -4.32 0.436 -5.195 1 96.5 202 ALA B N 1
ATOM 3710 C CA . ALA B 1 202 ? -4.48 -0.287 -6.453 1 96.5 202 ALA B CA 1
ATOM 3711 C C . ALA B 1 202 ? -3.475 -1.43 -6.562 1 96.5 202 ALA B C 1
ATOM 3713 O O . ALA B 1 202 ? -3.811 -2.518 -7.035 1 96.5 202 ALA B O 1
ATOM 3714 N N . MET B 1 203 ? -2.291 -1.136 -6.16 1 96.5 203 MET B N 1
ATOM 3715 C CA . MET B 1 203 ? -1.236 -2.143 -6.215 1 96.5 203 MET B CA 1
ATOM 3716 C C . MET B 1 203 ? -1.572 -3.332 -5.32 1 96.5 203 MET B C 1
ATOM 3718 O O . MET B 1 203 ? -1.369 -4.484 -5.711 1 96.5 203 MET B O 1
ATOM 3722 N N . LEU B 1 204 ? -2.016 -3.041 -4.16 1 96.62 204 LEU B N 1
ATOM 3723 C CA . LEU B 1 204 ? -2.369 -4.098 -3.215 1 96.62 204 LEU B CA 1
ATOM 3724 C C . LEU B 1 204 ? -3.496 -4.965 -3.764 1 96.62 204 LEU B C 1
ATOM 3726 O O . LEU B 1 204 ? -3.449 -6.191 -3.66 1 96.62 204 LEU B O 1
ATOM 3730 N N . GLU B 1 205 ? -4.48 -4.348 -4.352 1 95.38 205 GLU B N 1
ATOM 3731 C CA . GLU B 1 205 ? -5.59 -5.086 -4.945 1 95.38 205 GLU B CA 1
ATOM 3732 C C . GLU B 1 205 ? -5.117 -5.957 -6.105 1 95.38 205 GLU B C 1
ATOM 3734 O O . GLU B 1 205 ? -5.516 -7.117 -6.219 1 95.38 205 GLU B O 1
ATOM 3739 N N . GLN B 1 206 ? -4.316 -5.387 -6.902 1 95.5 206 GLN B N 1
ATOM 3740 C CA . GLN B 1 206 ? -3.791 -6.125 -8.047 1 95.5 206 GLN B CA 1
ATOM 3741 C C . GLN B 1 206 ? -2.949 -7.316 -7.598 1 95.5 206 GLN B C 1
ATOM 3743 O O . GLN B 1 206 ? -3.014 -8.391 -8.195 1 95.5 206 GLN B O 1
ATOM 3748 N N . ALA B 1 207 ? -2.15 -7.094 -6.609 1 96.25 207 ALA B N 1
ATOM 3749 C CA . ALA B 1 207 ? -1.326 -8.172 -6.078 1 96.25 207 ALA B CA 1
ATOM 3750 C C . ALA B 1 207 ? -2.189 -9.336 -5.586 1 96.25 207 ALA B C 1
ATOM 3752 O O . ALA B 1 207 ? -1.895 -10.5 -5.867 1 96.25 207 ALA B O 1
ATOM 3753 N N . GLU B 1 208 ? -3.209 -9 -4.922 1 94.25 208 GLU B N 1
ATOM 3754 C CA . GLU B 1 208 ? -4.102 -10.031 -4.41 1 94.25 208 GLU B CA 1
ATOM 3755 C C . GLU B 1 208 ? -4.766 -10.805 -5.543 1 94.25 208 GLU B C 1
ATOM 3757 O O . GLU B 1 208 ? -4.875 -12.031 -5.488 1 94.25 208 GLU B O 1
ATOM 3762 N N . GLN B 1 209 ? -5.191 -10.094 -6.52 1 94.38 209 GLN B N 1
ATOM 3763 C CA . GLN B 1 209 ? -5.816 -10.734 -7.672 1 94.38 209 GLN B CA 1
ATOM 3764 C C . GLN B 1 209 ? -4.832 -11.656 -8.391 1 94.38 209 GLN B C 1
ATOM 3766 O O . GLN B 1 209 ? -5.184 -12.781 -8.766 1 94.38 209 GLN B O 1
ATOM 3771 N N . THR B 1 210 ? -3.666 -11.195 -8.547 1 96.75 210 THR B N 1
ATOM 3772 C CA . THR B 1 210 ? -2.637 -11.992 -9.219 1 96.75 210 THR B CA 1
ATOM 3773 C C . THR B 1 210 ? -2.285 -13.227 -8.391 1 96.75 210 THR B C 1
ATOM 3775 O O . THR B 1 210 ? -2.08 -14.305 -8.938 1 96.75 210 THR B O 1
ATOM 3778 N N . LEU B 1 211 ? -2.182 -13 -7.098 1 96.69 211 LEU B N 1
ATOM 3779 C CA . LEU B 1 211 ? -1.885 -14.117 -6.203 1 96.69 211 LEU B CA 1
ATOM 3780 C C . LEU B 1 211 ? -2.957 -15.195 -6.305 1 96.69 211 LEU B C 1
ATOM 3782 O O . LEU B 1 211 ? -2.639 -16.391 -6.375 1 96.69 211 LEU B O 1
ATOM 3786 N N . GLN B 1 212 ? -4.191 -14.797 -6.43 1 95.38 212 GLN B N 1
ATOM 3787 C CA . GLN B 1 212 ? -5.293 -15.742 -6.562 1 95.38 212 GLN B CA 1
ATOM 3788 C C . GLN B 1 212 ? -5.242 -16.469 -7.906 1 95.38 212 GLN B C 1
ATOM 3790 O O . GLN B 1 212 ? -5.48 -17.672 -7.98 1 95.38 212 GLN B O 1
ATOM 3795 N N . ALA B 1 213 ? -4.891 -15.758 -8.883 1 96.88 213 ALA B N 1
ATOM 3796 C CA . ALA B 1 213 ? -4.777 -16.344 -10.219 1 96.88 213 ALA B CA 1
ATOM 3797 C C . ALA B 1 213 ? -3.65 -17.375 -10.273 1 96.88 213 ALA B C 1
ATOM 3799 O O . ALA B 1 213 ? -3.812 -18.453 -10.836 1 96.88 213 ALA B O 1
ATOM 3800 N N . GLN B 1 214 ? -2.57 -17.031 -9.641 1 97.31 214 GLN B N 1
ATOM 3801 C CA . GLN B 1 214 ? -1.437 -17.953 -9.625 1 97.31 214 GLN B CA 1
ATOM 3802 C C . GLN B 1 214 ? -1.744 -19.188 -8.789 1 97.31 214 GLN B C 1
ATOM 3804 O O . GLN B 1 214 ? -1.317 -20.297 -9.125 1 97.31 214 GLN B O 1
ATOM 3809 N N . ASP B 1 215 ?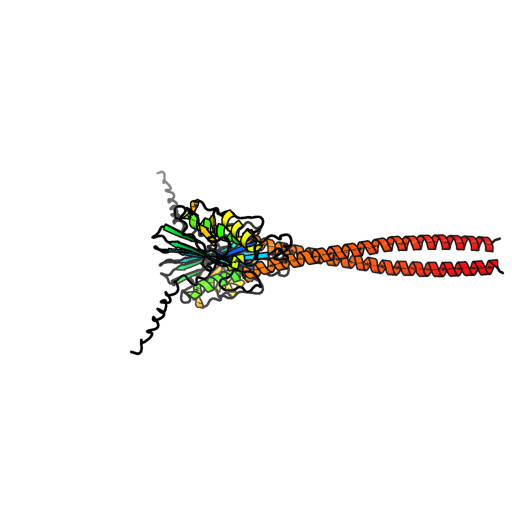 -2.451 -18.969 -7.793 1 97.25 215 ASP B N 1
ATOM 3810 C CA . ASP B 1 215 ? -2.867 -20.109 -6.98 1 97.25 215 ASP B CA 1
ATOM 3811 C C . ASP B 1 215 ? -3.734 -21.062 -7.789 1 97.25 215 ASP B C 1
ATOM 3813 O O . ASP B 1 215 ? -3.57 -22.281 -7.699 1 97.25 215 ASP B O 1
ATOM 3817 N N . ALA B 1 216 ? -4.617 -20.531 -8.531 1 97.44 216 ALA B N 1
ATOM 3818 C CA . ALA B 1 216 ? -5.465 -21.344 -9.391 1 97.44 216 ALA B CA 1
ATOM 3819 C C . ALA B 1 216 ? -4.641 -22.062 -10.461 1 97.44 216 ALA B C 1
ATOM 3821 O O . ALA B 1 216 ? -4.883 -23.234 -10.766 1 97.44 216 ALA B O 1
ATOM 3822 N N . GLU B 1 217 ? -3.697 -21.375 -10.953 1 98.06 217 GLU B N 1
ATOM 3823 C CA . GLU B 1 217 ? -2.807 -21.953 -11.945 1 98.06 217 GLU B CA 1
ATOM 3824 C C . GLU B 1 217 ? -1.996 -23.109 -11.344 1 98.06 217 GLU B C 1
ATOM 3826 O O . GLU B 1 217 ? -1.814 -24.141 -11.984 1 98.06 217 GLU B O 1
ATOM 3831 N N . ILE B 1 218 ? -1.505 -22.922 -10.188 1 98.5 218 ILE B N 1
ATOM 3832 C CA . ILE B 1 218 ? -0.732 -23.938 -9.492 1 98.5 218 ILE B CA 1
ATOM 3833 C C . ILE B 1 218 ? -1.601 -25.188 -9.258 1 98.5 218 ILE B C 1
ATOM 3835 O O . ILE B 1 218 ? -1.166 -26.312 -9.508 1 98.5 218 ILE B O 1
ATOM 3839 N N . ARG B 1 219 ? -2.811 -24.938 -8.945 1 98.12 219 ARG B N 1
ATOM 3840 C CA . ARG B 1 219 ? -3.73 -26.047 -8.719 1 98.12 219 ARG B CA 1
ATOM 3841 C C . ARG B 1 219 ? -4 -26.797 -10.016 1 98.12 219 ARG B C 1
ATOM 3843 O O . ARG B 1 219 ? -4.039 -28.031 -10.031 1 98.12 219 ARG B O 1
ATOM 3850 N N . GLN B 1 220 ? -4.121 -26.141 -11.031 1 98.06 220 GLN B N 1
ATOM 3851 C CA . GLN B 1 220 ? -4.359 -26.75 -12.336 1 98.06 220 GLN B CA 1
ATOM 3852 C C . GLN B 1 220 ? -3.156 -27.578 -12.773 1 98.06 220 GLN B C 1
ATOM 3854 O O . GLN B 1 220 ? -3.316 -28.688 -13.289 1 98.06 220 GLN B O 1
ATOM 3859 N N . LEU B 1 221 ? -2.021 -27.062 -12.578 1 97.94 221 LEU B N 1
ATOM 3860 C CA . LEU B 1 221 ? -0.807 -27.781 -12.953 1 97.94 221 LEU B CA 1
ATOM 3861 C C . LEU B 1 221 ? -0.631 -29.031 -12.109 1 97.94 221 LEU B C 1
ATOM 3863 O O . LEU B 1 221 ? -0.208 -30.078 -12.617 1 97.94 221 LEU B O 1
ATOM 3867 N N . GLU B 1 222 ? -0.982 -28.922 -10.883 1 97.94 222 GLU B N 1
ATOM 3868 C CA . GLU B 1 222 ? -0.912 -30.078 -10.008 1 97.94 222 GLU B CA 1
ATOM 3869 C C . GLU B 1 222 ? -1.881 -31.172 -10.453 1 97.94 222 GLU B C 1
ATOM 3871 O O . GLU B 1 222 ? -1.552 -32.344 -10.414 1 97.94 222 GLU B O 1
ATOM 3876 N N . GLN B 1 223 ? -3.029 -30.797 -10.914 1 97.69 223 GLN B N 1
ATOM 3877 C CA . GLN B 1 223 ? -3.994 -31.75 -11.438 1 97.69 223 GLN B CA 1
ATOM 3878 C C . GLN B 1 223 ? -3.469 -32.438 -12.703 1 97.69 223 GLN B C 1
ATOM 3880 O O . GLN B 1 223 ? -3.641 -33.625 -12.891 1 97.69 223 GLN B O 1
ATOM 3885 N N . ARG B 1 224 ? -2.889 -31.672 -13.469 1 96.75 224 ARG B N 1
ATOM 3886 C CA . ARG B 1 224 ? -2.305 -32.219 -14.688 1 96.75 224 ARG B CA 1
ATOM 3887 C C . ARG B 1 224 ? -1.204 -33.219 -14.367 1 96.75 224 ARG B C 1
ATOM 3889 O O . ARG B 1 224 ? -1.109 -34.25 -15.016 1 96.75 224 ARG B O 1
ATOM 3896 N N . ILE B 1 225 ? -0.431 -32.844 -13.414 1 97.31 225 ILE B N 1
ATOM 3897 C CA . ILE B 1 225 ? 0.642 -33.75 -13.008 1 97.31 225 ILE B CA 1
ATOM 3898 C C . ILE B 1 225 ? 0.049 -35.062 -12.477 1 97.31 225 ILE B C 1
ATOM 3900 O O . ILE B 1 225 ? 0.543 -36.156 -12.781 1 97.31 225 ILE B O 1
ATOM 3904 N N . ASN B 1 226 ? -0.979 -34.906 -11.75 1 97.06 226 ASN B N 1
ATOM 3905 C CA . ASN B 1 226 ? -1.63 -36.125 -11.227 1 97.06 226 ASN B CA 1
ATOM 3906 C C . ASN B 1 226 ? -2.211 -36.969 -12.344 1 97.06 226 ASN B C 1
ATOM 3908 O O . ASN B 1 226 ? -2.172 -38.188 -12.273 1 97.06 226 ASN B O 1
ATOM 3912 N N . HIS B 1 227 ? -2.711 -36.375 -13.359 1 96.12 227 HIS B N 1
ATOM 3913 C CA . HIS B 1 227 ? -3.211 -37.094 -14.523 1 96.12 227 HIS B CA 1
ATOM 3914 C C . HIS B 1 227 ? -2.088 -37.844 -15.227 1 96.12 227 HIS B C 1
ATOM 3916 O O . HIS B 1 227 ? -2.234 -39.031 -15.547 1 96.12 227 HIS B O 1
ATOM 3922 N N . TYR B 1 228 ? -0.942 -37.125 -15.367 1 94.94 228 TYR B N 1
ATOM 3923 C CA . TYR B 1 228 ? 0.201 -37.781 -16 1 94.94 228 TYR B CA 1
ATOM 3924 C C . TYR B 1 228 ? 0.725 -38.938 -15.164 1 94.94 228 TYR B C 1
ATOM 3926 O O . TYR B 1 228 ? 1.136 -39.969 -15.695 1 94.94 228 TYR B O 1
ATOM 3934 N N . ARG B 1 229 ? 0.7 -38.75 -13.914 1 94.62 229 ARG B N 1
ATOM 3935 C CA . ARG B 1 229 ? 1.16 -39.781 -13.008 1 94.62 229 ARG B CA 1
ATOM 3936 C C . ARG B 1 229 ? 0.291 -41.031 -13.117 1 94.62 229 ARG B C 1
ATOM 3938 O O . ARG B 1 229 ? 0.804 -42.156 -13.148 1 94.62 229 ARG B O 1
ATOM 3945 N N . ARG B 1 230 ? -1.01 -40.906 -13.258 1 95.19 230 ARG B N 1
ATOM 3946 C CA . ARG B 1 230 ? -1.936 -42 -13.414 1 95.19 230 ARG B CA 1
ATOM 3947 C C . ARG B 1 230 ? -1.72 -42.719 -14.75 1 95.19 230 ARG B C 1
ATOM 3949 O O . ARG B 1 230 ? -1.701 -43.938 -14.812 1 95.19 230 ARG B O 1
ATOM 3956 N N . ASP B 1 231 ? -1.528 -41.906 -15.773 1 94.44 231 ASP B N 1
ATOM 3957 C CA . ASP B 1 231 ? -1.272 -42.469 -17.094 1 94.44 231 ASP B CA 1
ATOM 3958 C C . ASP B 1 231 ? 0.034 -43.281 -17.109 1 94.44 231 ASP B C 1
ATOM 3960 O O . ASP B 1 231 ? 0.114 -44.344 -17.734 1 94.44 231 ASP B O 1
ATOM 3964 N N . ASP B 1 232 ? 1.008 -42.719 -16.422 1 94.62 232 ASP B N 1
ATOM 3965 C CA . ASP B 1 232 ? 2.299 -43.406 -16.328 1 94.62 232 ASP B CA 1
ATOM 3966 C C . ASP B 1 232 ? 2.158 -44.75 -15.68 1 94.62 232 ASP B C 1
ATOM 3968 O O . ASP B 1 232 ? 2.723 -45.75 -16.156 1 94.62 232 ASP B O 1
ATOM 3972 N N . THR B 1 233 ? 1.357 -44.781 -14.625 1 95.25 233 THR B N 1
ATOM 3973 C CA . THR B 1 233 ? 1.129 -46.062 -13.938 1 95.25 233 THR B CA 1
ATOM 3974 C C . THR B 1 233 ? 0.429 -47.031 -14.859 1 95.25 233 THR B C 1
ATOM 3976 O O . THR B 1 233 ? 0.77 -48.219 -14.875 1 95.25 233 THR B O 1
ATOM 3979 N N . SER B 1 234 ? -0.517 -46.594 -15.672 1 96.56 234 SER B N 1
ATOM 3980 C CA . SER B 1 234 ? -1.254 -47.438 -16.609 1 96.56 234 SER B CA 1
ATOM 3981 C C . SER B 1 234 ? -0.348 -47.938 -17.719 1 96.56 234 SER B C 1
ATOM 3983 O O . SER B 1 234 ? -0.434 -49.125 -18.109 1 96.56 234 SER B O 1
ATOM 3985 N N . LEU B 1 235 ? 0.526 -47.094 -18.234 1 96.44 235 LEU B N 1
ATOM 3986 C CA . LEU B 1 235 ? 1.418 -47.469 -19.328 1 96.44 235 LEU B CA 1
ATOM 3987 C C . LEU B 1 235 ? 2.451 -48.5 -18.859 1 96.44 235 LEU B C 1
ATOM 3989 O O . LEU B 1 235 ? 2.756 -49.438 -19.562 1 96.44 235 LEU B O 1
ATOM 3993 N N . ARG B 1 236 ? 2.959 -48.312 -17.688 1 96.62 236 ARG B N 1
ATOM 3994 C CA . ARG B 1 236 ? 3.918 -49.281 -17.141 1 96.62 236 ARG B CA 1
ATOM 3995 C C . ARG B 1 236 ? 3.266 -50.625 -16.891 1 96.62 236 ARG B C 1
ATOM 3997 O O . ARG B 1 236 ? 3.906 -51.656 -17.031 1 96.62 236 ARG B O 1
ATOM 4004 N N . PHE B 1 237 ? 2.014 -50.562 -16.5 1 97.31 237 PHE B N 1
ATOM 4005 C CA . PHE B 1 237 ? 1.274 -51.812 -16.344 1 97.31 237 PHE B CA 1
ATOM 4006 C C . PHE B 1 237 ? 1.109 -52.531 -17.688 1 97.31 237 PHE B C 1
ATOM 4008 O O . PHE B 1 237 ? 1.3 -53.75 -17.781 1 97.31 237 PHE B O 1
ATOM 4015 N N . THR B 1 238 ? 0.786 -51.75 -18.719 1 97.25 238 THR B N 1
ATOM 4016 C CA . THR B 1 238 ? 0.634 -52.281 -20.062 1 97.25 238 THR B CA 1
ATOM 4017 C C . THR B 1 238 ? 1.952 -52.875 -20.547 1 97.25 238 THR B C 1
ATOM 4019 O O . THR B 1 238 ? 1.969 -53.969 -21.141 1 97.25 238 THR B O 1
ATOM 4022 N N . ILE B 1 239 ? 3.037 -52.188 -20.281 1 97.31 239 ILE B N 1
ATOM 4023 C CA . ILE B 1 239 ? 4.352 -52.688 -20.703 1 97.31 239 ILE B CA 1
ATOM 4024 C C . ILE B 1 239 ? 4.68 -53.969 -19.984 1 97.31 239 ILE B C 1
ATOM 4026 O O . ILE B 1 239 ? 5.16 -54.938 -20.594 1 97.31 239 ILE B O 1
ATOM 4030 N N . ALA B 1 240 ? 4.375 -54.094 -18.734 1 97.5 240 ALA B N 1
ATOM 4031 C CA . ALA B 1 240 ? 4.621 -55.312 -17.969 1 97.5 240 ALA B CA 1
ATOM 4032 C C . ALA B 1 240 ? 3.816 -56.469 -18.516 1 97.5 240 ALA B C 1
ATOM 4034 O O . ALA B 1 240 ? 4.336 -57.594 -18.656 1 97.5 240 ALA B O 1
ATOM 4035 N N . CYS B 1 241 ? 2.537 -56.219 -18.875 1 97.06 241 CYS B N 1
ATOM 4036 C CA . CYS B 1 241 ? 1.671 -57.25 -19.406 1 97.06 241 CYS B CA 1
ATOM 4037 C C . CYS B 1 241 ? 2.16 -57.719 -20.781 1 97.06 241 CYS B C 1
ATOM 4039 O O . CYS B 1 241 ? 2.205 -58.906 -21.047 1 97.06 241 CYS B O 1
ATOM 4041 N N . LEU B 1 242 ? 2.588 -56.781 -21.641 1 96.75 242 LEU B N 1
ATOM 4042 C CA . LEU B 1 242 ? 3.07 -57.125 -22.984 1 96.75 242 LEU B CA 1
ATOM 4043 C C . LEU B 1 242 ? 4.391 -57.875 -22.906 1 96.75 242 LEU B C 1
ATOM 4045 O O . LEU B 1 242 ? 4.633 -58.781 -23.703 1 96.75 242 LEU B O 1
ATOM 4049 N N . THR B 1 243 ? 5.246 -57.5 -21.953 1 96.69 243 THR B N 1
ATOM 4050 C CA . THR B 1 243 ? 6.508 -58.219 -21.75 1 96.69 243 THR B CA 1
ATOM 4051 C C . THR B 1 243 ? 6.258 -59.625 -21.297 1 96.69 243 THR B C 1
ATOM 4053 O O . THR B 1 243 ? 6.887 -60.562 -21.797 1 96.69 243 THR B O 1
ATOM 4056 N N . ALA B 1 244 ? 5.281 -59.875 -20.328 1 96.94 244 ALA B N 1
ATOM 4057 C CA . ALA B 1 244 ? 4.934 -61.219 -19.875 1 96.94 244 ALA B CA 1
ATOM 4058 C C . ALA B 1 244 ? 4.383 -62.062 -21.016 1 96.94 244 ALA B C 1
ATOM 4060 O O . ALA B 1 244 ? 4.727 -63.219 -21.156 1 96.94 244 ALA B O 1
ATOM 4061 N N . PHE B 1 245 ? 3.555 -61.406 -21.828 1 96.5 245 PHE B N 1
ATOM 4062 C CA . PHE B 1 245 ? 2.965 -62.094 -22.984 1 96.5 245 PHE B CA 1
ATOM 4063 C C . PHE B 1 245 ? 4.035 -62.469 -24 1 96.5 245 PHE B C 1
ATOM 4065 O O . PHE B 1 245 ? 4.023 -63.562 -24.547 1 96.5 245 PHE B O 1
ATOM 4072 N N . ALA B 1 246 ? 5.016 -61.562 -24.203 1 95.25 246 ALA B N 1
ATOM 4073 C CA . ALA B 1 246 ? 6.098 -61.812 -25.156 1 95.25 246 ALA B CA 1
ATOM 4074 C C . ALA B 1 246 ? 6.996 -62.938 -24.672 1 95.25 246 ALA B C 1
ATOM 4076 O O . ALA B 1 246 ? 7.43 -63.781 -25.453 1 95.25 246 ALA B O 1
ATOM 4077 N N . VAL B 1 247 ? 7.297 -62.969 -23.438 1 95.19 247 VAL B N 1
ATOM 4078 C CA . VAL B 1 247 ? 8.133 -64 -22.875 1 95.19 247 VAL B CA 1
ATOM 4079 C C . VAL B 1 247 ? 7.41 -65.375 -22.953 1 95.19 247 VAL B C 1
ATOM 4081 O O . VAL B 1 247 ? 8.023 -66.375 -23.266 1 95.19 247 VAL B O 1
ATOM 4084 N N . PHE B 1 248 ? 6.055 -65.438 -22.703 1 95.56 248 PHE B N 1
ATOM 4085 C CA . PHE B 1 248 ? 5.254 -66.625 -22.812 1 95.56 248 PHE B CA 1
ATOM 4086 C C . PHE B 1 248 ? 5.258 -67.125 -24.25 1 95.56 248 PHE B C 1
ATOM 4088 O O . PHE B 1 248 ? 5.426 -68.375 -24.469 1 95.56 248 PHE B O 1
ATOM 4095 N N . GLN B 1 249 ? 5.145 -66.188 -25.219 1 94.88 249 GLN B N 1
ATOM 4096 C CA . GLN B 1 249 ? 5.168 -66.562 -26.625 1 94.88 249 GLN B CA 1
ATOM 4097 C C . GLN B 1 249 ? 6.527 -67.125 -27.031 1 94.88 249 GLN B C 1
ATOM 4099 O O . GLN B 1 249 ? 6.609 -68.125 -27.766 1 94.88 249 GLN B O 1
ATOM 4104 N N . ALA B 1 250 ? 7.602 -66.5 -26.5 1 92.88 250 ALA B N 1
ATOM 4105 C CA . ALA B 1 250 ? 8.945 -66.938 -26.797 1 92.88 250 ALA B CA 1
ATOM 4106 C C . ALA B 1 250 ? 9.164 -68.375 -26.219 1 92.88 250 ALA B C 1
ATOM 4108 O O . ALA B 1 250 ? 9.773 -69.25 -26.859 1 92.88 250 ALA B O 1
ATOM 4109 N N . GLY B 1 251 ? 8.617 -68.625 -25.047 1 92.69 251 GLY B N 1
ATOM 4110 C CA . GLY B 1 251 ? 8.695 -69.938 -24.453 1 92.69 251 GLY B CA 1
ATOM 4111 C C . GLY B 1 251 ? 7.961 -71 -25.266 1 92.69 251 GLY B C 1
ATOM 4112 O O . GLY B 1 251 ? 8.461 -72.125 -25.438 1 92.69 251 GLY B O 1
ATOM 4113 N N . LEU B 1 252 ? 6.797 -70.75 -25.781 1 93.5 252 LEU B N 1
ATOM 4114 C CA . LEU B 1 252 ? 6.016 -71.625 -26.594 1 93.5 252 LEU B CA 1
ATOM 4115 C C . LEU B 1 252 ? 6.73 -71.938 -27.906 1 93.5 252 LEU B C 1
ATOM 4117 O O . LEU B 1 252 ? 6.715 -73.062 -28.391 1 93.5 252 LEU B O 1
ATOM 4121 N N . LEU B 1 253 ? 7.355 -70.938 -28.5 1 91.94 253 LEU B N 1
ATOM 4122 C CA . LEU B 1 253 ? 8.086 -71.125 -29.75 1 91.94 253 LEU B CA 1
ATOM 4123 C C . LEU B 1 253 ? 9.281 -72.062 -29.547 1 91.94 253 LEU B C 1
ATOM 4125 O O . LEU B 1 253 ? 9.539 -72.938 -30.375 1 91.94 253 LEU B O 1
ATOM 4129 N N . ILE B 1 254 ? 9.977 -71.812 -28.453 1 90 254 ILE B N 1
ATOM 4130 C CA . ILE B 1 254 ? 11.109 -72.688 -28.141 1 90 254 ILE B CA 1
ATOM 4131 C C . ILE B 1 254 ? 10.633 -74.125 -27.891 1 90 254 ILE B C 1
ATOM 4133 O O . ILE B 1 254 ? 11.25 -75.062 -28.375 1 90 254 ILE B O 1
ATOM 4137 N N . TRP B 1 255 ? 9.461 -74.312 -27.281 1 89.94 255 TRP B N 1
ATOM 4138 C CA . TRP B 1 255 ? 8.898 -75.625 -27 1 89.94 255 TRP B CA 1
ATOM 4139 C C . TRP B 1 255 ? 8.477 -76.375 -28.281 1 89.94 255 TRP B C 1
ATOM 4141 O O . TRP B 1 255 ? 8.766 -77.5 -28.469 1 89.94 255 TRP B O 1
ATOM 4151 N N . ILE B 1 256 ? 7.887 -75.625 -29.188 1 88.38 256 ILE B N 1
ATOM 4152 C CA . ILE B 1 256 ? 7.422 -76.188 -30.438 1 88.38 256 ILE B CA 1
ATOM 4153 C C . ILE B 1 256 ? 8.617 -76.5 -31.328 1 88.38 256 ILE B C 1
ATOM 4155 O O . ILE B 1 256 ? 8.625 -77.562 -32 1 88.38 256 ILE B O 1
ATOM 4159 N N . ALA B 1 257 ? 9.594 -75.688 -31.281 1 84.12 257 ALA B N 1
ATOM 4160 C CA . ALA B 1 257 ? 10.766 -75.875 -32.125 1 84.12 257 ALA B CA 1
ATOM 4161 C C . ALA B 1 257 ? 11.609 -77.062 -31.625 1 84.12 257 ALA B C 1
ATOM 4163 O O . ALA B 1 257 ? 12.312 -77.688 -32.375 1 84.12 257 ALA B O 1
ATOM 4164 N N . THR B 1 258 ? 11.594 -77.312 -30.422 1 87.19 258 THR B N 1
ATOM 4165 C CA . THR B 1 258 ? 12.438 -78.375 -29.859 1 87.19 258 THR B CA 1
ATOM 4166 C C . THR B 1 258 ? 11.648 -79.688 -29.734 1 87.19 258 THR B C 1
ATOM 4168 O O . THR B 1 258 ? 12.227 -80.688 -29.469 1 87.19 258 THR B O 1
ATOM 4171 N N . HIS B 1 259 ? 10.383 -79.688 -29.812 1 79 259 HIS B N 1
ATOM 4172 C CA . HIS B 1 259 ? 9.562 -80.938 -29.797 1 79 259 HIS B CA 1
ATOM 4173 C C . HIS B 1 259 ? 8.703 -81 -31.047 1 79 259 HIS B C 1
ATOM 4175 O O . HIS B 1 259 ? 8.383 -82.125 -31.5 1 79 259 HIS B O 1
#

Nearest PDB structures (foldseek):
  1qal-assembly1_A  TM=5.625E-01  e=5.529E+00  Escherichia coli
  2ldk-assembly1_A  TM=3.716E-01  e=2.600E+00  Paenarthrobacter aurescens TC1
  6ezz-assembly1_A  TM=4.802E-01  e=5.529E+00  Escherichia coli K-12
  6grr-assembly1_A  TM=4.829E-01  e=7.832E+00  Escherichia coli
  2ldk-assembly1_A  TM=3.716E-01  e=2.600E+00  Paenarthrobacter aurescens TC1

Sequence (518 aa):
MIDSDTQPAAEEAEKKPPHPWAELAPEHFRLLRLAPLPTDRATGARPLRFVQLGRVERHSADQSLLRLSIQVPGLMLRKEQNLLEVWADHRNKEVRFGSDAGLSLEPLNRGLGRFLLAQAIAWAQRRWAHYKVEGGALALKDGLTEDARLRRDHFIRAQGFDVSYEDQRLLKARYSAGRVSELHSDWHKDKVQIVPLLDAAAMLEQAEQTLQAQDAEIRQLEQRINHYRRDDTSLRFTIACLTAFAVFQAGLLIWIATHMIDSDTQPAAEEAEKKPPHPWAELAPEHFRLLRLAPLPTDRATGARPLRFVQLGRVERHSADQSLLRLSIQVPGLMLRKEQNLLEVWADHRNKEVRFGSDAGLSLEPLNRGLGRFLLAQAIAWAQRRWAHYKVEGGALALKDGLTEDARLRRDHFIRAQGFDVSYEDQRLLKARYSAGRVSELHSDWHKDKVQIVPLLDAAAMLEQAEQTLQAQDAEIRQLEQRINHYRRDDTSLRFTIACLTAFAVFQAGLLIWIATH

Organism: Pseudomonas aeruginosa (strain ATCC 15692 / DSM 22644 / CIP 104116 / JCM 14847 / LMG 12228 / 1C / PRS 101 / PAO1) (NCBI:txid208964)

Secondary structure (DSSP, 8-state):
-------------------TTTTPPP-EEEEEEEPPEEEETTTEEE--EEEEEEEEEEE-SSEEEEEEEEE-TT----TTBTEEEEEEETTTTEEEES-TT--B-SSSSSSHHHHHHHHHHHHHHHHHTTSEE--EEEPGGGGSSHHHHHHHHHHHHHTT-EEEESSTT---EEEE-SBGGGS-----TTTEEEE-HHHHHHHHHHHHHHHHHHHHHHHHHHHHHHHHHHHHHHHHHHHHHHHHHHHHHHHHHHHHHH-/-------------------TTTTPPP-EEEEEEEPPEEEETTTEEE--EEEEEEEEEEE-SSEEEEEEEEE-TT----TTTTEEEEEEETTTTEEEES-TT----SSSSSSHHHHHHHHHHHHHHHHHTTSEE--EEEPGGGGSSHHHHHHHHHHHHHTT-EEEESSTT---EEEE-SBGGGS-----TTTEEEE-HHHHHHHHHHHHHHHHHHHHHHHHHHHHHHHHHHHHHHHHHHHHHHHHHHHHHHHHHHHHHH-

Radius of gyration: 37.36 Å; Cα contacts (8 Å, |Δi|>4): 841; chains: 2; bounding box: 115×128×91 Å